Protein AF-A0AAV2YR28-F1 (afdb_monomer)

Secondary structure (DSSP, 8-state):
-EEEES-TTS--S-SEEEHHHHHTSGGGHHHHHHHHHHT-SSS-TTTTTSSPPPS-SEEEHHHHHHHHHHHHHHHHHHS-TT-TT----EEEEEEEE---SHHHHHHTTT---EEEEEEEEEEE-TT-TTGGGTTS-----TT-TT------GGGG--PEE--SS-TT-S-EEHHHHHHHHHHHHHHH-TTSEEEEEEEEEEEEEES--TT-TTT-----EEEEEEEEEEEEEEEEEEE-TT--S-TT---EEEEEEEEEEEEEEEEEEEE-HHHHHHHHHHHHHHHHHHHHHHHHHHHHHHHHHHHTSTTGGG--HHHHHHHHHHHHHHS-HHHHHHS-HHHHHHHHHHHHHHHHHHHHHHHHHS--GGG-----HHHHHHHHHHHGGGHHHHHHHHH-

pLDDT: mean 80.26, std 14.96, range [34.5, 95.81]

Sequence (400 aa):
MFTAVAEDNVSVQLAQAELWAYKYDTLSVPPRALAQALNESAYPPCVLYREACSDQDSLPLRTVFFMLDELIDAIDLQLPGDNPTNVAPLVFSTKSAWIDRIHHVLVSPFSTTLHHGLHHAYHFAAGDDRALRLCAPSEPHPQKHSTRYRRPFFCTLLLPWNCSDNDIGRPLPIWSHIAIRCADLQREHPDLQLDLTVLATQRTSTTRINWDAFVRPEVYLRSTALDITTWIRGRRCARSDNSTSDRTDASEQCETVLVSDYRYELESVDHNATEWRGMTGVLRIFGQVYVWVRLVLLFVAAYKTRIAESGAVNWSFGALLTRTLRTFLLIPAQALVFGSWPPVLAHAIAHAIDGCVIHLSNDNFWATLNGAQQDDVWKHIVAMTIQMRNSWYITLVLQF

Mean predicted aligned error: 11.31 Å

Organism: NCBI:txid4803

Solvent-accessible surface area (backbone atoms only — not comparable to full-atom values): 23455 Å² total; per-residue (Å²): 127,56,74,50,64,70,64,97,79,76,77,94,80,65,78,52,40,60,36,50,63,56,53,71,36,77,78,18,49,63,62,49,51,47,33,62,73,72,64,49,77,60,51,56,53,38,56,69,70,74,43,81,64,68,100,57,72,52,39,53,39,70,54,54,48,50,29,50,52,55,49,50,52,55,52,54,72,72,40,74,78,93,45,102,73,51,68,63,55,54,73,51,72,50,79,43,79,68,79,86,50,72,64,50,64,72,40,40,92,83,49,75,62,67,46,60,39,44,35,38,37,40,76,31,58,56,90,44,70,55,61,71,40,60,64,56,83,77,75,82,67,95,83,62,100,75,70,74,67,66,58,61,74,65,62,77,54,92,59,60,40,74,61,92,84,48,95,74,82,61,61,40,45,60,68,57,53,53,34,49,52,54,53,52,51,43,69,76,39,72,85,42,44,55,28,44,34,40,39,43,35,44,31,76,49,64,72,80,64,98,79,47,88,89,78,57,77,56,51,55,42,38,40,39,39,37,38,36,42,36,39,41,36,26,26,46,69,46,77,56,80,82,64,80,86,67,99,82,74,77,64,65,52,64,46,76,42,33,44,33,48,46,77,46,80,45,79,46,76,50,67,48,55,75,74,50,45,61,61,36,45,51,32,40,50,53,21,50,52,53,45,50,52,51,52,53,51,48,47,52,48,37,41,53,55,53,60,70,39,95,69,36,86,80,51,53,72,67,58,50,51,53,52,24,49,53,54,46,70,69,50,61,64,62,59,66,56,70,66,43,64,69,38,36,52,29,41,32,52,32,40,58,25,46,39,69,59,53,51,51,54,48,52,60,69,70,57,43,77,89,80,52,75,81,90,51,68,66,60,50,53,52,51,53,61,56,56,56,58,59,54,32,48,56,50,54,58,73,74,105

Structure (mmCIF, N/CA/C/O backbone):
data_AF-A0AAV2YR28-F1
#
_entry.id   AF-A0AAV2YR28-F1
#
loop_
_atom_site.group_PDB
_atom_site.id
_atom_site.type_symbol
_atom_site.label_atom_id
_atom_site.label_alt_id
_atom_site.label_comp_id
_atom_site.label_asym_id
_atom_site.label_entity_id
_atom_site.label_seq_id
_atom_site.pdbx_PDB_ins_code
_atom_site.Cartn_x
_atom_site.Cartn_y
_atom_site.Cartn_z
_atom_site.occupancy
_atom_site.B_iso_or_equiv
_atom_site.auth_seq_id
_atom_site.auth_comp_id
_atom_site.auth_asym_id
_atom_site.auth_atom_id
_atom_site.pdbx_PDB_model_num
ATOM 1 N N . MET A 1 1 ? -16.228 6.837 6.559 1.00 49.28 1 MET A N 1
ATOM 2 C CA . MET A 1 1 ? -16.277 7.276 7.971 1.00 49.28 1 MET A CA 1
ATOM 3 C C . MET A 1 1 ? -17.733 7.430 8.357 1.00 49.28 1 MET A C 1
ATOM 5 O O . MET A 1 1 ? -18.477 7.980 7.555 1.00 49.28 1 MET A O 1
ATOM 9 N N . PHE A 1 2 ? -18.149 6.923 9.514 1.00 60.59 2 PHE A N 1
ATOM 10 C CA . PHE A 1 2 ? -19.532 7.074 9.963 1.00 60.59 2 PHE A CA 1
ATOM 11 C C . PHE A 1 2 ? -19.628 6.969 11.488 1.00 60.59 2 PHE A C 1
ATOM 13 O O . PHE A 1 2 ? -18.797 6.332 12.138 1.00 60.59 2 PHE A O 1
ATOM 20 N N . THR A 1 3 ? -20.681 7.574 12.021 1.00 54.62 3 THR A N 1
ATOM 21 C CA . THR A 1 3 ? -21.141 7.405 13.395 1.00 54.62 3 THR A CA 1
ATOM 22 C C . THR A 1 3 ? -22.559 6.861 13.302 1.00 54.62 3 THR A C 1
ATOM 24 O O . THR A 1 3 ? -23.397 7.474 12.642 1.00 54.62 3 THR A O 1
ATOM 27 N N . ALA A 1 4 ? -22.821 5.694 13.887 1.00 55.00 4 ALA A N 1
ATOM 28 C CA . ALA A 1 4 ? -24.159 5.114 13.929 1.00 55.00 4 ALA A CA 1
ATOM 29 C C . ALA A 1 4 ? -24.707 5.172 15.352 1.00 55.00 4 ALA A C 1
ATOM 31 O O . ALA A 1 4 ? -24.050 4.711 16.286 1.00 55.00 4 ALA A O 1
ATOM 32 N N . VAL A 1 5 ? -25.915 5.717 15.482 1.00 59.09 5 VAL A N 1
ATOM 33 C CA . VAL A 1 5 ? -26.698 5.749 16.720 1.00 59.09 5 VAL A CA 1
ATOM 34 C C . VAL A 1 5 ? -27.834 4.736 16.579 1.00 59.09 5 VAL A C 1
ATOM 36 O O . VAL A 1 5 ? -28.458 4.659 15.523 1.00 59.09 5 VAL A O 1
ATOM 39 N N . ALA A 1 6 ? -28.104 3.962 17.626 1.00 47.06 6 ALA A N 1
ATOM 40 C CA . ALA A 1 6 ? -29.163 2.957 17.660 1.00 47.06 6 ALA A CA 1
ATOM 41 C C . ALA A 1 6 ? -30.583 3.555 17.777 1.00 47.06 6 ALA A C 1
ATOM 43 O O . ALA A 1 6 ? -31.559 2.829 17.613 1.00 47.06 6 ALA A O 1
ATOM 44 N N . GLU A 1 7 ? -30.724 4.857 18.056 1.00 47.03 7 GLU A N 1
ATOM 45 C CA . GLU A 1 7 ? -32.027 5.509 18.245 1.00 47.03 7 GLU A CA 1
ATOM 46 C C . GLU A 1 7 ? -32.696 5.896 16.909 1.00 47.03 7 GLU A C 1
ATOM 48 O O . GLU A 1 7 ? -32.130 6.620 16.089 1.00 47.03 7 GLU A O 1
ATOM 53 N N . ASP A 1 8 ? -33.955 5.474 16.737 1.00 43.38 8 ASP A N 1
ATOM 54 C CA . ASP A 1 8 ? -34.805 5.610 15.537 1.00 43.38 8 ASP A CA 1
ATOM 55 C C . ASP A 1 8 ? -35.123 7.059 15.077 1.00 43.38 8 ASP A C 1
ATOM 57 O O . ASP A 1 8 ? -35.923 7.241 14.161 1.00 43.38 8 ASP A O 1
ATOM 61 N N . ASN A 1 9 ? -34.544 8.113 15.672 1.00 37.28 9 ASN A N 1
ATOM 62 C CA . ASN A 1 9 ? -35.043 9.489 15.495 1.00 37.28 9 ASN A CA 1
ATOM 63 C C . ASN A 1 9 ? -34.011 10.603 15.237 1.00 37.28 9 ASN A C 1
ATOM 65 O O . ASN A 1 9 ? -34.388 11.776 15.260 1.00 37.28 9 ASN A O 1
ATOM 69 N N . VAL A 1 10 ? -32.749 10.301 14.910 1.00 40.31 10 VAL A N 1
ATOM 70 C CA . VAL A 1 10 ? -31.767 11.351 14.560 1.00 40.31 10 VAL A CA 1
ATOM 71 C C . VAL A 1 10 ? -31.320 11.242 13.097 1.00 40.31 10 VAL A C 1
ATOM 73 O O . VAL A 1 10 ? -30.498 10.418 12.720 1.00 40.31 10 VAL A O 1
ATOM 76 N N . SER A 1 11 ? -31.934 12.103 12.276 1.00 34.50 11 SER A N 1
ATOM 77 C CA . SER A 1 11 ? -31.550 12.561 10.929 1.00 34.50 11 SER A CA 1
ATOM 78 C C . SER A 1 11 ? -30.883 11.559 9.970 1.00 34.50 11 SER A C 1
ATOM 80 O O . SER A 1 11 ? -29.666 11.420 9.889 1.00 34.50 11 SER A O 1
ATOM 82 N N . VAL A 1 12 ? -31.743 10.997 9.121 1.00 41.69 12 VAL A N 1
ATOM 83 C CA . VAL A 1 12 ? -31.530 10.563 7.732 1.00 41.69 12 VAL A CA 1
ATOM 84 C C . VAL A 1 12 ? -30.397 11.323 7.022 1.00 41.69 12 VAL A C 1
ATOM 86 O O . VAL A 1 12 ? -30.665 12.380 6.464 1.00 41.69 12 VAL A O 1
ATOM 89 N N . GLN A 1 13 ? -29.178 10.773 6.954 1.00 40.97 13 GLN A N 1
ATOM 90 C CA . GLN A 1 13 ? -28.282 11.008 5.801 1.00 40.97 13 GLN A CA 1
ATOM 91 C C . GLN A 1 13 ? -27.411 9.810 5.377 1.00 40.97 13 GLN A C 1
ATOM 93 O O . GLN A 1 13 ? -27.004 9.787 4.222 1.00 40.97 13 GLN A O 1
ATOM 98 N N . LEU A 1 14 ? -27.215 8.759 6.185 1.00 54.41 14 LEU A N 1
ATOM 99 C CA . LEU A 1 14 ? -26.562 7.518 5.722 1.00 54.41 14 LEU A CA 1
ATOM 100 C C . LEU A 1 14 ? -27.256 6.279 6.305 1.00 54.41 14 LEU A C 1
ATOM 102 O O . LEU A 1 14 ? -26.809 5.699 7.285 1.00 54.41 14 LEU A O 1
ATOM 106 N N . ALA A 1 15 ? -28.353 5.835 5.682 1.00 68.75 15 ALA A N 1
ATOM 107 C CA . ALA A 1 15 ? -28.997 4.555 6.025 1.00 68.75 15 ALA A CA 1
ATOM 108 C C . ALA A 1 15 ? -28.140 3.325 5.641 1.00 68.75 15 ALA A C 1
ATOM 110 O O . ALA A 1 15 ? -28.503 2.176 5.912 1.00 68.75 15 ALA A O 1
ATOM 111 N N . GLN A 1 16 ? -27.015 3.565 4.968 1.00 81.69 16 GLN A N 1
ATOM 112 C CA . GLN A 1 16 ? -26.165 2.569 4.345 1.00 81.69 16 GLN A CA 1
ATOM 113 C C . GLN A 1 16 ? -24.697 2.990 4.460 1.00 81.69 16 GLN A C 1
ATOM 115 O O . GLN A 1 16 ? -24.379 4.177 4.399 1.00 81.69 16 GLN A O 1
ATOM 120 N N . ALA A 1 17 ? -23.813 2.011 4.608 1.00 85.94 17 ALA A N 1
ATOM 121 C CA . ALA A 1 17 ? -22.369 2.180 4.568 1.00 85.94 17 ALA A CA 1
ATOM 122 C C . ALA A 1 17 ? -21.802 1.492 3.320 1.00 85.94 17 ALA A C 1
ATOM 124 O O . ALA A 1 17 ? -22.348 0.493 2.862 1.00 85.94 17 ALA A O 1
ATOM 125 N N . GLU A 1 18 ? -20.700 1.991 2.771 1.00 88.75 18 GLU A N 1
ATOM 126 C CA . GLU A 1 18 ? -20.085 1.398 1.579 1.00 88.75 18 GLU A CA 1
ATOM 127 C C . GLU A 1 18 ? -19.521 0.002 1.882 1.00 88.75 18 GLU A C 1
ATOM 129 O O . GLU A 1 18 ? -18.709 -0.170 2.794 1.00 88.75 18 GLU A O 1
ATOM 134 N N . LEU A 1 19 ? -19.912 -1.002 1.089 1.00 89.75 19 LEU A N 1
ATOM 135 C CA . LEU A 1 19 ? -19.413 -2.375 1.221 1.00 89.75 19 LEU A CA 1
ATOM 136 C C . LEU A 1 19 ? -17.889 -2.433 1.039 1.00 89.75 19 LEU A C 1
ATOM 138 O O . LEU A 1 19 ? -17.214 -3.233 1.692 1.00 89.75 19 LEU A O 1
ATOM 142 N N . TRP A 1 20 ? -17.344 -1.561 0.184 1.00 87.19 20 TRP A N 1
ATOM 143 C CA . TRP A 1 20 ? -15.912 -1.465 -0.093 1.00 87.19 20 TRP A CA 1
ATOM 144 C C . TRP A 1 20 ? -15.078 -1.330 1.177 1.00 87.19 20 TRP A C 1
ATOM 146 O O . TRP A 1 20 ? -14.151 -2.120 1.383 1.00 87.19 20 TRP A O 1
ATOM 156 N N . ALA A 1 21 ? -15.477 -0.425 2.074 1.00 87.56 21 ALA A N 1
ATOM 157 C CA . ALA A 1 21 ? -14.786 -0.181 3.332 1.00 87.56 21 ALA A CA 1
ATOM 158 C C . ALA A 1 21 ? -14.727 -1.429 4.231 1.00 87.56 21 ALA A C 1
ATOM 160 O O . ALA A 1 21 ? -13.790 -1.577 5.003 1.00 87.56 21 ALA A O 1
ATOM 161 N N . TYR A 1 22 ? -15.678 -2.361 4.160 1.00 91.25 22 TYR A N 1
ATOM 162 C CA . TYR A 1 22 ? -15.689 -3.535 5.052 1.00 91.25 22 TYR A CA 1
ATOM 163 C C . TYR A 1 22 ? -15.217 -4.823 4.391 1.00 91.25 22 TYR A C 1
ATOM 165 O O . TYR A 1 22 ? -14.959 -5.793 5.099 1.00 91.25 22 TYR A O 1
ATOM 173 N N . LYS A 1 23 ? -15.081 -4.853 3.062 1.00 89.75 23 LYS A N 1
ATOM 174 C CA . LYS A 1 23 ? -14.755 -6.077 2.320 1.00 89.75 23 LYS A CA 1
ATOM 175 C C . LYS A 1 23 ? -13.490 -5.982 1.467 1.00 89.75 23 LYS A C 1
ATOM 177 O O . LYS A 1 23 ? -12.727 -6.951 1.412 1.00 89.75 23 LYS A O 1
ATOM 182 N N . TYR A 1 24 ? -13.271 -4.865 0.785 1.00 86.00 24 TYR A N 1
ATOM 183 C CA . TYR A 1 24 ? -12.228 -4.756 -0.244 1.00 86.00 24 TYR A CA 1
ATOM 184 C C . TYR A 1 24 ? -11.046 -3.894 0.206 1.00 86.00 24 TYR A C 1
ATOM 186 O O . TYR A 1 24 ? -9.909 -4.188 -0.149 1.00 86.00 24 TYR A O 1
ATOM 194 N N . ASP A 1 25 ? -11.304 -2.900 1.052 1.00 86.25 25 ASP A N 1
ATOM 195 C CA . ASP A 1 25 ? -10.300 -2.008 1.629 1.00 86.25 25 ASP A CA 1
ATOM 196 C C . ASP A 1 25 ? -9.224 -2.771 2.437 1.00 86.25 25 ASP A C 1
ATOM 198 O O . ASP A 1 25 ? -9.523 -3.746 3.138 1.00 86.25 25 ASP A O 1
ATOM 202 N N . THR A 1 26 ? -7.969 -2.322 2.386 1.00 83.44 26 THR A N 1
ATOM 203 C CA . THR A 1 26 ? -6.857 -2.863 3.179 1.00 83.44 26 THR A CA 1
ATOM 204 C C . THR A 1 26 ? -7.127 -2.796 4.678 1.00 83.44 26 THR A C 1
ATOM 206 O O . THR A 1 26 ? -6.856 -3.766 5.392 1.00 83.44 26 THR A O 1
ATOM 209 N N . LEU A 1 27 ? -7.764 -1.719 5.145 1.00 88.81 27 LEU A N 1
ATOM 210 C CA . LEU A 1 27 ? -8.176 -1.557 6.543 1.00 88.81 27 LEU A CA 1
ATOM 211 C C . LEU A 1 27 ? -9.265 -2.548 6.982 1.00 88.81 27 LEU A C 1
ATOM 213 O O . LEU A 1 27 ? -9.482 -2.736 8.178 1.00 88.81 27 LEU A O 1
ATOM 217 N N . SER A 1 28 ? -9.946 -3.211 6.043 1.00 91.00 28 SER A N 1
ATOM 218 C CA . SER A 1 28 ? -10.959 -4.227 6.350 1.00 91.00 28 SER A CA 1
ATOM 219 C C . SER A 1 28 ? -10.376 -5.612 6.636 1.00 91.00 28 SER A C 1
ATOM 221 O O . SER A 1 28 ? -11.072 -6.489 7.151 1.00 91.00 28 SER A O 1
ATOM 223 N N . VAL A 1 29 ? -9.113 -5.858 6.275 1.00 91.06 29 VAL A N 1
ATOM 224 C CA . VAL A 1 29 ? -8.472 -7.169 6.461 1.00 91.06 29 VAL A CA 1
ATOM 225 C C . VAL A 1 29 ? -8.334 -7.520 7.949 1.00 91.06 29 VAL A C 1
ATOM 227 O O . VAL A 1 29 ? -8.752 -8.619 8.320 1.00 91.06 29 VAL A O 1
ATOM 230 N N . PRO A 1 30 ? -7.819 -6.630 8.822 1.00 92.25 30 PRO A N 1
ATOM 231 C CA . PRO A 1 30 ? -7.634 -6.958 10.234 1.00 92.25 30 PRO A CA 1
ATOM 232 C C . PRO A 1 30 ? -8.950 -7.242 10.992 1.00 92.25 30 PRO A C 1
ATOM 234 O O . PRO A 1 30 ? -9.010 -8.285 11.647 1.00 92.25 30 PRO A O 1
ATOM 237 N N . PRO A 1 31 ? -10.023 -6.423 10.880 1.00 93.81 31 PRO A N 1
ATOM 238 C CA . PRO A 1 31 ? -11.302 -6.708 11.539 1.00 93.81 31 PRO A CA 1
ATOM 239 C C . PRO A 1 31 ? -11.926 -8.033 11.099 1.00 93.81 31 PRO A C 1
ATOM 241 O O . PRO A 1 31 ? -12.392 -8.804 11.929 1.00 93.81 31 PRO A O 1
ATOM 244 N N . ARG A 1 32 ? -11.875 -8.352 9.800 1.00 93.94 32 ARG A N 1
ATOM 245 C CA . ARG A 1 32 ? -12.418 -9.617 9.284 1.00 93.94 32 ARG A CA 1
ATOM 246 C C . ARG A 1 32 ? -11.615 -10.829 9.712 1.00 93.94 32 ARG A C 1
ATOM 248 O O . ARG A 1 32 ? -12.194 -11.870 9.998 1.00 93.94 32 ARG A O 1
ATOM 255 N N . ALA A 1 33 ? -10.291 -10.703 9.748 1.00 92.69 33 ALA A N 1
ATOM 256 C CA . ALA A 1 33 ? -9.440 -11.770 10.245 1.00 92.69 33 ALA A CA 1
ATOM 257 C C . ALA A 1 33 ? -9.720 -12.058 11.725 1.00 92.69 33 ALA A C 1
ATOM 259 O O . ALA A 1 33 ? -9.789 -13.226 12.101 1.00 92.69 33 ALA A O 1
ATOM 260 N N . LEU A 1 34 ? -9.935 -11.016 12.538 1.00 93.44 34 LEU A N 1
ATOM 261 C CA . LEU A 1 34 ? -10.373 -11.171 13.926 1.00 93.44 34 LEU A CA 1
ATOM 262 C C . LEU A 1 34 ? -11.748 -11.820 14.011 1.00 93.44 34 LEU A C 1
ATOM 264 O O . LEU A 1 34 ? -11.875 -12.837 14.677 1.00 93.44 34 LEU A O 1
ATOM 268 N N . ALA A 1 35 ? -12.740 -11.305 13.287 1.00 94.56 35 ALA A N 1
ATOM 269 C CA . ALA A 1 35 ? -14.083 -11.877 13.267 1.00 94.56 35 ALA A CA 1
ATOM 270 C C . ALA A 1 35 ? -14.070 -13.365 12.881 1.00 94.56 35 ALA A C 1
ATOM 272 O O . ALA A 1 35 ? -14.733 -14.191 13.500 1.00 94.56 35 ALA A O 1
ATOM 273 N N . GLN A 1 36 ? -13.254 -13.740 11.894 1.00 93.19 36 GLN A N 1
ATOM 274 C CA . GLN A 1 36 ? -13.084 -15.134 11.501 1.00 93.19 36 GLN A CA 1
ATOM 275 C C . GLN A 1 36 ? -12.369 -15.971 12.572 1.00 93.19 36 GLN A C 1
ATOM 277 O O . GLN A 1 36 ? -12.733 -17.131 12.759 1.00 93.19 36 GLN A O 1
ATOM 282 N N . ALA A 1 37 ? -11.358 -15.418 13.247 1.00 92.31 37 ALA A N 1
ATOM 283 C CA . ALA A 1 37 ? -10.600 -16.112 14.288 1.00 92.31 37 ALA A CA 1
ATOM 284 C C . ALA A 1 37 ? -11.403 -16.299 15.585 1.00 92.31 37 ALA A C 1
ATOM 286 O O . ALA A 1 37 ? -11.260 -17.329 16.240 1.00 92.31 37 ALA A O 1
ATOM 287 N N . LEU A 1 38 ? -12.249 -15.326 15.928 1.00 93.00 38 LEU A N 1
ATOM 288 C CA . LEU A 1 38 ? -13.132 -15.337 17.098 1.00 93.00 38 LEU A CA 1
ATOM 289 C C . LEU A 1 38 ? -14.479 -16.021 16.816 1.00 93.00 38 LEU A C 1
ATOM 291 O O . LEU A 1 38 ? -15.217 -16.335 17.739 1.00 93.00 38 LEU A O 1
ATOM 295 N N . ASN A 1 39 ? -14.732 -16.371 15.550 1.00 93.06 39 ASN A N 1
ATOM 296 C CA . ASN A 1 39 ? -15.956 -17.016 15.077 1.00 93.06 39 ASN A CA 1
ATOM 297 C C . ASN A 1 39 ? -17.217 -16.162 15.303 1.00 93.06 39 ASN A C 1
ATOM 299 O O . ASN A 1 39 ? -18.273 -16.673 15.677 1.00 93.06 39 ASN A O 1
ATOM 303 N N . GLU A 1 40 ? -17.102 -14.867 15.007 1.00 93.12 40 GLU A N 1
ATOM 304 C CA . GLU A 1 40 ? -18.189 -13.903 15.145 1.00 93.12 40 GLU A CA 1
ATOM 305 C C . GLU A 1 40 ? -19.287 -14.124 14.108 1.00 93.12 40 GLU A C 1
ATOM 307 O O . GLU A 1 40 ? -19.049 -14.104 12.896 1.00 93.12 40 GLU A O 1
ATOM 312 N N . SER A 1 41 ? -20.516 -14.308 14.594 1.00 91.75 41 SER A N 1
ATOM 313 C CA . SER A 1 41 ? -21.689 -14.569 13.750 1.00 91.75 41 SER A CA 1
ATOM 314 C C . SER A 1 41 ? -22.327 -13.299 13.180 1.00 91.75 41 SER A C 1
ATOM 316 O O . SER A 1 41 ? -23.007 -13.361 12.156 1.00 91.75 41 SER A O 1
ATOM 318 N N . ALA A 1 42 ? -22.071 -12.143 13.801 1.00 92.75 42 ALA A N 1
ATOM 319 C CA . ALA A 1 42 ? -22.600 -10.851 13.372 1.00 92.75 42 ALA A CA 1
ATOM 320 C C . ALA A 1 42 ? -21.953 -10.327 12.079 1.00 92.75 42 ALA A C 1
ATOM 322 O O . ALA A 1 42 ? -22.535 -9.489 11.389 1.00 92.75 42 ALA A O 1
ATOM 323 N N . TYR A 1 43 ? -20.770 -10.837 11.715 1.00 92.81 43 TYR A N 1
ATOM 324 C CA . TYR A 1 43 ? -20.143 -10.547 10.428 1.00 92.81 43 TYR A CA 1
ATOM 325 C C . TYR A 1 43 ? -20.881 -11.272 9.295 1.00 92.81 43 TYR A C 1
ATOM 327 O O . TYR A 1 43 ? -20.904 -12.507 9.276 1.00 92.81 43 TYR A O 1
ATOM 335 N N . PRO A 1 44 ? -21.423 -10.548 8.294 1.00 93.25 44 PRO A N 1
ATOM 336 C CA . PRO A 1 44 ? -22.081 -11.189 7.165 1.00 93.25 44 PRO A CA 1
ATOM 337 C C . PRO A 1 44 ? -21.118 -12.151 6.445 1.00 93.25 44 PRO A C 1
ATOM 339 O O . PRO A 1 44 ? -19.979 -11.760 6.151 1.00 93.25 44 PRO A O 1
ATOM 342 N N . PRO A 1 45 ? -21.539 -13.379 6.085 1.00 92.75 45 PRO A N 1
ATOM 343 C CA . PRO A 1 45 ? -20.644 -14.342 5.438 1.00 92.75 45 PRO A CA 1
ATOM 344 C C . PRO A 1 45 ? -20.073 -13.806 4.117 1.00 92.75 45 PRO A C 1
ATOM 346 O O . PRO A 1 45 ? -18.931 -14.104 3.754 1.00 92.75 45 PRO A O 1
ATOM 349 N N . CYS A 1 46 ? -20.828 -12.941 3.436 1.00 92.00 46 CYS A N 1
ATOM 350 C CA . CYS A 1 46 ? -20.406 -12.289 2.206 1.00 92.00 46 CYS A CA 1
ATOM 351 C C . CYS A 1 46 ? -19.227 -11.308 2.399 1.00 92.00 46 CYS A C 1
ATOM 353 O O . CYS A 1 46 ? -18.384 -11.171 1.505 1.00 92.00 46 CYS A O 1
ATOM 355 N N . VAL A 1 47 ? -19.123 -10.659 3.568 1.00 92.25 47 VAL A N 1
ATOM 356 C CA . VAL A 1 47 ? -18.004 -9.773 3.951 1.00 92.25 47 VAL A CA 1
ATOM 357 C C . VAL A 1 47 ? -16.743 -10.594 4.247 1.00 92.25 47 VAL A C 1
ATOM 359 O O . VAL A 1 47 ? -15.629 -10.181 3.913 1.00 92.25 47 VAL A O 1
ATOM 362 N N . LEU A 1 48 ? -16.922 -11.804 4.786 1.00 92.44 48 LEU A N 1
ATOM 363 C CA . LEU A 1 48 ? -15.864 -12.780 5.072 1.00 92.44 48 LEU A CA 1
ATOM 364 C C . LEU A 1 48 ? -15.442 -13.628 3.855 1.00 92.44 48 LEU A C 1
ATOM 366 O O . LEU A 1 48 ? -14.722 -14.609 4.024 1.00 92.44 48 LEU A O 1
ATOM 370 N N . TYR A 1 49 ? -15.893 -13.291 2.641 1.00 89.94 49 TYR A N 1
ATOM 371 C CA . TYR A 1 49 ? -15.640 -14.062 1.412 1.00 89.94 49 TYR A CA 1
ATOM 372 C C . TYR A 1 49 ? -16.103 -15.533 1.460 1.00 89.94 49 TYR A C 1
ATOM 374 O O . TYR A 1 49 ? -15.603 -16.363 0.702 1.00 89.94 49 TYR A O 1
ATOM 382 N N . ARG A 1 50 ? -17.069 -15.876 2.323 1.00 90.94 50 ARG A N 1
ATOM 383 C CA . ARG A 1 50 ? -17.662 -17.227 2.372 1.00 90.94 50 ARG A CA 1
ATOM 384 C C . ARG A 1 50 ? -18.755 -17.421 1.319 1.00 90.94 50 ARG A C 1
ATOM 386 O O . ARG A 1 50 ? -19.012 -18.545 0.904 1.00 90.94 50 ARG A O 1
ATOM 393 N N . GLU A 1 51 ? -19.362 -16.325 0.877 1.00 92.69 51 GLU A N 1
ATOM 394 C CA . GLU A 1 51 ? -20.381 -16.278 -0.172 1.00 92.69 51 GLU A CA 1
ATOM 395 C C . GLU A 1 51 ? -20.263 -14.977 -0.989 1.00 92.69 51 GLU A C 1
ATOM 397 O O . GLU A 1 51 ? -19.550 -14.039 -0.612 1.00 92.69 51 GLU A O 1
ATOM 402 N N . ALA A 1 52 ? -20.959 -14.911 -2.125 1.00 88.94 52 ALA A N 1
ATOM 403 C CA . ALA A 1 52 ? -21.094 -13.672 -2.882 1.00 88.94 52 ALA A CA 1
ATOM 404 C C . ALA A 1 52 ? -22.006 -12.697 -2.121 1.00 88.94 52 ALA A C 1
ATOM 406 O O . ALA A 1 52 ? -23.027 -13.106 -1.572 1.00 88.94 52 ALA A O 1
ATOM 407 N N . CYS A 1 53 ? -21.652 -11.409 -2.086 1.00 86.88 53 CYS A N 1
ATOM 408 C CA . CYS A 1 53 ? -22.622 -10.408 -1.639 1.00 86.88 53 CYS A CA 1
ATOM 409 C C . CYS A 1 53 ? -23.651 -10.222 -2.759 1.00 86.88 53 CYS A C 1
ATOM 411 O O . CYS A 1 53 ? -23.296 -10.353 -3.931 1.00 86.88 53 CYS A O 1
ATOM 413 N N . SER A 1 54 ? -24.902 -9.913 -2.409 1.00 81.25 54 SER A N 1
ATOM 414 C CA . SER A 1 54 ? -25.870 -9.381 -3.376 1.00 81.25 54 SER A CA 1
ATOM 415 C C . SER A 1 54 ? -25.261 -8.191 -4.126 1.00 81.25 54 SER A C 1
ATOM 417 O O . SER A 1 54 ? -24.393 -7.532 -3.556 1.00 81.25 54 SER A O 1
ATOM 419 N N . ASP A 1 55 ? -25.735 -7.884 -5.340 1.00 67.88 55 ASP A N 1
ATOM 420 C CA . ASP A 1 55 ? -25.251 -6.792 -6.221 1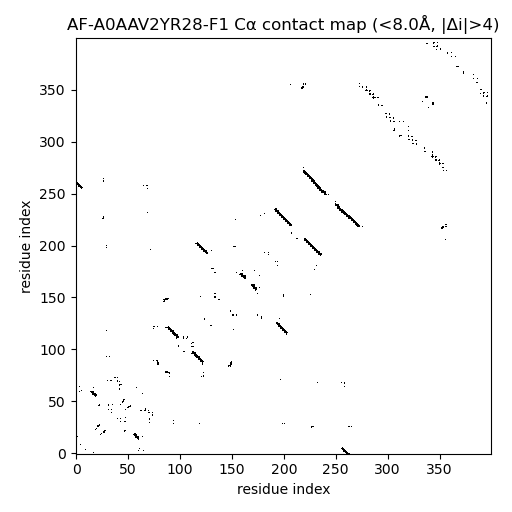.00 67.88 55 ASP A CA 1
ATOM 421 C C . ASP A 1 55 ? -25.446 -5.361 -5.649 1.00 67.88 55 ASP A C 1
ATOM 423 O O . ASP A 1 55 ? -25.623 -4.389 -6.378 1.00 67.88 55 ASP A O 1
ATOM 427 N N . GLN A 1 56 ? -25.481 -5.216 -4.326 1.00 75.44 56 GLN A N 1
ATOM 428 C CA . GLN A 1 56 ? -25.526 -3.961 -3.601 1.00 75.44 56 GLN A CA 1
ATOM 429 C C . GLN A 1 56 ? -24.105 -3.591 -3.168 1.00 75.44 56 GLN A C 1
ATOM 431 O O . GLN A 1 56 ? -23.479 -4.300 -2.380 1.00 75.44 56 GLN A O 1
ATOM 436 N N . ASP A 1 57 ? -23.635 -2.425 -3.607 1.00 83.88 57 ASP A N 1
ATOM 437 C CA . ASP A 1 57 ? -22.349 -1.835 -3.198 1.00 83.88 57 ASP A CA 1
ATOM 438 C C . ASP A 1 57 ? -22.368 -1.274 -1.760 1.00 83.88 57 ASP A C 1
ATOM 440 O O . ASP A 1 57 ? -21.450 -0.579 -1.318 1.00 83.88 57 ASP A O 1
ATOM 444 N N . SER A 1 58 ? -23.417 -1.581 -0.996 1.00 88.25 58 SER A N 1
ATOM 445 C CA . SER A 1 58 ? -23.709 -0.987 0.301 1.00 88.25 58 SER A CA 1
ATOM 446 C C . SER A 1 58 ? -24.189 -2.018 1.322 1.00 88.25 58 SER A C 1
ATOM 448 O O . SER A 1 58 ? -24.953 -2.921 0.987 1.00 88.25 58 SER A O 1
ATOM 450 N N . LEU A 1 59 ? -23.812 -1.829 2.584 1.00 88.62 59 LEU A N 1
ATOM 451 C CA . LEU A 1 59 ? -24.302 -2.571 3.742 1.00 88.62 59 LEU A CA 1
ATOM 452 C C . LEU A 1 59 ? -25.295 -1.716 4.546 1.00 88.62 59 LEU A C 1
ATOM 454 O O . LEU A 1 59 ? -25.038 -0.527 4.748 1.00 88.62 59 LEU A O 1
ATOM 458 N N . PRO A 1 60 ? -26.398 -2.287 5.063 1.00 89.69 60 PRO A N 1
ATOM 459 C CA . PRO A 1 60 ? -27.277 -1.576 5.986 1.00 89.69 60 PRO A CA 1
ATOM 460 C C . PRO A 1 60 ? -26.513 -1.115 7.230 1.00 89.69 60 PRO A C 1
ATOM 462 O O . PRO A 1 60 ? -25.763 -1.896 7.822 1.00 89.69 60 PRO A O 1
ATOM 465 N N . LEU A 1 61 ? -26.743 0.124 7.674 1.00 88.38 61 LEU A N 1
ATOM 466 C CA . LEU A 1 61 ? -26.038 0.686 8.833 1.00 88.38 61 LEU A CA 1
ATOM 467 C C . LEU A 1 61 ? -26.224 -0.167 10.095 1.00 88.38 61 LEU A C 1
ATOM 469 O O . LEU A 1 61 ? -25.276 -0.401 10.836 1.00 88.38 61 LEU A O 1
ATOM 473 N N . ARG A 1 62 ? -27.436 -0.703 10.283 1.00 89.44 62 ARG A N 1
ATOM 474 C CA . ARG A 1 62 ? -27.773 -1.624 11.374 1.00 89.44 62 ARG A CA 1
ATOM 475 C C . ARG A 1 62 ? -26.877 -2.863 11.383 1.00 89.44 62 ARG A C 1
ATOM 477 O O . ARG A 1 62 ? -26.421 -3.280 12.439 1.00 89.44 62 ARG A O 1
ATOM 484 N N . THR A 1 63 ? -26.605 -3.440 10.213 1.00 91.12 63 THR A N 1
ATOM 485 C CA . THR A 1 63 ? -25.710 -4.595 10.087 1.00 91.12 63 THR A CA 1
ATOM 486 C C . THR A 1 63 ? -24.290 -4.221 10.485 1.00 91.12 63 THR A C 1
ATOM 488 O O . THR A 1 63 ? -23.667 -4.957 11.237 1.00 91.12 63 THR A O 1
ATOM 491 N N . VAL A 1 64 ? -23.793 -3.066 10.032 1.00 92.25 64 VAL A N 1
ATOM 492 C CA . VAL A 1 64 ? -22.448 -2.594 10.390 1.00 92.25 64 VAL A CA 1
ATOM 493 C C . VAL A 1 64 ? -22.335 -2.308 11.888 1.00 92.25 64 VAL A C 1
ATOM 495 O O . VAL A 1 64 ? -21.334 -2.673 12.493 1.00 92.25 64 VAL A O 1
ATOM 498 N N . PHE A 1 65 ? -23.363 -1.708 12.491 1.00 93.00 65 PHE A N 1
ATOM 499 C CA . PHE A 1 65 ? -23.417 -1.435 13.925 1.00 93.00 65 PHE A CA 1
ATOM 500 C C . PHE A 1 65 ? -23.240 -2.717 14.749 1.00 93.00 65 PHE A C 1
ATOM 502 O O . PHE A 1 65 ? -22.274 -2.817 15.499 1.00 93.00 65 PHE A O 1
ATOM 509 N N . PHE A 1 66 ? -24.101 -3.723 14.545 1.00 93.12 66 PHE A N 1
ATOM 510 C CA . PHE A 1 66 ? -24.008 -4.994 15.279 1.00 93.12 66 PHE A CA 1
ATOM 511 C C . PHE A 1 66 ? -22.717 -5.752 14.972 1.00 93.12 66 PHE A C 1
ATOM 513 O O . PHE A 1 66 ? -22.110 -6.331 15.862 1.00 93.12 66 PHE A O 1
ATOM 520 N N . MET A 1 67 ? -22.267 -5.716 13.716 1.00 94.44 67 MET A N 1
ATOM 521 C CA . MET A 1 67 ? -21.013 -6.337 13.299 1.00 94.44 67 MET A CA 1
ATOM 522 C C . MET A 1 67 ? -19.808 -5.779 14.071 1.00 94.44 67 MET A C 1
ATOM 524 O O . MET A 1 67 ? -18.919 -6.540 14.445 1.00 94.44 67 MET A O 1
ATOM 528 N N . LEU A 1 68 ? -19.750 -4.461 14.282 1.00 94.88 68 LEU A N 1
ATOM 529 C CA . LEU A 1 68 ? -18.662 -3.832 15.029 1.00 94.88 68 LEU A CA 1
ATOM 530 C C . LEU A 1 68 ? -18.820 -4.008 16.541 1.00 94.88 68 LEU A C 1
ATOM 532 O O . LEU A 1 68 ? -17.822 -4.267 17.203 1.00 94.88 68 LEU A O 1
ATOM 536 N N . ASP A 1 69 ? -20.035 -3.885 17.073 1.00 94.50 69 ASP A N 1
ATOM 537 C CA . ASP A 1 69 ? -20.299 -4.013 18.511 1.00 94.50 69 ASP A CA 1
ATOM 538 C C . ASP A 1 69 ? -19.927 -5.403 19.046 1.00 94.50 69 ASP A C 1
ATOM 540 O O . ASP A 1 69 ? -19.113 -5.516 19.961 1.00 94.50 69 ASP A O 1
ATOM 544 N N . GLU A 1 70 ? -20.404 -6.461 18.385 1.00 94.25 70 GLU A N 1
ATOM 545 C CA . GLU A 1 70 ? -20.110 -7.853 18.761 1.00 94.25 70 GLU A CA 1
ATOM 546 C C . GLU A 1 70 ? -18.612 -8.165 18.642 1.00 94.25 70 GLU A C 1
ATOM 548 O O . GLU A 1 70 ? -18.032 -8.844 19.486 1.00 94.25 70 GLU A O 1
ATOM 553 N N . LEU A 1 71 ? -17.932 -7.601 17.637 1.00 95.00 71 LEU A N 1
ATOM 554 C CA . LEU A 1 71 ? -16.484 -7.760 17.515 1.00 95.00 71 LEU A CA 1
ATOM 555 C C . LEU A 1 71 ? -15.721 -7.053 18.641 1.00 95.00 71 LEU A C 1
ATOM 557 O O . LEU A 1 71 ? -14.685 -7.557 19.075 1.00 95.00 71 LEU A O 1
ATOM 561 N N . ILE A 1 72 ? -16.193 -5.892 19.104 1.00 93.56 72 ILE A N 1
ATOM 562 C CA . ILE A 1 72 ? -15.594 -5.199 20.251 1.00 93.56 72 ILE A CA 1
ATOM 563 C C . ILE A 1 72 ? -15.754 -6.052 21.511 1.00 93.56 72 ILE A C 1
ATOM 565 O O . ILE A 1 72 ? -14.764 -6.246 22.216 1.00 93.56 72 ILE A O 1
ATOM 569 N N . ASP A 1 73 ? -16.944 -6.609 21.754 1.00 92.19 73 ASP A N 1
ATOM 570 C CA . ASP A 1 73 ? -17.186 -7.517 22.883 1.00 92.19 73 ASP A CA 1
ATOM 571 C C . ASP A 1 73 ? -16.291 -8.759 22.815 1.00 92.19 73 ASP A C 1
ATOM 573 O O . ASP A 1 73 ? -15.652 -9.134 23.799 1.00 92.19 73 ASP A O 1
ATOM 577 N N . ALA A 1 74 ? -16.155 -9.358 21.635 1.00 92.62 74 ALA A N 1
ATOM 578 C CA . ALA A 1 74 ? -15.288 -10.510 21.435 1.00 92.62 74 ALA A CA 1
ATOM 579 C C . ALA A 1 74 ? -13.806 -10.200 21.687 1.00 92.62 74 ALA A C 1
ATOM 581 O O . ALA A 1 74 ? -13.081 -11.038 22.226 1.00 92.62 74 ALA A O 1
ATOM 582 N N . ILE A 1 75 ? -13.333 -9.007 21.309 1.00 91.38 75 ILE A N 1
ATOM 583 C CA . ILE A 1 75 ? -11.960 -8.568 21.592 1.00 91.38 75 ILE A CA 1
ATOM 584 C C . ILE A 1 75 ? -11.763 -8.368 23.094 1.00 91.38 75 ILE A C 1
ATOM 586 O O . ILE A 1 75 ? -10.750 -8.827 23.623 1.00 91.38 75 ILE A O 1
ATOM 590 N N . ASP A 1 76 ? -12.706 -7.709 23.768 1.00 88.44 76 ASP A N 1
ATOM 591 C CA . ASP A 1 76 ? -12.639 -7.460 25.210 1.00 88.44 76 ASP A CA 1
ATOM 592 C C . ASP A 1 76 ? -12.566 -8.777 26.001 1.00 88.44 76 ASP A C 1
ATOM 594 O O . ASP A 1 76 ? -11.672 -8.962 26.826 1.00 88.44 76 ASP A O 1
ATOM 598 N N . LEU A 1 77 ? -13.387 -9.767 25.630 1.00 88.25 77 LEU A N 1
ATOM 599 C CA . LEU A 1 77 ? -13.381 -11.109 26.230 1.00 88.25 77 LEU A CA 1
ATOM 600 C C . LEU A 1 77 ? -12.042 -11.857 26.103 1.00 88.25 77 LEU A C 1
ATOM 602 O O . LEU A 1 77 ? -11.752 -12.742 26.911 1.00 88.25 77 LEU A O 1
ATOM 606 N N . GLN A 1 78 ? -11.232 -11.552 25.086 1.00 86.56 78 GLN A N 1
ATOM 607 C CA . GLN A 1 78 ? -9.927 -12.193 24.871 1.00 86.56 78 GLN A CA 1
ATOM 608 C C . GLN A 1 78 ? -8.783 -11.486 25.598 1.00 86.56 78 GLN A C 1
ATOM 610 O O . GLN A 1 78 ? -7.678 -12.033 25.700 1.00 86.56 78 GLN A O 1
ATOM 615 N N . LEU A 1 79 ? -9.006 -10.263 26.075 1.00 81.19 79 LEU A N 1
ATOM 616 C CA . LEU A 1 79 ? -7.993 -9.512 26.791 1.00 81.19 79 LEU A CA 1
ATOM 617 C C . LEU A 1 79 ? -7.956 -9.964 28.258 1.00 81.19 79 LEU A C 1
ATOM 619 O O . LEU A 1 79 ? -8.988 -10.253 28.860 1.00 81.19 79 LEU A O 1
ATOM 623 N N . PRO A 1 80 ? -6.761 -10.075 28.864 1.00 66.75 80 PRO A N 1
ATOM 624 C CA . PRO A 1 80 ? -6.642 -10.526 30.242 1.00 66.75 80 PRO A CA 1
ATOM 625 C C . PRO A 1 80 ? -7.286 -9.508 31.194 1.00 66.75 80 PRO A C 1
ATOM 627 O O . PRO A 1 80 ? -6.716 -8.449 31.462 1.00 66.75 80 PRO A O 1
ATOM 630 N N . GLY A 1 81 ? -8.466 -9.854 31.711 1.00 57.31 81 GLY A N 1
ATOM 631 C CA . GLY A 1 81 ? -9.158 -9.109 32.759 1.00 57.31 81 GLY A CA 1
ATOM 632 C C . GLY A 1 81 ? -8.378 -9.084 34.081 1.00 57.31 81 GLY A C 1
ATOM 633 O O . GLY A 1 81 ? -7.580 -9.975 34.375 1.00 57.31 81 GLY A O 1
ATOM 634 N N . ASP A 1 82 ? -8.632 -8.047 34.879 1.00 48.69 82 ASP A N 1
ATOM 635 C CA . ASP A 1 82 ? -8.255 -7.881 36.295 1.00 48.69 82 ASP A CA 1
ATOM 636 C C . ASP A 1 82 ? -6.850 -7.407 36.686 1.00 48.69 82 ASP A C 1
ATOM 638 O O . ASP A 1 82 ? -6.562 -7.295 37.880 1.00 48.69 82 ASP A O 1
ATOM 642 N N . ASN A 1 83 ? -5.978 -6.999 35.758 1.00 50.66 83 ASN A N 1
ATOM 643 C CA . ASN A 1 83 ? -4.800 -6.220 36.164 1.00 50.66 83 ASN A CA 1
ATOM 644 C C . ASN A 1 83 ? -4.712 -4.861 35.455 1.00 50.66 83 ASN A C 1
ATOM 646 O O . ASN A 1 83 ? -4.197 -4.790 34.335 1.00 50.66 83 ASN A O 1
ATOM 650 N N . PRO A 1 84 ? -5.078 -3.743 36.124 1.00 51.19 84 PRO A N 1
ATOM 651 C CA . PRO A 1 84 ? -4.968 -2.391 35.560 1.00 51.19 84 PRO A CA 1
ATOM 652 C C . PRO A 1 84 ? -3.515 -1.980 35.256 1.00 51.19 84 PRO A C 1
ATOM 654 O O . PRO A 1 84 ? -3.258 -0.919 34.696 1.00 51.19 84 PRO A O 1
ATOM 657 N N . THR A 1 85 ? -2.541 -2.827 35.586 1.00 50.44 85 THR A N 1
ATOM 658 C CA . THR A 1 85 ? -1.117 -2.622 35.309 1.00 50.44 85 THR A CA 1
ATOM 659 C C . THR A 1 85 ? -0.617 -3.330 34.041 1.00 50.44 85 THR A C 1
ATOM 661 O O . THR A 1 85 ? 0.465 -2.990 33.566 1.00 50.44 85 THR A O 1
ATOM 664 N N . ASN A 1 86 ? -1.384 -4.262 33.453 1.00 53.66 86 ASN A N 1
ATOM 665 C CA . ASN A 1 86 ? -0.963 -5.087 32.312 1.00 53.66 86 ASN A CA 1
ATOM 666 C C . ASN A 1 86 ? -2.035 -5.155 31.211 1.00 53.66 86 ASN A C 1
ATOM 668 O O . ASN A 1 86 ? -2.640 -6.199 30.993 1.00 53.66 86 ASN A O 1
ATOM 672 N N . VAL A 1 87 ? -2.225 -4.071 30.454 1.00 62.00 87 VAL A N 1
ATOM 673 C CA . VAL A 1 87 ? -2.957 -4.150 29.174 1.00 62.00 87 VAL A CA 1
ATOM 674 C C . VAL A 1 87 ? -2.003 -4.734 28.139 1.00 62.00 87 VAL A C 1
ATOM 676 O O . VAL A 1 87 ? -1.212 -4.025 27.510 1.00 62.00 87 VAL A O 1
ATOM 679 N N . ALA A 1 88 ? -1.995 -6.059 28.039 1.00 74.12 88 ALA A N 1
ATOM 680 C CA . ALA A 1 88 ? -1.343 -6.747 26.939 1.00 74.12 88 ALA A CA 1
ATOM 681 C C . ALA A 1 88 ? -2.280 -6.684 25.723 1.00 74.12 88 ALA A C 1
ATOM 683 O O . ALA A 1 88 ? -3.432 -7.085 25.858 1.00 74.12 88 ALA A O 1
ATOM 684 N N . PRO A 1 89 ? -1.829 -6.189 24.557 1.00 84.56 89 PRO A N 1
ATOM 685 C CA . PRO A 1 89 ? -2.661 -6.222 23.363 1.00 84.56 89 PRO A CA 1
ATOM 686 C C . PRO A 1 89 ? -2.892 -7.658 22.906 1.00 84.56 89 PRO A C 1
ATOM 688 O O . PRO A 1 89 ? -2.009 -8.512 23.047 1.00 84.56 89 PRO A O 1
ATOM 691 N N . LEU A 1 90 ? -4.025 -7.888 22.249 1.00 88.31 90 LEU A N 1
ATOM 692 C CA . LEU A 1 90 ? -4.219 -9.082 21.441 1.00 88.31 90 LEU A CA 1
ATOM 693 C C . LEU A 1 90 ? -3.331 -8.954 20.198 1.00 88.31 90 LEU A C 1
ATOM 695 O O . LEU A 1 90 ? -3.513 -8.050 19.381 1.00 88.31 90 LEU A O 1
ATOM 699 N N . VAL A 1 91 ? -2.338 -9.834 20.076 1.00 89.56 91 VAL A N 1
ATOM 700 C CA . VAL A 1 91 ? -1.385 -9.831 18.960 1.00 89.56 91 VAL A CA 1
ATOM 701 C C . VAL A 1 91 ? -1.677 -11.006 18.046 1.00 89.56 91 VAL A C 1
ATOM 703 O O . VAL A 1 91 ? -1.663 -12.156 18.480 1.00 89.56 91 VAL A O 1
ATOM 706 N N . PHE A 1 92 ? -1.878 -10.722 16.766 1.00 91.31 92 PHE A N 1
ATOM 707 C CA . PHE A 1 92 ? -2.107 -11.741 15.750 1.00 91.31 92 PHE A CA 1
ATOM 708 C C . PHE A 1 92 ? -1.434 -11.352 14.436 1.00 91.31 92 PHE A C 1
ATOM 710 O O . PHE A 1 92 ? -1.038 -10.205 14.223 1.00 91.31 92 PHE A O 1
ATOM 717 N N . SER A 1 93 ? -1.269 -12.325 13.545 1.00 91.81 93 SER A N 1
ATOM 718 C CA . SER A 1 93 ? -0.717 -12.097 12.214 1.00 91.81 93 SER A CA 1
ATOM 719 C C . SER A 1 93 ? -1.652 -12.663 11.163 1.00 91.81 93 SER A C 1
ATOM 721 O O . SER A 1 93 ? -2.191 -13.756 11.332 1.00 91.81 93 SER A O 1
ATOM 723 N N . THR A 1 94 ? -1.828 -11.921 10.077 1.00 90.56 94 THR A N 1
ATOM 724 C CA . THR A 1 94 ? -2.596 -12.377 8.922 1.00 90.56 94 THR A CA 1
ATOM 725 C C . THR A 1 94 ? -1.678 -12.682 7.752 1.00 90.56 94 THR A C 1
ATOM 727 O O . THR A 1 94 ? -0.600 -12.099 7.597 1.00 90.56 94 THR A O 1
ATOM 730 N N . LYS A 1 95 ? -2.130 -13.627 6.928 1.00 88.38 95 LYS A N 1
ATOM 731 C CA . LYS A 1 95 ? -1.587 -13.891 5.600 1.00 88.38 95 LYS A CA 1
ATOM 732 C C . LYS A 1 95 ? -2.731 -13.730 4.615 1.00 88.38 95 LYS A C 1
ATOM 734 O O . LYS A 1 95 ? -3.681 -14.508 4.670 1.00 88.38 95 LYS A O 1
ATOM 739 N N . SER A 1 96 ? -2.657 -12.731 3.748 1.00 81.81 96 SER A N 1
ATOM 740 C CA . SER A 1 96 ? -3.671 -12.484 2.726 1.00 81.81 96 SER A CA 1
ATOM 741 C C . SER A 1 96 ? -3.062 -12.609 1.334 1.00 81.81 96 SER A C 1
ATOM 743 O O . SER A 1 96 ? -1.966 -12.116 1.067 1.00 81.81 96 SER A O 1
ATOM 745 N N . ALA A 1 97 ? -3.768 -13.297 0.440 1.00 80.44 97 ALA A N 1
ATOM 746 C CA . ALA A 1 97 ? -3.463 -13.253 -0.983 1.00 80.44 97 ALA A CA 1
ATOM 747 C C . ALA A 1 97 ? -4.075 -11.968 -1.549 1.00 80.44 97 ALA A C 1
ATOM 749 O O . ALA A 1 97 ? -5.286 -11.772 -1.448 1.00 80.44 97 ALA A O 1
ATOM 750 N N . TRP A 1 98 ? -3.245 -11.086 -2.105 1.00 72.38 98 TRP A N 1
ATOM 751 C CA . TRP A 1 98 ? -3.708 -9.821 -2.675 1.00 72.38 98 TRP A CA 1
ATOM 752 C C . TRP A 1 98 ? -3.685 -9.889 -4.199 1.00 72.38 98 TRP A C 1
ATOM 754 O O . TRP A 1 98 ? -2.627 -9.980 -4.829 1.00 72.38 98 TRP A O 1
ATOM 764 N N . ILE A 1 99 ? -4.869 -9.843 -4.803 1.00 73.62 99 ILE A N 1
ATOM 765 C CA . ILE A 1 99 ? -5.042 -9.826 -6.254 1.00 73.62 99 ILE A CA 1
ATOM 766 C C . ILE A 1 99 ? -5.673 -8.488 -6.610 1.00 73.62 99 ILE A C 1
ATOM 768 O O . ILE A 1 99 ? -6.847 -8.268 -6.346 1.00 73.62 99 ILE A O 1
ATOM 772 N N . ASP A 1 100 ? -4.871 -7.613 -7.202 1.00 69.12 100 ASP A N 1
ATOM 773 C CA . ASP A 1 100 ? -5.298 -6.277 -7.629 1.00 69.12 100 ASP A CA 1
ATOM 774 C C . ASP A 1 100 ? -5.186 -6.135 -9.149 1.00 69.12 100 ASP A C 1
ATOM 776 O O . ASP A 1 100 ? -6.077 -5.636 -9.827 1.00 69.12 100 ASP A O 1
ATOM 780 N N . ARG A 1 101 ? -4.105 -6.668 -9.729 1.00 74.19 101 ARG A N 1
ATOM 781 C CA . ARG A 1 101 ? -3.775 -6.460 -11.141 1.00 74.19 101 ARG A CA 1
ATOM 782 C C . ARG A 1 101 ? -3.832 -7.752 -11.934 1.00 74.19 101 ARG A C 1
ATOM 784 O O . ARG A 1 101 ? -3.529 -8.828 -11.423 1.00 74.19 101 ARG A O 1
ATOM 791 N N . ILE A 1 102 ? -4.106 -7.627 -13.235 1.00 78.06 102 ILE A N 1
ATOM 792 C CA . ILE A 1 102 ? -4.144 -8.755 -14.185 1.00 78.06 102 ILE A CA 1
ATOM 793 C C . ILE A 1 102 ? -2.871 -9.603 -14.092 1.00 78.06 102 ILE A C 1
ATOM 795 O O . ILE A 1 102 ? -2.935 -10.828 -14.128 1.00 78.06 102 ILE A O 1
ATOM 799 N N . HIS A 1 103 ? -1.705 -8.978 -13.916 1.00 74.56 103 HIS A N 1
ATOM 800 C CA . HIS A 1 103 ? -0.462 -9.731 -13.820 1.00 74.56 103 HIS A CA 1
ATOM 801 C C . HIS A 1 103 ? -0.360 -10.582 -12.543 1.00 74.56 103 HIS A C 1
ATOM 803 O O . HIS A 1 103 ? 0.276 -11.625 -12.608 1.00 74.56 103 HIS A O 1
ATOM 809 N N . HIS A 1 104 ? -1.028 -10.230 -11.432 1.00 75.50 104 HIS A N 1
ATOM 810 C CA . HIS A 1 104 ? -1.120 -11.113 -10.256 1.00 75.50 104 HIS A CA 1
ATOM 811 C C . HIS A 1 104 ? -1.863 -12.407 -10.611 1.00 75.50 104 HIS A C 1
ATOM 813 O O . HIS A 1 104 ? -1.473 -13.485 -10.171 1.00 75.50 104 HIS A O 1
ATOM 819 N N . VAL A 1 105 ? -2.893 -12.320 -11.459 1.00 81.06 105 VAL A N 1
ATOM 820 C CA . VAL A 1 105 ? -3.623 -13.493 -11.960 1.00 81.06 105 VAL A CA 1
ATOM 821 C C . VAL A 1 105 ? -2.745 -14.305 -12.911 1.00 81.06 105 VAL A C 1
ATOM 823 O O . VAL A 1 105 ? -2.635 -15.519 -12.753 1.00 81.06 105 VAL A O 1
ATOM 826 N N . LEU A 1 106 ? -2.076 -13.645 -13.861 1.00 83.44 106 LEU A N 1
ATOM 827 C CA . LEU A 1 106 ? -1.224 -14.308 -14.855 1.00 83.44 106 LEU A CA 1
ATOM 828 C C . LEU A 1 106 ? -0.032 -15.040 -14.224 1.00 83.44 106 LEU A C 1
ATOM 830 O O . LEU A 1 106 ? 0.340 -16.111 -14.699 1.00 83.44 106 LEU A O 1
ATOM 834 N N . VAL A 1 107 ? 0.562 -14.484 -13.164 1.00 80.12 107 VAL A N 1
ATOM 835 C CA . VAL A 1 107 ? 1.701 -15.108 -12.471 1.00 80.12 107 VAL A CA 1
ATOM 836 C C . VAL A 1 107 ? 1.287 -16.061 -11.351 1.00 80.12 107 VAL A C 1
ATOM 838 O O . VAL A 1 107 ? 2.138 -16.806 -10.871 1.00 80.12 107 VAL A O 1
ATOM 841 N N . SER A 1 108 ? 0.002 -16.106 -10.981 1.00 78.38 108 SER A N 1
ATOM 842 C CA . SER A 1 108 ? -0.501 -16.967 -9.898 1.00 78.38 108 SER A CA 1
ATOM 843 C C . SER A 1 108 ? -0.114 -18.455 -9.992 1.00 78.38 108 SER A C 1
ATOM 845 O O . SER A 1 108 ? 0.138 -19.035 -8.935 1.00 78.38 108 SER A O 1
ATOM 847 N N . PRO A 1 109 ? 0.029 -19.093 -11.181 1.00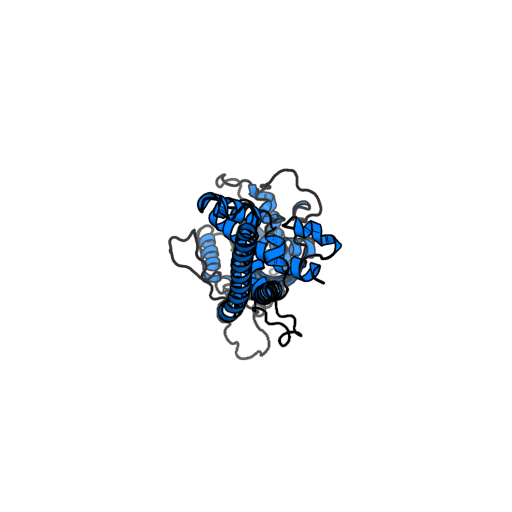 81.56 109 PRO A N 1
ATOM 848 C CA . PRO A 1 109 ? 0.482 -20.487 -11.259 1.00 81.56 109 PRO A CA 1
ATOM 849 C C . PRO A 1 109 ? 1.945 -20.678 -10.835 1.00 81.56 109 PRO A C 1
ATOM 851 O O . PRO A 1 109 ? 2.344 -21.785 -10.483 1.00 81.56 109 PRO A O 1
ATOM 854 N N . PHE A 1 110 ? 2.750 -19.614 -10.893 1.00 77.06 110 PHE A N 1
ATOM 855 C CA . PHE A 1 110 ? 4.194 -19.639 -10.648 1.00 77.06 110 PHE A CA 1
ATOM 856 C C . PHE A 1 110 ? 4.584 -18.987 -9.318 1.00 77.06 110 PHE A C 1
ATOM 858 O O . PHE A 1 110 ? 5.616 -19.334 -8.749 1.00 77.06 110 PHE A O 1
ATOM 865 N N . SER A 1 111 ? 3.790 -18.034 -8.826 1.00 73.69 111 SER A N 1
ATOM 866 C CA . SER A 1 111 ? 4.034 -17.341 -7.563 1.00 73.69 111 SER A CA 1
ATOM 867 C C . SER A 1 111 ? 2.749 -16.727 -7.014 1.00 73.69 111 SER A C 1
ATOM 869 O O . SER A 1 111 ? 2.026 -16.031 -7.726 1.00 73.69 111 SER A O 1
ATOM 871 N N . THR A 1 112 ? 2.486 -16.941 -5.727 1.00 69.75 112 THR A N 1
ATOM 872 C CA . THR A 1 112 ? 1.409 -16.264 -4.999 1.00 69.75 112 THR A CA 1
ATOM 873 C C . THR A 1 112 ? 1.981 -15.106 -4.194 1.00 69.75 112 THR A C 1
ATOM 875 O O . THR A 1 112 ? 2.753 -15.326 -3.257 1.00 69.75 112 THR A O 1
ATOM 878 N N . THR A 1 113 ? 1.570 -13.880 -4.513 1.00 69.31 113 THR A N 1
ATOM 879 C CA . THR A 1 113 ? 1.900 -12.703 -3.703 1.00 69.31 113 THR A CA 1
ATOM 880 C C . THR A 1 113 ? 1.116 -12.762 -2.392 1.00 69.31 113 THR A C 1
ATOM 882 O O . THR A 1 113 ? -0.086 -12.488 -2.351 1.00 69.31 113 THR A O 1
ATOM 885 N N . LEU A 1 114 ? 1.792 -13.173 -1.319 1.00 77.56 114 LEU A N 1
ATOM 886 C CA . LEU A 1 114 ? 1.236 -13.203 0.030 1.00 77.56 114 LEU A CA 1
ATOM 887 C C . LEU A 1 114 ? 1.677 -11.956 0.791 1.00 77.56 114 LEU A C 1
ATOM 889 O O . LEU A 1 114 ? 2.871 -11.702 0.953 1.00 77.56 114 LEU A O 1
ATOM 893 N N . HIS A 1 115 ? 0.709 -11.204 1.298 1.00 79.38 115 HIS A N 1
ATOM 894 C CA . HIS A 1 115 ? 0.958 -10.105 2.214 1.00 79.38 115 HIS A CA 1
ATOM 895 C C . HIS A 1 115 ? 0.874 -10.606 3.647 1.00 79.38 115 HIS A C 1
ATOM 897 O O . HIS A 1 115 ? -0.045 -11.334 4.026 1.00 79.38 115 HIS A O 1
ATOM 903 N N . HIS A 1 116 ? 1.852 -10.193 4.444 1.00 85.75 116 HIS A N 1
ATOM 904 C CA . HIS A 1 116 ? 1.905 -10.468 5.869 1.00 85.75 116 HIS A CA 1
ATOM 905 C C . HIS A 1 116 ? 1.592 -9.188 6.635 1.00 85.75 116 HIS A C 1
ATOM 907 O O . HIS A 1 116 ? 2.241 -8.163 6.424 1.00 85.75 116 HIS A O 1
ATOM 913 N N . GLY A 1 117 ? 0.611 -9.261 7.529 1.00 88.31 117 GLY A N 1
ATOM 914 C CA . GLY A 1 117 ? 0.305 -8.204 8.486 1.00 88.31 117 GLY A CA 1
ATOM 915 C C . GLY A 1 117 ? 0.600 -8.671 9.904 1.00 88.31 117 GLY A C 1
ATOM 916 O O . GLY A 1 117 ? 0.298 -9.814 10.257 1.00 88.31 117 GLY A O 1
ATOM 917 N N . LEU A 1 118 ? 1.202 -7.800 10.712 1.00 91.25 118 LEU A N 1
ATOM 918 C CA . LEU A 1 118 ? 1.227 -7.940 12.166 1.00 91.25 118 LEU A CA 1
ATOM 919 C C . LEU A 1 118 ? 0.212 -6.963 12.753 1.00 91.25 118 LEU A C 1
ATOM 921 O O . LEU A 1 118 ? 0.226 -5.782 12.411 1.00 91.25 118 LEU A O 1
ATOM 925 N N . HIS A 1 119 ? -0.646 -7.447 13.642 1.00 91.69 119 HIS A N 1
ATOM 926 C CA . HIS A 1 119 ? -1.774 -6.688 14.164 1.00 91.69 119 HIS A CA 1
ATOM 927 C C . HIS A 1 119 ? -1.778 -6.711 15.681 1.00 91.69 119 HIS A C 1
ATOM 929 O O . HIS A 1 119 ? -1.540 -7.751 16.298 1.00 91.69 119 HIS A O 1
ATOM 935 N N . HIS A 1 120 ? -2.050 -5.555 16.272 1.00 90.94 120 HIS A N 1
ATOM 936 C CA . HIS A 1 120 ? -2.223 -5.377 17.702 1.00 90.94 120 HIS A CA 1
ATOM 937 C C . HIS A 1 120 ? -3.601 -4.756 17.942 1.00 90.94 120 HIS A C 1
ATOM 939 O O . HIS A 1 120 ? -3.851 -3.643 17.475 1.00 90.94 120 HIS A O 1
ATOM 945 N N . ALA A 1 121 ? -4.472 -5.448 18.673 1.00 91.44 121 ALA A N 1
ATOM 946 C CA . ALA A 1 121 ? -5.736 -4.893 19.140 1.00 91.44 121 ALA A CA 1
ATOM 947 C C . ALA A 1 121 ? -5.611 -4.473 20.609 1.00 91.44 121 ALA A C 1
ATOM 949 O O . ALA A 1 121 ? -5.121 -5.231 21.450 1.00 91.44 121 ALA A O 1
ATOM 950 N N . TYR A 1 122 ? -6.044 -3.252 20.893 1.00 89.44 122 TYR A N 1
ATOM 951 C CA . TYR A 1 122 ? -6.106 -2.651 22.216 1.00 89.44 122 TYR A CA 1
ATOM 952 C C . TYR A 1 122 ? -7.559 -2.313 22.523 1.00 89.44 122 TYR A C 1
ATOM 954 O O . TYR A 1 122 ? -8.231 -1.751 21.662 1.00 89.44 122 TYR A O 1
ATOM 962 N N . HIS A 1 123 ? -8.010 -2.596 23.738 1.00 89.88 123 HIS A N 1
ATOM 963 C CA . HIS A 1 123 ? -9.311 -2.167 24.237 1.00 89.88 123 HIS A CA 1
ATOM 964 C C . HIS A 1 123 ? -9.118 -1.389 25.537 1.00 89.88 123 HIS A C 1
ATOM 966 O O . HIS A 1 123 ? -8.294 -1.763 26.376 1.00 89.88 123 HIS A O 1
ATOM 972 N N . PHE A 1 124 ? -9.859 -0.296 25.673 1.00 87.56 124 PHE A N 1
ATOM 973 C CA . PHE A 1 124 ? -9.906 0.549 26.855 1.00 87.56 124 PHE A CA 1
ATOM 974 C C . PHE A 1 124 ? -11.375 0.737 27.221 1.00 87.56 124 PHE A C 1
ATOM 976 O O . PHE A 1 124 ? -12.116 1.375 26.471 1.00 87.56 124 PHE A O 1
ATOM 983 N N . ALA A 1 125 ? -11.774 0.167 28.354 1.00 85.56 125 ALA A N 1
ATOM 984 C CA . ALA A 1 125 ? -13.126 0.294 28.877 1.00 85.56 125 ALA A CA 1
ATOM 985 C C . ALA A 1 125 ? -13.419 1.731 29.340 1.00 85.56 125 ALA A C 1
ATOM 987 O O . ALA A 1 125 ? -12.506 2.519 29.618 1.00 85.56 125 ALA A O 1
ATOM 988 N N . ALA A 1 126 ? -14.700 2.060 29.461 1.00 82.94 126 ALA A N 1
ATOM 989 C CA . ALA A 1 126 ? -15.153 3.348 29.950 1.00 82.94 126 ALA A CA 1
ATOM 990 C C . ALA A 1 126 ? -14.546 3.724 31.311 1.00 82.94 126 ALA A C 1
ATOM 992 O O . ALA A 1 126 ? -14.418 2.910 32.226 1.00 82.94 126 ALA A O 1
ATOM 993 N N . GLY A 1 127 ? -14.166 4.997 31.442 1.00 73.94 127 GLY A N 1
ATOM 994 C CA . GLY A 1 127 ? -13.498 5.521 32.638 1.00 73.94 127 GLY A CA 1
ATOM 995 C C . GLY A 1 127 ? -12.000 5.205 32.722 1.00 73.94 127 GLY A C 1
ATOM 996 O O . GLY A 1 127 ? -11.344 5.630 33.672 1.00 73.94 127 GLY A O 1
ATOM 997 N N . ASP A 1 128 ? -11.428 4.505 31.738 1.00 75.69 128 ASP A N 1
ATOM 998 C CA . ASP A 1 128 ? -9.987 4.303 31.657 1.00 75.69 128 ASP A CA 1
ATOM 999 C C . ASP A 1 128 ? -9.273 5.550 31.106 1.00 75.69 128 ASP A C 1
ATOM 1001 O O . ASP A 1 128 ? -9.162 5.759 29.894 1.00 75.69 128 ASP A O 1
ATOM 1005 N N . ASP A 1 129 ? -8.698 6.356 32.004 1.00 71.12 129 ASP A N 1
ATOM 1006 C CA . ASP A 1 129 ? -7.881 7.533 31.667 1.00 71.12 129 ASP A CA 1
ATOM 1007 C C . ASP A 1 129 ? -6.721 7.223 30.695 1.00 71.12 129 ASP A C 1
ATOM 1009 O O . ASP A 1 129 ? -6.172 8.127 30.049 1.00 71.12 129 ASP A O 1
ATOM 1013 N N . ARG A 1 130 ? -6.319 5.948 30.558 1.00 71.00 130 ARG A N 1
ATOM 1014 C CA . ARG A 1 130 ? -5.282 5.520 29.607 1.00 71.00 130 ARG A CA 1
ATOM 1015 C C . ARG A 1 130 ? -5.729 5.657 28.156 1.00 71.00 130 ARG A C 1
ATOM 1017 O O . ARG A 1 130 ? -4.864 5.897 27.312 1.00 71.00 130 ARG A O 1
ATOM 1024 N N . ALA A 1 131 ? -7.030 5.600 27.865 1.00 71.12 131 ALA A N 1
ATOM 1025 C CA . ALA A 1 131 ? -7.565 5.851 26.525 1.00 71.12 131 ALA A CA 1
ATOM 1026 C C . ALA A 1 131 ? -7.157 7.246 26.013 1.00 71.12 131 ALA A C 1
ATOM 1028 O O . ALA A 1 131 ? -6.738 7.409 24.866 1.00 71.12 131 ALA A O 1
ATOM 1029 N N . LEU A 1 132 ? -7.163 8.245 26.903 1.00 70.75 132 LEU A N 1
ATOM 1030 C CA . LEU A 1 132 ? -6.741 9.624 26.620 1.00 70.75 132 LEU A CA 1
ATOM 1031 C C . LEU A 1 132 ? -5.211 9.795 26.601 1.00 70.75 132 LEU A C 1
ATOM 1033 O O . LEU A 1 132 ? -4.691 10.817 26.150 1.00 70.75 132 LEU A O 1
ATOM 1037 N N . ARG A 1 133 ? -4.469 8.792 27.084 1.00 74.88 133 ARG A N 1
ATOM 1038 C CA . ARG A 1 133 ? -3.004 8.783 27.234 1.00 74.88 133 ARG A CA 1
ATOM 1039 C C . ARG A 1 133 ? -2.344 7.642 26.458 1.00 74.88 133 ARG A C 1
ATOM 1041 O O . ARG A 1 133 ? -1.295 7.139 26.856 1.00 74.88 133 ARG A O 1
ATOM 1048 N N . LEU A 1 134 ? -2.914 7.293 25.308 1.00 78.12 134 LEU A N 1
ATOM 1049 C CA . LEU A 1 134 ? -2.541 6.142 24.482 1.00 78.12 134 LEU A CA 1
ATOM 1050 C C . LEU A 1 134 ? -1.024 6.002 24.230 1.00 78.12 134 LEU A C 1
ATOM 1052 O O . LEU A 1 134 ? -0.459 4.910 24.327 1.00 78.12 134 LEU A O 1
ATOM 1056 N N . CYS A 1 135 ? -0.361 7.132 23.962 1.00 79.88 135 CYS A N 1
ATOM 1057 C CA . CYS A 1 135 ? 1.075 7.216 23.684 1.00 79.88 135 CYS A CA 1
ATOM 1058 C C . CYS A 1 135 ? 1.902 7.887 24.793 1.00 79.88 135 CYS A C 1
ATOM 1060 O O . CYS A 1 135 ? 3.102 8.113 24.605 1.00 79.88 135 CYS A O 1
ATOM 1062 N N . ALA A 1 136 ? 1.299 8.201 25.944 1.00 72.44 136 ALA A N 1
ATOM 1063 C CA . ALA A 1 136 ? 1.995 8.879 27.030 1.00 72.44 136 ALA A CA 1
ATOM 1064 C C . ALA A 1 136 ? 3.192 8.053 27.537 1.00 72.44 136 ALA A C 1
ATOM 1066 O O . ALA A 1 136 ? 3.176 6.816 27.479 1.00 72.44 136 ALA A O 1
ATOM 1067 N N . PRO A 1 137 ? 4.258 8.709 28.032 1.00 64.12 137 PRO A N 1
ATOM 1068 C CA . PRO A 1 137 ? 5.330 8.016 28.714 1.00 64.12 137 PRO A CA 1
ATOM 1069 C C . PRO A 1 137 ? 4.767 7.211 29.891 1.00 64.12 137 PRO A C 1
ATOM 1071 O O . PRO A 1 137 ? 4.278 7.777 30.856 1.00 64.12 137 PRO A O 1
ATOM 1074 N N . SER A 1 138 ? 4.829 5.883 29.793 1.00 56.62 138 SER A N 1
ATOM 1075 C CA . SER A 1 138 ? 4.627 4.965 30.911 1.00 56.62 138 SER A CA 1
ATOM 1076 C C . SER A 1 138 ? 5.556 5.394 32.040 1.00 56.62 138 SER A C 1
ATOM 1078 O O . SER A 1 138 ? 6.779 5.358 31.856 1.00 56.62 138 SER A O 1
ATOM 1080 N N . GLU A 1 139 ? 4.987 5.829 33.163 1.00 51.81 139 GLU A N 1
ATOM 1081 C CA . GLU A 1 139 ? 5.767 6.186 34.341 1.00 51.81 139 GLU A CA 1
ATOM 1082 C C . GLU A 1 139 ? 6.668 5.002 34.725 1.00 51.81 139 GLU A C 1
ATOM 1084 O O . GLU A 1 139 ? 6.213 3.851 34.723 1.00 51.81 139 GLU A O 1
ATOM 1089 N N . PRO A 1 140 ? 7.962 5.235 34.999 1.00 46.69 140 PRO A N 1
ATOM 1090 C CA . PRO A 1 140 ? 8.852 4.179 35.448 1.00 46.69 140 PRO A CA 1
ATOM 1091 C C . PRO A 1 140 ? 8.378 3.701 36.822 1.00 46.69 140 PRO A C 1
ATOM 1093 O O . PRO A 1 140 ? 8.617 4.346 37.840 1.00 46.69 140 PRO A O 1
ATOM 1096 N N . HIS A 1 141 ? 7.678 2.568 36.858 1.00 46.34 141 HIS A N 1
ATOM 1097 C CA . HIS A 1 141 ? 7.231 1.997 38.119 1.00 46.34 141 HIS A CA 1
ATOM 1098 C C . HIS A 1 141 ? 8.467 1.494 38.899 1.00 46.34 141 HIS A C 1
ATOM 1100 O O . HIS A 1 141 ? 9.207 0.664 38.360 1.00 46.34 141 HIS A O 1
ATOM 1106 N N . PRO A 1 142 ? 8.731 1.951 40.142 1.00 45.84 142 PRO A N 1
ATOM 1107 C CA . PRO A 1 142 ? 10.044 1.771 40.777 1.00 45.84 142 PRO A CA 1
ATOM 1108 C C . PRO A 1 142 ? 10.443 0.336 41.157 1.00 45.84 142 PRO A C 1
ATOM 1110 O O . PRO A 1 142 ? 11.538 0.157 41.682 1.00 45.84 142 PRO A O 1
ATOM 1113 N N . GLN A 1 143 ? 9.597 -0.689 40.978 1.00 46.28 143 GLN A N 1
ATOM 1114 C CA . GLN A 1 143 ? 9.827 -1.988 41.640 1.00 46.28 143 GLN A CA 1
ATOM 1115 C C . GLN A 1 143 ? 9.491 -3.271 40.857 1.00 46.28 143 GLN A C 1
ATOM 1117 O O . GLN A 1 143 ? 9.592 -4.352 41.433 1.00 46.28 143 GLN A O 1
ATOM 1122 N N . LYS A 1 144 ? 9.171 -3.241 39.555 1.00 42.75 144 LYS A N 1
ATOM 1123 C CA . LYS A 1 144 ? 9.004 -4.492 38.781 1.00 42.75 144 LYS A CA 1
ATOM 1124 C C . LYS A 1 144 ? 9.660 -4.423 37.407 1.00 42.75 144 LYS A C 1
ATOM 1126 O O . LYS A 1 144 ? 9.184 -3.761 36.494 1.00 42.75 144 LYS A O 1
ATOM 1131 N N . HIS A 1 145 ? 10.731 -5.194 37.250 1.00 44.34 145 HIS A N 1
ATOM 1132 C CA . HIS A 1 145 ? 11.538 -5.313 36.035 1.00 44.34 145 HIS A CA 1
ATOM 1133 C C . HIS A 1 145 ? 10.839 -5.985 34.826 1.00 44.34 145 HIS A C 1
ATOM 1135 O O . HIS A 1 145 ? 11.527 -6.314 33.860 1.00 44.34 145 HIS A O 1
ATOM 1141 N 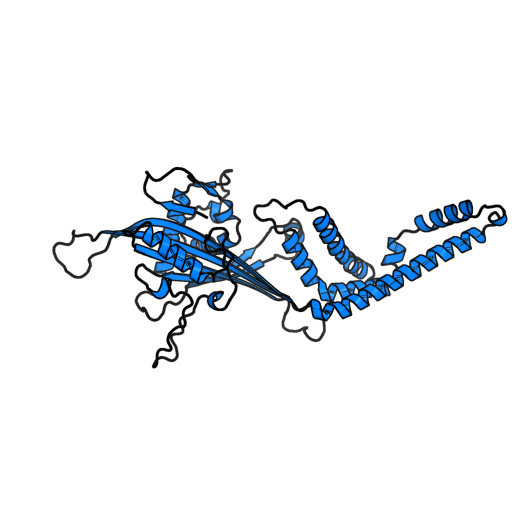N . SER A 1 146 ? 9.514 -6.208 34.811 1.00 43.06 146 SER A N 1
ATOM 1142 C CA . SER A 1 146 ? 8.900 -7.002 33.726 1.00 43.06 146 SER A CA 1
ATOM 1143 C C . SER A 1 146 ? 7.473 -6.681 33.269 1.00 43.06 146 SER A C 1
ATOM 1145 O O . SER A 1 146 ? 6.988 -7.379 32.384 1.00 43.06 146 SER A O 1
ATOM 1147 N N . THR A 1 147 ? 6.799 -5.630 33.736 1.00 44.12 147 THR A N 1
ATOM 1148 C CA . THR A 1 147 ? 5.474 -5.264 33.190 1.00 44.12 147 THR A CA 1
ATOM 1149 C C . THR A 1 147 ? 5.614 -4.130 32.177 1.00 44.12 147 THR A C 1
ATOM 1151 O O . THR A 1 147 ? 5.294 -2.974 32.444 1.00 44.12 147 THR A O 1
ATOM 1154 N N . ARG A 1 148 ? 6.184 -4.443 31.002 1.00 48.69 148 ARG A N 1
ATOM 1155 C CA . ARG A 1 148 ? 6.223 -3.495 29.876 1.00 48.69 148 ARG A CA 1
ATOM 1156 C C . ARG A 1 148 ? 4.814 -3.350 29.312 1.00 48.69 148 ARG A C 1
ATOM 1158 O O . ARG A 1 148 ? 4.379 -4.201 28.541 1.00 48.69 148 ARG A O 1
ATOM 1165 N N . TYR A 1 149 ? 4.156 -2.240 29.627 1.00 53.00 149 TYR A N 1
ATOM 1166 C CA . TYR A 1 149 ? 3.062 -1.717 28.814 1.00 53.00 149 TYR A CA 1
ATOM 1167 C C . TYR A 1 149 ? 3.533 -1.652 27.351 1.00 53.00 149 TYR A C 1
ATOM 1169 O O . TYR A 1 149 ? 4.437 -0.877 27.014 1.00 53.00 149 TYR A O 1
ATOM 1177 N N . ARG A 1 150 ? 2.994 -2.513 26.478 1.00 63.62 150 ARG A N 1
ATOM 1178 C CA . ARG A 1 150 ? 3.326 -2.481 25.047 1.00 63.62 150 ARG A CA 1
ATOM 1179 C C . ARG A 1 150 ? 2.501 -1.386 24.397 1.00 63.62 150 ARG A C 1
ATOM 1181 O O . ARG A 1 150 ? 1.423 -1.658 23.880 1.00 63.62 150 ARG A O 1
ATOM 1188 N N . ARG A 1 151 ? 3.026 -0.159 24.416 1.00 75.31 151 ARG A N 1
ATOM 1189 C CA . ARG A 1 151 ? 2.438 0.966 23.678 1.00 75.31 151 ARG A CA 1
ATOM 1190 C C . ARG A 1 151 ? 2.146 0.563 22.233 1.00 75.31 151 ARG A C 1
ATOM 1192 O O . ARG A 1 151 ? 2.943 -0.196 21.665 1.00 75.31 151 ARG A O 1
ATOM 1199 N N . PRO A 1 152 ? 1.069 1.089 21.631 1.00 80.50 152 PRO A N 1
ATOM 1200 C CA . PRO A 1 152 ? 0.869 0.952 20.201 1.00 80.50 152 PRO A CA 1
ATOM 1201 C C . PRO A 1 152 ? 2.126 1.386 19.453 1.00 80.50 152 PRO A C 1
ATOM 1203 O O . PRO A 1 152 ? 2.746 2.401 19.779 1.00 80.50 152 PRO A O 1
ATOM 1206 N N . PHE A 1 153 ? 2.542 0.602 18.463 1.00 79.50 153 PHE A N 1
ATOM 1207 C CA . PHE A 1 153 ? 3.815 0.839 17.778 1.00 79.50 153 PHE A CA 1
ATOM 1208 C C . PHE A 1 153 ? 3.829 2.204 17.063 1.00 79.50 153 PHE A C 1
ATOM 1210 O O . PHE A 1 153 ? 4.877 2.846 16.965 1.00 79.50 153 PHE A O 1
ATOM 1217 N N . PHE A 1 154 ? 2.657 2.706 16.660 1.00 82.62 154 PHE A N 1
ATOM 1218 C CA . PHE A 1 154 ? 2.505 4.020 16.041 1.00 82.62 154 PHE A CA 1
ATOM 1219 C C . PHE A 1 154 ? 2.829 5.184 16.982 1.00 82.62 154 PHE A C 1
ATOM 1221 O O . PHE A 1 154 ? 3.115 6.277 16.514 1.00 82.62 154 PHE A O 1
ATOM 1228 N N . CYS A 1 155 ? 2.884 4.958 18.296 1.00 80.44 155 CYS A N 1
ATOM 1229 C CA . CYS A 1 155 ? 3.338 5.966 19.253 1.00 80.44 155 CYS A CA 1
ATOM 1230 C C . CYS A 1 155 ? 4.816 6.338 19.087 1.00 80.44 155 CYS A C 1
ATOM 1232 O O . CYS A 1 155 ? 5.256 7.356 19.612 1.00 80.44 155 CYS A O 1
ATOM 1234 N N . THR A 1 156 ? 5.600 5.508 18.394 1.00 76.31 156 THR A N 1
ATOM 1235 C CA . THR A 1 156 ? 6.993 5.833 18.055 1.00 76.31 156 THR A CA 1
ATOM 1236 C C . THR A 1 156 ? 7.108 6.676 16.784 1.00 76.31 156 THR A C 1
ATOM 1238 O O . THR A 1 156 ? 8.169 7.234 16.513 1.00 76.31 156 THR A O 1
ATOM 1241 N N . LEU A 1 157 ? 6.019 6.805 16.019 1.00 72.38 157 LEU A N 1
ATOM 1242 C CA . LEU A 1 157 ? 5.975 7.554 14.771 1.00 72.38 157 LEU A CA 1
ATOM 1243 C C . LEU A 1 157 ? 5.518 8.988 15.062 1.00 72.38 157 LEU A C 1
ATOM 1245 O O . LEU A 1 157 ? 4.360 9.238 15.383 1.00 72.38 157 LEU A O 1
ATOM 1249 N N . LEU A 1 158 ? 6.433 9.949 14.929 1.00 65.44 158 LEU A N 1
ATOM 1250 C CA . LEU A 1 158 ? 6.159 11.386 15.080 1.00 65.44 158 LEU A CA 1
ATOM 1251 C C . LEU A 1 158 ? 5.596 12.004 13.790 1.00 65.44 158 LEU A C 1
ATOM 1253 O O . LEU A 1 158 ? 5.966 13.116 13.416 1.00 65.44 158 LEU A O 1
ATOM 1257 N N . LEU A 1 159 ? 4.748 11.270 13.069 1.00 67.75 159 LEU A N 1
ATOM 1258 C CA . LEU A 1 159 ? 4.201 11.743 11.802 1.00 67.75 159 LEU A CA 1
ATOM 1259 C C . LEU A 1 159 ? 2.905 12.515 12.064 1.00 67.75 159 LEU A C 1
ATOM 1261 O O . LEU A 1 159 ? 1.986 11.975 12.687 1.00 67.75 159 LEU A O 1
ATOM 1265 N N . PRO A 1 160 ? 2.839 13.793 11.658 1.00 72.38 160 PRO A N 1
ATOM 1266 C CA . PRO A 1 160 ? 1.704 14.627 11.987 1.00 72.38 160 PRO A CA 1
ATOM 1267 C C . PRO A 1 160 ? 0.571 14.336 10.987 1.00 72.38 160 PRO A C 1
ATOM 1269 O O . PRO A 1 160 ? 0.765 14.352 9.773 1.00 72.38 160 PRO A O 1
ATOM 1272 N N . TRP A 1 161 ? -0.614 14.031 11.506 1.00 72.62 161 TRP A N 1
ATOM 1273 C CA . TRP A 1 161 ? -1.831 13.793 10.739 1.00 72.62 161 TRP A CA 1
ATOM 1274 C C . TRP A 1 161 ? -2.426 15.132 10.308 1.00 72.62 161 TRP A C 1
ATOM 1276 O O . TRP A 1 161 ? -2.783 15.969 11.145 1.00 72.62 161 TRP A O 1
ATOM 1286 N N . ASN A 1 162 ? -2.508 15.351 8.997 1.00 69.88 162 ASN A N 1
ATOM 1287 C CA . ASN A 1 162 ? -3.119 16.550 8.445 1.00 69.88 162 ASN A CA 1
ATOM 1288 C C . ASN A 1 162 ? -4.624 16.304 8.302 1.00 69.88 162 ASN A C 1
ATOM 1290 O O . ASN A 1 162 ? -5.056 15.568 7.419 1.00 69.88 162 ASN A O 1
ATOM 1294 N N . CYS A 1 163 ? -5.413 16.860 9.216 1.00 63.53 163 CYS A N 1
ATOM 1295 C CA . CYS A 1 163 ? -6.860 16.669 9.224 1.00 63.53 163 CYS A CA 1
ATOM 1296 C C . CYS A 1 163 ? -7.494 17.561 8.149 1.00 63.53 163 CYS A C 1
ATOM 1298 O O . CYS A 1 163 ? -7.239 18.765 8.151 1.00 63.53 163 CYS A O 1
ATOM 1300 N N . SER A 1 164 ? -8.342 17.009 7.277 1.00 57.22 164 SER A N 1
ATOM 1301 C CA . SER A 1 164 ? -9.230 17.820 6.426 1.00 57.22 164 SER A CA 1
ATOM 1302 C C . SER A 1 164 ? -10.311 18.535 7.243 1.00 57.22 164 SER A C 1
ATOM 1304 O O . SER A 1 164 ? -10.732 19.623 6.868 1.00 57.22 164 SER A O 1
ATOM 1306 N N . ASP A 1 165 ? -10.707 17.936 8.373 1.00 54.06 165 ASP A N 1
ATOM 1307 C CA . ASP A 1 165 ? -11.925 18.291 9.119 1.00 54.06 165 ASP A CA 1
ATOM 1308 C C . ASP A 1 165 ? -11.669 19.134 10.378 1.00 54.06 165 ASP A C 1
ATOM 1310 O O . ASP A 1 165 ? -12.597 19.414 11.130 1.00 54.06 165 ASP A O 1
ATOM 1314 N N . ASN A 1 166 ? -10.425 19.553 10.636 1.00 53.41 166 ASN A N 1
ATOM 1315 C CA . ASN A 1 166 ? -10.135 20.400 11.793 1.00 53.41 166 ASN A CA 1
ATOM 1316 C C . ASN A 1 166 ? -10.045 21.876 11.400 1.00 53.41 166 ASN A C 1
ATOM 1318 O O . ASN A 1 166 ? -9.114 22.279 10.701 1.00 53.41 166 ASN A O 1
ATOM 1322 N N . ASP A 1 167 ? -10.878 22.703 12.037 1.00 51.88 167 ASP A N 1
ATOM 1323 C CA . ASP A 1 167 ? -10.761 24.174 12.090 1.00 51.88 167 ASP A CA 1
ATOM 1324 C C . ASP A 1 167 ? -9.389 24.667 12.607 1.00 51.88 167 ASP A C 1
ATOM 1326 O O . ASP A 1 167 ? -9.041 25.843 12.510 1.00 51.88 167 ASP A O 1
ATOM 1330 N N . ILE A 1 168 ? -8.581 23.764 13.173 1.00 58.19 168 ILE A N 1
ATOM 1331 C CA . ILE A 1 168 ? -7.292 24.050 13.813 1.00 58.19 168 ILE A CA 1
ATOM 1332 C C . ILE A 1 168 ? -6.176 24.292 12.775 1.00 58.19 168 ILE A C 1
ATOM 1334 O O . ILE A 1 168 ? -5.162 24.909 13.105 1.00 58.19 168 ILE A O 1
ATOM 1338 N N . GLY A 1 169 ? -6.330 23.827 11.526 1.00 63.06 169 GLY A N 1
ATOM 1339 C CA . GLY A 1 169 ? -5.392 24.097 10.421 1.00 63.06 169 GLY A CA 1
ATOM 1340 C C . GLY A 1 169 ? -3.934 23.674 10.668 1.00 63.06 169 GLY A C 1
ATOM 1341 O O . GLY A 1 169 ? -3.030 24.119 9.958 1.00 63.06 169 GLY A O 1
ATOM 1342 N N . ARG A 1 170 ? -3.672 22.855 11.696 1.00 70.69 170 ARG A N 1
ATOM 1343 C CA . ARG A 1 170 ? -2.336 22.382 12.076 1.00 70.69 170 ARG A CA 1
ATOM 1344 C C . ARG A 1 170 ? -2.310 20.862 12.120 1.00 70.69 170 ARG A C 1
ATOM 1346 O O . ARG A 1 170 ? -3.255 20.259 12.631 1.00 70.69 170 ARG A O 1
ATOM 1353 N N . PRO A 1 171 ? -1.225 20.242 11.638 1.00 77.12 171 PRO A N 1
ATOM 1354 C CA . PRO A 1 171 ? -1.130 18.800 11.617 1.00 77.12 171 PRO A CA 1
ATOM 1355 C C . PRO A 1 171 ? -0.846 18.308 13.049 1.00 77.12 171 PRO A C 1
ATOM 1357 O O . PRO A 1 171 ? 0.005 18.850 13.760 1.00 77.12 171 PRO A O 1
ATOM 1360 N N . LEU A 1 172 ? -1.622 17.325 13.498 1.00 82.12 172 LEU A N 1
ATOM 1361 C CA . LEU A 1 172 ? -1.665 16.843 14.883 1.00 82.12 172 LEU A CA 1
ATOM 1362 C C . LEU A 1 172 ? -1.257 15.371 14.921 1.00 82.12 172 LEU A C 1
ATOM 1364 O O . LEU A 1 172 ? -1.559 14.642 13.986 1.00 82.12 172 LEU A O 1
ATOM 1368 N N . PRO A 1 173 ? -0.602 14.873 15.976 1.00 83.50 173 PRO A N 1
ATOM 1369 C CA . PRO A 1 173 ? -0.325 13.446 16.064 1.00 83.50 173 PRO A CA 1
ATOM 1370 C C . PRO A 1 173 ? -1.605 12.597 16.101 1.00 83.50 173 PRO A C 1
ATOM 1372 O O . PRO A 1 173 ? -2.606 13.010 16.690 1.00 83.50 173 PRO A O 1
ATOM 1375 N N . ILE A 1 174 ? -1.556 11.383 15.540 1.00 86.00 174 ILE A N 1
ATOM 1376 C CA . ILE A 1 174 ? -2.726 10.488 15.429 1.00 86.00 174 ILE A CA 1
ATOM 1377 C C . ILE A 1 174 ? -3.386 10.246 16.794 1.00 86.00 174 ILE A C 1
ATOM 1379 O O . ILE A 1 174 ? -4.601 10.356 16.922 1.00 86.00 174 ILE A O 1
ATOM 1383 N N . TRP A 1 175 ? -2.604 9.987 17.846 1.00 85.12 175 TRP A N 1
ATOM 1384 C CA . TRP A 1 175 ? -3.156 9.757 19.188 1.00 85.12 175 TRP A CA 1
ATOM 1385 C C . TRP A 1 175 ? -3.866 10.987 19.765 1.00 85.12 175 TRP A C 1
ATOM 1387 O O . TRP A 1 175 ? -4.844 10.841 20.493 1.00 85.12 175 TRP A O 1
ATOM 1397 N N . SER A 1 176 ? -3.402 12.196 19.436 1.00 85.50 176 SER A N 1
ATOM 1398 C CA . SER A 1 176 ? -4.067 13.435 19.839 1.00 85.50 176 SER A CA 1
ATOM 1399 C C . SER A 1 176 ? -5.395 13.593 19.112 1.00 85.50 176 SER A C 1
ATOM 1401 O O . SER A 1 176 ? -6.374 13.990 19.731 1.00 85.50 176 SER A O 1
ATOM 1403 N N . HIS A 1 177 ? -5.449 13.232 17.829 1.00 86.81 177 HIS A N 1
ATOM 1404 C CA . HIS A 1 177 ? -6.693 13.241 17.067 1.00 86.81 177 HIS A CA 1
ATOM 1405 C C . HIS A 1 177 ? -7.712 12.231 17.620 1.00 86.81 177 HIS A C 1
ATOM 1407 O O . HIS A 1 177 ? -8.869 12.586 17.815 1.00 86.81 177 HIS A O 1
ATOM 1413 N N . ILE A 1 178 ? -7.281 11.011 17.967 1.00 88.62 178 ILE A N 1
ATOM 1414 C CA . ILE A 1 178 ? -8.142 10.012 18.626 1.00 88.62 178 ILE A CA 1
ATOM 1415 C C . ILE A 1 178 ? -8.707 10.571 19.940 1.00 88.62 178 ILE A C 1
ATOM 1417 O O . ILE A 1 178 ? -9.912 10.509 20.161 1.00 88.62 178 ILE A O 1
ATOM 1421 N N . ALA A 1 179 ? -7.860 11.170 20.784 1.00 87.94 179 ALA A N 1
ATOM 1422 C CA . ALA A 1 179 ? -8.292 11.740 22.059 1.00 87.94 179 ALA A CA 1
ATOM 1423 C C . ALA A 1 179 ? -9.288 12.902 21.888 1.00 87.94 179 ALA A C 1
ATOM 1425 O O . ALA A 1 179 ? -10.262 12.978 22.635 1.00 87.94 179 ALA A O 1
ATOM 1426 N N . ILE A 1 180 ? -9.071 13.782 20.900 1.00 87.62 180 ILE A N 1
ATOM 1427 C CA . ILE A 1 180 ? -10.007 14.867 20.564 1.00 87.62 180 ILE A CA 1
ATOM 1428 C C . ILE A 1 180 ? -11.362 14.283 20.159 1.00 87.62 180 ILE A C 1
ATOM 1430 O O . ILE A 1 180 ? -12.371 14.687 20.724 1.00 87.62 180 ILE A O 1
ATOM 1434 N N . ARG A 1 181 ? -11.384 13.269 19.283 1.00 88.38 181 ARG A N 1
ATOM 1435 C CA . ARG A 1 181 ? -12.627 12.603 18.860 1.00 88.38 181 ARG A CA 1
ATOM 1436 C C . ARG A 1 181 ? -13.377 11.954 20.020 1.00 88.38 181 ARG A C 1
ATOM 1438 O O . ARG A 1 181 ? -14.590 12.109 20.108 1.00 88.38 181 ARG A O 1
ATOM 1445 N N . CYS A 1 182 ? -12.676 11.260 20.919 1.00 89.19 182 CYS A N 1
ATOM 1446 C CA . CYS A 1 182 ? -13.301 10.717 22.128 1.00 89.19 182 CYS A CA 1
ATOM 1447 C C . CYS A 1 182 ? -13.907 11.837 22.986 1.00 89.19 182 CYS A C 1
ATOM 1449 O O . CYS A 1 182 ? -15.033 11.711 23.454 1.00 89.19 182 CYS A O 1
ATOM 1451 N N . ALA A 1 183 ? -13.187 12.949 23.165 1.00 89.12 183 ALA A N 1
ATOM 1452 C CA . ALA A 1 183 ? -13.664 14.085 23.948 1.00 89.12 183 ALA A CA 1
ATOM 1453 C C . ALA A 1 183 ? -14.835 14.833 23.285 1.00 89.12 183 ALA A C 1
ATOM 1455 O O . ALA A 1 183 ? -15.691 15.355 23.995 1.00 89.12 183 ALA A O 1
ATOM 1456 N N . ASP A 1 184 ? -14.868 14.913 21.954 1.00 89.44 184 ASP A N 1
ATOM 1457 C CA . ASP A 1 184 ? -15.974 15.501 21.195 1.00 89.44 184 ASP A CA 1
ATOM 1458 C C . ASP A 1 184 ? -17.237 14.643 21.333 1.00 89.44 184 ASP A C 1
ATOM 1460 O O . ASP A 1 184 ? -18.280 15.169 21.716 1.00 89.44 184 ASP A O 1
ATOM 1464 N N . LEU A 1 185 ? -17.126 13.321 21.153 1.00 90.56 185 LEU A N 1
ATOM 1465 C CA . LEU A 1 185 ? -18.249 12.396 21.353 1.00 90.56 185 LEU A CA 1
ATOM 1466 C C . LEU A 1 185 ? -18.741 12.383 22.805 1.00 90.56 185 LEU A C 1
ATOM 1468 O O . LEU A 1 185 ? -19.945 12.339 23.040 1.00 90.56 185 LEU A O 1
ATOM 1472 N N . GLN A 1 186 ? -17.838 12.489 23.786 1.00 91.25 186 GLN A N 1
ATOM 1473 C CA . GLN A 1 186 ? -18.225 12.589 25.198 1.00 91.25 186 GLN A CA 1
ATOM 1474 C C . GLN A 1 186 ? -18.981 13.891 25.495 1.00 91.25 186 GLN A C 1
ATOM 1476 O O . GLN A 1 186 ? -19.841 13.918 26.374 1.00 91.25 186 GLN A O 1
ATOM 1481 N N . ARG A 1 187 ? -18.649 14.982 24.789 1.00 91.50 187 ARG A N 1
ATOM 1482 C CA . ARG A 1 187 ? -19.355 16.266 24.902 1.00 91.50 187 ARG A CA 1
ATOM 1483 C C . ARG A 1 187 ? -20.729 16.225 24.240 1.00 91.50 187 ARG A C 1
ATOM 1485 O O . ARG A 1 187 ? -21.647 16.851 24.761 1.00 91.50 187 ARG A O 1
ATOM 1492 N N . GLU A 1 188 ? -20.860 15.516 23.123 1.00 92.69 188 GLU A N 1
ATOM 1493 C CA . GLU A 1 188 ? -22.129 15.335 22.412 1.00 92.69 188 GLU A CA 1
ATOM 1494 C C . GLU A 1 188 ? -23.092 14.410 23.175 1.00 92.69 188 GLU A C 1
ATOM 1496 O O . GLU A 1 188 ? -24.284 14.700 23.262 1.00 92.69 188 GLU A O 1
ATOM 1501 N N . HIS A 1 189 ? -22.563 13.356 23.802 1.00 92.00 189 HIS A N 1
ATOM 1502 C CA . HIS A 1 189 ? -23.330 12.355 24.547 1.00 92.00 189 HIS A CA 1
ATOM 1503 C C . HIS A 1 189 ? -22.795 12.172 25.981 1.00 92.00 189 HIS A C 1
ATOM 1505 O O . HIS A 1 189 ? -22.111 11.187 26.277 1.00 92.00 189 HIS A O 1
ATOM 1511 N N . PRO A 1 190 ? -23.079 13.112 26.904 1.00 90.19 190 PRO A N 1
ATOM 1512 C CA . PRO A 1 190 ? -22.550 13.076 28.269 1.00 90.19 190 PRO A CA 1
ATOM 1513 C C . PRO A 1 190 ? -23.141 11.956 29.139 1.00 90.19 190 PRO A C 1
ATOM 1515 O O . PRO A 1 190 ? -22.569 11.629 30.175 1.00 90.19 190 PRO A O 1
ATOM 1518 N N . ASP A 1 191 ? -24.283 11.388 28.749 1.00 90.12 191 ASP A N 1
ATOM 1519 C CA . ASP A 1 191 ? -24.955 10.280 29.432 1.00 90.12 191 ASP A CA 1
ATOM 1520 C C . ASP A 1 191 ? -24.361 8.904 29.094 1.00 90.12 191 ASP A C 1
ATOM 1522 O O . ASP A 1 191 ? -24.650 7.929 29.790 1.00 90.12 191 ASP A O 1
ATOM 1526 N N . LEU A 1 192 ? -23.538 8.814 28.044 1.00 90.00 192 LEU A N 1
ATOM 1527 C CA . LEU A 1 192 ? -22.952 7.560 27.581 1.00 90.00 192 LEU A CA 1
ATOM 1528 C C . LEU A 1 192 ? -21.564 7.320 28.182 1.00 90.00 192 LEU A C 1
ATOM 1530 O O . LEU A 1 192 ? -20.736 8.226 28.312 1.00 90.00 192 LEU A O 1
ATOM 1534 N N . GLN A 1 193 ? -21.300 6.055 28.495 1.00 91.06 193 GLN A N 1
ATOM 1535 C CA . GLN A 1 193 ? -19.979 5.538 28.828 1.00 91.06 193 GLN A CA 1
ATOM 1536 C C . GLN A 1 193 ? -19.242 5.170 27.537 1.00 91.06 193 GLN A C 1
ATOM 1538 O O . GLN A 1 193 ? -19.753 4.372 26.753 1.00 91.06 193 GLN A O 1
ATOM 1543 N N . LEU A 1 194 ? -18.071 5.768 27.293 1.00 91.56 194 LEU A N 1
ATOM 1544 C CA . LEU A 1 194 ? -17.317 5.566 26.054 1.00 91.56 194 LEU A CA 1
ATOM 1545 C C . LEU A 1 194 ? -16.154 4.583 26.226 1.00 91.56 194 LEU A C 1
ATOM 1547 O O . LEU A 1 194 ? -15.206 4.871 26.957 1.00 91.56 194 LEU A O 1
ATOM 1551 N N . ASP A 1 195 ? -16.185 3.491 25.466 1.00 91.38 195 ASP A N 1
ATOM 1552 C CA . ASP A 1 195 ? -15.066 2.566 25.291 1.00 91.38 195 ASP A CA 1
ATOM 1553 C C . ASP A 1 195 ? -14.276 2.925 24.023 1.00 91.38 195 ASP A C 1
ATOM 1555 O O . ASP A 1 195 ? -14.839 3.375 23.018 1.00 91.38 195 ASP A O 1
ATOM 1559 N N . LEU A 1 196 ? -12.967 2.665 24.031 1.00 92.38 196 LEU A N 1
ATOM 1560 C CA . LEU A 1 196 ? -12.092 2.841 22.874 1.00 92.38 196 LEU A CA 1
ATOM 1561 C C . LEU A 1 196 ? -11.418 1.519 22.511 1.00 92.38 196 LEU A C 1
ATOM 1563 O O . LEU A 1 196 ? -10.641 0.968 23.285 1.00 92.38 196 LEU A O 1
ATOM 1567 N N . THR A 1 197 ? -11.622 1.070 21.276 1.00 93.00 197 THR A N 1
ATOM 1568 C CA . THR A 1 197 ? -10.863 -0.035 20.684 1.00 93.00 197 THR A CA 1
ATOM 1569 C C . THR A 1 197 ? -9.956 0.496 19.584 1.00 93.00 197 THR A C 1
ATOM 1571 O O . THR A 1 197 ? -10.396 1.233 18.702 1.00 93.00 197 THR A O 1
ATOM 1574 N N . VAL A 1 198 ? -8.676 0.130 19.624 1.00 92.56 198 VAL A N 1
ATOM 1575 C CA . VAL A 1 198 ? -7.670 0.523 18.631 1.00 92.56 198 VAL A CA 1
ATOM 1576 C C . VAL A 1 198 ? -7.044 -0.722 18.033 1.00 92.56 198 VAL A C 1
ATOM 1578 O O . VAL A 1 198 ? -6.372 -1.487 18.722 1.00 92.56 198 VAL A O 1
ATOM 1581 N N . LEU A 1 199 ? -7.211 -0.890 16.729 1.00 93.19 199 LEU A N 1
ATOM 1582 C CA . LEU A 1 199 ? -6.587 -1.943 15.952 1.00 93.19 199 LEU A CA 1
ATOM 1583 C C . LEU A 1 199 ? -5.475 -1.338 15.105 1.00 93.19 199 LEU A C 1
ATOM 1585 O O . LEU A 1 199 ? -5.726 -0.578 14.176 1.00 93.19 199 LEU A O 1
ATOM 1589 N N . ALA A 1 200 ? -4.235 -1.664 15.443 1.00 91.75 200 ALA A N 1
ATOM 1590 C CA . ALA A 1 200 ? -3.058 -1.154 14.760 1.00 91.75 200 ALA A CA 1
ATOM 1591 C C . ALA A 1 200 ? -2.401 -2.275 13.952 1.00 91.75 200 ALA A C 1
ATOM 1593 O O . ALA A 1 200 ? -2.047 -3.321 14.497 1.00 91.75 200 ALA A O 1
ATOM 1594 N N . THR A 1 201 ? -2.207 -2.040 12.659 1.00 91.06 201 THR A N 1
ATOM 1595 C CA . THR A 1 201 ? -1.622 -2.992 11.714 1.00 91.06 201 THR A CA 1
ATOM 1596 C C . THR A 1 201 ? -0.323 -2.456 11.160 1.00 91.06 201 THR A C 1
ATOM 1598 O O . THR A 1 201 ? -0.274 -1.335 10.666 1.00 91.06 201 THR A O 1
ATOM 1601 N N . GLN A 1 202 ? 0.720 -3.276 11.196 1.00 89.06 202 GLN A N 1
ATOM 1602 C CA . GLN A 1 202 ? 2.005 -2.967 10.600 1.00 89.06 202 GLN A CA 1
ATOM 1603 C C . GLN A 1 202 ? 2.325 -3.973 9.493 1.00 89.06 202 GLN A C 1
ATOM 1605 O O . GLN A 1 202 ? 2.355 -5.187 9.716 1.00 89.06 202 GLN A O 1
ATOM 1610 N N . ARG A 1 203 ? 2.614 -3.449 8.302 1.00 86.31 203 ARG A N 1
ATOM 1611 C CA . ARG A 1 203 ? 3.097 -4.204 7.145 1.00 86.31 203 ARG A CA 1
ATOM 1612 C C . ARG A 1 203 ? 4.462 -3.652 6.760 1.00 86.31 203 ARG A C 1
ATOM 1614 O O . ARG A 1 203 ? 4.583 -2.511 6.327 1.00 86.31 203 ARG A O 1
ATOM 1621 N N . THR A 1 204 ? 5.508 -4.447 6.954 1.00 78.25 204 THR A N 1
ATOM 1622 C CA . THR A 1 204 ? 6.874 -4.063 6.578 1.00 78.25 204 THR A CA 1
ATOM 1623 C C . THR A 1 204 ? 7.339 -4.889 5.397 1.00 78.25 204 THR A C 1
ATOM 1625 O O . THR A 1 204 ? 7.356 -6.116 5.475 1.00 78.25 204 THR A O 1
ATOM 1628 N N . SER A 1 205 ? 7.779 -4.212 4.344 1.00 74.81 205 SER A N 1
ATOM 1629 C CA . SER A 1 205 ? 8.483 -4.813 3.220 1.00 74.81 205 SER A CA 1
ATOM 1630 C C . SER A 1 205 ? 9.904 -4.265 3.178 1.00 74.81 205 SER A C 1
ATOM 1632 O O . SER A 1 205 ? 10.116 -3.053 3.270 1.00 74.81 205 SER A O 1
ATOM 1634 N N . THR A 1 206 ? 10.893 -5.148 3.076 1.00 72.25 206 THR A N 1
ATOM 1635 C CA . THR A 1 206 ? 12.296 -4.762 2.920 1.00 72.25 206 THR A CA 1
ATOM 1636 C C . THR A 1 206 ? 12.923 -5.573 1.799 1.00 72.25 206 THR A C 1
ATOM 1638 O O . THR A 1 206 ? 12.670 -6.767 1.663 1.00 72.25 206 THR A O 1
ATOM 1641 N N . THR A 1 207 ? 13.784 -4.939 1.007 1.00 65.81 207 THR A N 1
ATOM 1642 C CA . THR A 1 207 ? 14.568 -5.642 -0.023 1.00 65.81 207 THR A CA 1
ATOM 1643 C C . THR A 1 207 ? 15.781 -6.381 0.561 1.00 65.81 207 THR A C 1
ATOM 1645 O O . THR A 1 207 ? 16.454 -7.134 -0.137 1.00 65.81 207 THR A O 1
ATOM 1648 N N . ARG A 1 208 ? 16.066 -6.232 1.866 1.00 53.97 208 ARG A N 1
ATOM 1649 C CA . ARG A 1 208 ? 17.185 -6.917 2.534 1.00 53.97 208 ARG A CA 1
ATOM 1650 C C . ARG A 1 208 ? 16.826 -8.354 2.916 1.00 53.97 208 ARG A C 1
ATOM 1652 O O . ARG A 1 208 ? 16.439 -8.623 4.051 1.00 53.97 208 ARG A O 1
ATOM 1659 N N . ILE A 1 209 ? 17.057 -9.289 1.997 1.00 50.28 209 ILE A N 1
ATOM 1660 C CA . ILE A 1 209 ? 17.238 -10.704 2.343 1.00 50.28 209 ILE A CA 1
ATOM 1661 C C . ILE A 1 209 ? 18.719 -10.929 2.704 1.00 50.28 209 ILE A C 1
ATOM 1663 O O . ILE A 1 209 ? 19.637 -10.579 1.965 1.00 50.28 209 ILE A O 1
ATOM 1667 N N . ASN A 1 210 ? 18.926 -11.473 3.902 1.00 45.59 210 ASN A N 1
ATOM 1668 C CA . ASN A 1 210 ? 20.137 -11.480 4.736 1.00 45.59 210 ASN A CA 1
ATOM 1669 C C . ASN A 1 210 ? 21.374 -12.275 4.228 1.00 45.59 210 ASN A C 1
ATOM 1671 O O . ASN A 1 210 ? 22.145 -12.751 5.055 1.00 45.59 210 ASN A O 1
ATOM 1675 N N . TRP A 1 211 ? 21.633 -12.403 2.919 1.00 45.66 211 TRP A N 1
ATOM 1676 C CA . TRP A 1 211 ? 22.864 -13.076 2.438 1.00 45.66 211 TRP A CA 1
ATOM 1677 C C . TRP A 1 211 ? 23.624 -12.413 1.271 1.00 45.66 211 TRP A C 1
ATOM 1679 O O . TRP A 1 211 ? 24.799 -12.716 1.089 1.00 45.66 211 TRP A O 1
ATOM 1689 N N . ASP A 1 212 ? 23.053 -11.437 0.553 1.00 47.28 212 ASP A N 1
ATOM 1690 C CA . ASP A 1 212 ? 23.662 -10.917 -0.694 1.00 47.28 212 ASP A CA 1
ATOM 1691 C C . ASP A 1 212 ? 24.224 -9.489 -0.618 1.00 47.28 212 ASP A C 1
ATOM 1693 O O . ASP A 1 212 ? 24.616 -8.922 -1.641 1.00 47.28 212 ASP A O 1
ATOM 1697 N N . ALA A 1 213 ? 24.311 -8.894 0.576 1.00 47.75 213 ALA A N 1
ATOM 1698 C CA . ALA A 1 213 ? 24.697 -7.485 0.752 1.00 47.75 213 ALA A CA 1
ATOM 1699 C C . ALA A 1 213 ? 26.100 -7.124 0.210 1.00 47.75 213 ALA A C 1
ATOM 1701 O O . ALA A 1 213 ? 26.415 -5.945 0.080 1.00 47.75 213 ALA A O 1
ATOM 1702 N N . PHE A 1 214 ? 26.930 -8.118 -0.123 1.00 47.50 214 PHE A N 1
ATOM 1703 C CA . PHE A 1 214 ? 28.233 -7.918 -0.761 1.00 47.50 214 PHE A CA 1
ATOM 1704 C C . PHE A 1 214 ? 28.256 -8.181 -2.276 1.00 47.50 214 PHE A C 1
ATOM 1706 O O . PHE A 1 214 ? 29.236 -7.824 -2.924 1.00 47.50 214 PHE A O 1
ATOM 1713 N N . VAL A 1 215 ? 27.216 -8.790 -2.857 1.00 55.00 215 VAL A N 1
ATOM 1714 C CA . VAL A 1 215 ? 27.256 -9.303 -4.242 1.00 55.00 215 VAL A CA 1
ATOM 1715 C C . VAL A 1 215 ? 26.368 -8.504 -5.198 1.00 55.00 215 VAL A C 1
ATOM 1717 O O . VAL A 1 215 ? 26.654 -8.465 -6.395 1.00 55.00 215 VAL A O 1
ATOM 1720 N N . ARG A 1 216 ? 25.327 -7.814 -4.710 1.00 62.59 216 ARG A N 1
ATOM 1721 C CA . ARG A 1 216 ? 24.423 -7.033 -5.570 1.00 62.59 216 ARG A CA 1
ATOM 1722 C C . ARG A 1 216 ? 24.350 -5.559 -5.160 1.00 62.59 216 ARG A C 1
ATOM 1724 O O . ARG A 1 216 ? 23.872 -5.269 -4.066 1.00 62.59 216 ARG A O 1
ATOM 1731 N N . PRO A 1 217 ? 24.796 -4.618 -6.017 1.00 66.12 217 PRO A N 1
ATOM 1732 C CA . PRO A 1 217 ? 24.506 -3.208 -5.813 1.00 66.12 217 PRO A CA 1
ATOM 1733 C C . PRO A 1 217 ? 23.008 -2.998 -6.061 1.00 66.12 217 PRO A C 1
ATOM 1735 O O . PRO A 1 217 ? 22.547 -3.070 -7.195 1.00 66.12 217 PRO A O 1
ATOM 1738 N N . GLU A 1 218 ? 22.248 -2.785 -4.994 1.00 76.19 218 GLU A N 1
ATOM 1739 C CA . GLU A 1 218 ? 20.810 -2.526 -5.045 1.00 76.19 218 GLU A CA 1
ATOM 1740 C C . GLU A 1 218 ? 20.473 -1.364 -4.108 1.00 76.19 218 GLU A C 1
ATOM 1742 O O . GLU A 1 218 ? 21.070 -1.208 -3.036 1.00 76.19 218 GLU A O 1
ATOM 1747 N N . VAL A 1 219 ? 19.524 -0.524 -4.520 1.00 79.94 219 VAL A N 1
ATOM 1748 C CA . VAL A 1 219 ? 18.961 0.513 -3.661 1.00 79.94 219 VAL A CA 1
ATOM 1749 C C . VAL A 1 219 ? 18.280 -0.155 -2.471 1.00 79.94 219 VAL A C 1
ATOM 1751 O O . VAL A 1 219 ? 17.420 -1.026 -2.605 1.00 79.94 219 VAL A O 1
ATOM 1754 N N . TYR A 1 220 ? 18.659 0.290 -1.278 1.00 81.38 220 TYR A N 1
ATOM 1755 C CA . TYR A 1 220 ? 17.958 -0.075 -0.064 1.00 81.38 220 TYR A CA 1
ATOM 1756 C C . TYR A 1 220 ? 16.551 0.505 -0.122 1.00 81.38 220 TYR A C 1
ATOM 1758 O O . TYR A 1 220 ? 16.389 1.712 -0.318 1.00 81.38 220 TYR A O 1
ATOM 1766 N N . LEU A 1 221 ? 15.559 -0.359 0.080 1.00 82.81 221 LEU A N 1
ATOM 1767 C CA . LEU A 1 221 ? 14.162 0.019 0.170 1.00 82.81 221 LEU A CA 1
ATOM 1768 C C . LEU A 1 221 ? 13.537 -0.649 1.393 1.00 82.81 221 LEU A C 1
ATOM 1770 O O . LEU A 1 221 ? 13.564 -1.875 1.542 1.00 82.81 221 LEU A O 1
ATOM 1774 N N . ARG A 1 222 ? 12.953 0.175 2.257 1.00 83.25 222 ARG A N 1
ATOM 1775 C CA . ARG A 1 222 ? 12.086 -0.247 3.350 1.00 83.25 222 ARG A CA 1
ATOM 1776 C C . ARG A 1 222 ? 10.769 0.500 3.218 1.00 83.25 222 ARG A C 1
ATOM 1778 O O . ARG A 1 222 ? 10.720 1.700 3.459 1.00 83.25 222 ARG A O 1
ATOM 1785 N N . SER A 1 223 ? 9.714 -0.221 2.857 1.00 83.88 223 SER A N 1
ATOM 1786 C CA . SER A 1 223 ? 8.346 0.286 2.948 1.00 83.88 223 SER A CA 1
ATOM 1787 C C . SER A 1 223 ? 7.729 -0.190 4.262 1.00 83.88 223 SER A C 1
ATOM 1789 O O . SER A 1 223 ? 7.831 -1.364 4.631 1.00 83.88 223 SER A O 1
ATOM 1791 N N . THR A 1 224 ? 7.135 0.740 5.000 1.00 83.50 224 THR A N 1
ATOM 1792 C CA . THR A 1 224 ? 6.322 0.463 6.180 1.00 83.50 224 THR A CA 1
ATOM 1793 C C . THR A 1 224 ? 4.947 1.068 5.948 1.00 83.50 224 THR A C 1
ATOM 1795 O O . THR A 1 224 ? 4.800 2.288 5.968 1.00 83.50 224 THR A O 1
ATOM 1798 N N . ALA A 1 225 ? 3.952 0.209 5.753 1.00 86.50 225 ALA A N 1
ATOM 1799 C CA . ALA A 1 225 ? 2.551 0.589 5.741 1.00 86.50 225 ALA A CA 1
ATOM 1800 C C . ALA A 1 225 ? 1.946 0.361 7.131 1.00 86.50 225 ALA A C 1
ATOM 1802 O O . ALA A 1 225 ? 2.203 -0.653 7.796 1.00 86.50 225 ALA A O 1
ATOM 1803 N N 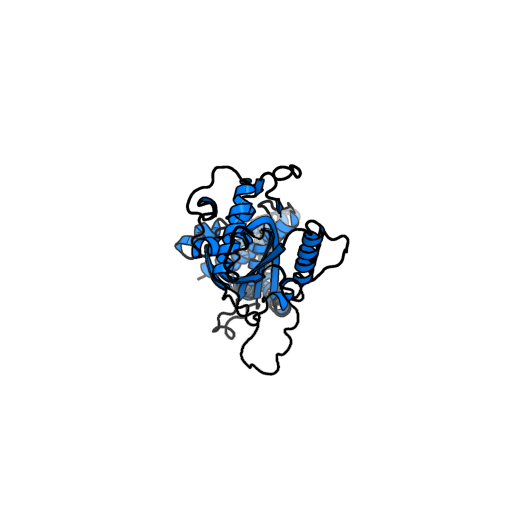. LEU A 1 226 ? 1.183 1.348 7.574 1.00 88.00 226 LEU A N 1
ATOM 1804 C CA . LEU A 1 226 ? 0.514 1.414 8.853 1.00 88.00 226 LEU A CA 1
ATOM 1805 C C . LEU A 1 226 ? -0.961 1.713 8.633 1.00 88.00 226 LEU A C 1
ATOM 1807 O O . LEU A 1 226 ? -1.323 2.796 8.180 1.00 88.00 226 LEU A O 1
ATOM 1811 N N . ASP A 1 227 ? -1.785 0.770 9.066 1.00 89.88 227 ASP A N 1
ATOM 1812 C CA . ASP A 1 227 ? -3.233 0.875 8.991 1.00 89.88 227 ASP A CA 1
ATOM 1813 C C . ASP A 1 227 ? -3.770 0.867 10.431 1.00 89.88 227 ASP A C 1
ATOM 1815 O O . ASP A 1 227 ? -3.494 -0.063 11.197 1.00 89.88 227 ASP A O 1
ATOM 1819 N N . ILE A 1 228 ? -4.476 1.921 10.842 1.00 91.44 228 ILE A N 1
ATOM 1820 C CA . ILE A 1 228 ? -5.047 2.047 12.190 1.00 91.44 228 ILE A CA 1
ATOM 1821 C C . ILE A 1 228 ? -6.555 2.203 12.070 1.00 91.44 228 ILE A C 1
ATOM 1823 O O . ILE A 1 228 ? -7.042 3.147 11.457 1.00 91.44 228 ILE A O 1
ATOM 1827 N N . THR A 1 229 ? -7.293 1.327 12.733 1.00 93.50 229 THR A N 1
ATOM 1828 C CA . THR A 1 229 ? -8.746 1.416 12.865 1.00 93.50 229 THR A CA 1
ATOM 1829 C C . THR A 1 229 ? -9.086 1.706 14.317 1.00 93.50 229 THR A C 1
ATOM 1831 O O . THR A 1 229 ? -8.554 1.069 15.226 1.00 93.50 229 THR A O 1
ATOM 1834 N N . THR A 1 230 ? -9.952 2.685 14.547 1.00 93.12 230 THR A N 1
ATOM 1835 C CA . THR A 1 230 ? -10.418 3.060 15.881 1.00 93.12 230 THR A CA 1
ATOM 1836 C C . THR A 1 230 ? -11.928 2.980 15.946 1.00 93.12 230 THR A C 1
ATOM 1838 O O . THR A 1 230 ? -12.608 3.617 15.139 1.00 93.12 230 THR A O 1
ATOM 1841 N N . TRP A 1 231 ? -12.427 2.255 16.941 1.00 95.12 231 TRP A N 1
ATOM 1842 C CA . TRP A 1 231 ? -13.844 2.177 17.262 1.00 95.12 231 TRP A CA 1
ATOM 1843 C C . TRP A 1 231 ? -14.090 2.825 18.614 1.00 95.12 231 TRP A C 1
ATOM 1845 O O . TRP A 1 231 ? -13.483 2.429 19.609 1.00 95.12 231 TRP A O 1
ATOM 1855 N N . ILE A 1 232 ? -14.963 3.827 18.634 1.00 93.69 232 ILE A N 1
ATOM 1856 C CA . ILE A 1 232 ? -15.449 4.444 19.868 1.00 93.69 232 ILE A CA 1
ATOM 1857 C C . ILE A 1 232 ? -16.871 3.947 20.071 1.00 93.69 232 ILE A C 1
ATOM 1859 O O . ILE A 1 232 ? -17.730 4.185 19.218 1.00 93.69 232 ILE A O 1
ATOM 1863 N N . ARG A 1 233 ? -17.101 3.238 21.172 1.00 93.56 233 ARG A N 1
ATOM 1864 C CA . ARG A 1 233 ? -18.392 2.643 21.505 1.00 93.56 233 ARG A CA 1
ATOM 1865 C C . ARG A 1 233 ? -19.009 3.385 22.679 1.00 93.56 233 ARG A C 1
ATOM 1867 O O . ARG A 1 233 ? -18.379 3.476 23.721 1.00 93.56 233 ARG A O 1
ATOM 1874 N N . GLY A 1 234 ? -20.226 3.894 22.522 1.00 93.06 234 GLY A N 1
ATOM 1875 C CA . GLY A 1 234 ? -20.993 4.518 23.596 1.00 93.06 234 GLY A CA 1
ATOM 1876 C C . GLY A 1 234 ? -22.057 3.575 24.140 1.00 93.06 234 GLY A C 1
ATOM 1877 O O . GLY A 1 234 ? -22.930 3.129 23.392 1.00 93.06 234 GLY A O 1
ATOM 1878 N N . ARG A 1 235 ? -21.992 3.288 25.440 1.00 91.44 235 ARG A N 1
ATOM 1879 C CA . ARG A 1 235 ? -22.915 2.399 26.148 1.00 91.44 235 ARG A CA 1
ATOM 1880 C C . ARG A 1 235 ? -23.736 3.160 27.177 1.00 91.44 235 ARG A C 1
ATOM 1882 O O . ARG A 1 235 ? -23.239 4.060 27.853 1.00 91.44 235 ARG A O 1
ATOM 1889 N N . ARG A 1 236 ? -24.992 2.757 27.325 1.00 91.31 236 ARG A N 1
ATOM 1890 C CA . ARG A 1 236 ? -25.889 3.205 28.385 1.00 91.31 236 ARG A CA 1
ATOM 1891 C C . ARG A 1 236 ? -26.037 2.063 29.382 1.00 91.31 236 ARG A C 1
ATOM 1893 O O . ARG A 1 236 ? -26.641 1.039 29.076 1.00 91.31 236 ARG A O 1
ATOM 1900 N N . CYS A 1 237 ? -25.450 2.233 30.560 1.00 87.38 237 CYS A N 1
ATOM 1901 C CA . CYS A 1 237 ? -25.497 1.242 31.629 1.00 87.38 237 CYS A CA 1
ATOM 1902 C C . CYS A 1 237 ? -26.608 1.591 32.615 1.00 87.38 237 CYS A C 1
ATOM 1904 O O . CYS A 1 237 ? -26.576 2.643 33.255 1.00 87.38 237 CYS A O 1
ATOM 1906 N N . ALA A 1 238 ? -27.597 0.708 32.734 1.00 82.94 238 ALA A N 1
ATOM 1907 C CA . ALA A 1 238 ? -28.624 0.795 33.759 1.00 82.94 238 ALA A CA 1
ATOM 1908 C C . ALA A 1 238 ? -28.280 -0.160 34.905 1.00 82.94 238 ALA A C 1
ATOM 1910 O O . ALA A 1 238 ? -27.973 -1.340 34.703 1.00 82.94 238 ALA A O 1
ATOM 1911 N N . ARG A 1 239 ? -28.358 0.346 36.137 1.00 72.00 239 ARG A N 1
ATOM 1912 C CA . ARG A 1 239 ? -28.238 -0.495 37.324 1.00 72.00 239 ARG A CA 1
ATOM 1913 C C . ARG A 1 239 ? -29.537 -1.281 37.487 1.00 72.00 239 ARG A C 1
ATOM 1915 O O . ARG A 1 239 ? -30.600 -0.693 37.662 1.00 72.00 239 ARG A O 1
ATOM 1922 N N . SER A 1 240 ? -29.458 -2.605 37.394 1.00 62.22 240 SER A N 1
ATOM 1923 C CA . SER A 1 240 ? -30.613 -3.469 37.638 1.00 62.22 240 SER A CA 1
ATOM 1924 C C . SER A 1 240 ? -30.881 -3.540 39.143 1.00 62.22 240 SER A C 1
ATOM 1926 O O . SER A 1 240 ? -30.167 -4.221 39.874 1.00 62.22 240 SER A O 1
ATOM 1928 N N . ASP A 1 241 ? -31.913 -2.840 39.614 1.00 58.00 241 ASP A N 1
ATOM 1929 C CA . ASP A 1 241 ? -32.343 -2.850 41.024 1.00 58.00 241 ASP A CA 1
ATOM 1930 C C . ASP A 1 241 ? -33.141 -4.117 41.411 1.00 58.00 241 ASP A C 1
ATOM 1932 O O . ASP A 1 241 ? -33.674 -4.220 42.516 1.00 58.00 241 ASP A O 1
ATOM 1936 N N . ASN A 1 242 ? -33.215 -5.122 40.531 1.00 54.62 242 ASN A N 1
ATOM 1937 C CA . ASN A 1 242 ? -34.044 -6.315 40.738 1.00 54.62 242 ASN A CA 1
ATOM 1938 C C . ASN A 1 242 ? -33.449 -7.369 41.693 1.00 54.62 242 ASN A C 1
ATOM 1940 O O . ASN A 1 242 ? -34.071 -8.409 41.906 1.00 54.62 242 ASN A O 1
ATOM 1944 N N . SER A 1 243 ? -32.295 -7.123 42.317 1.00 49.31 243 SER A N 1
ATOM 1945 C CA . SER A 1 243 ? -31.762 -7.987 43.376 1.00 49.31 243 SER A CA 1
ATOM 1946 C C . SER A 1 243 ? -32.132 -7.447 44.762 1.00 49.31 243 SER A C 1
ATOM 1948 O O . SER A 1 243 ? -31.301 -6.896 45.490 1.00 49.31 243 SER A O 1
ATOM 1950 N N . THR A 1 244 ? -33.389 -7.630 45.173 1.00 57.38 244 THR A N 1
ATOM 1951 C CA . THR A 1 244 ? -33.687 -7.697 46.608 1.00 57.38 244 THR A CA 1
ATOM 1952 C C . THR A 1 244 ? -32.914 -8.886 47.180 1.00 57.38 244 THR A C 1
ATOM 1954 O O . THR A 1 244 ? -33.184 -10.019 46.799 1.00 57.38 244 THR A O 1
ATOM 1957 N N . SER A 1 245 ? -31.954 -8.590 48.062 1.00 53.69 245 SER A N 1
ATOM 1958 C CA . SER A 1 245 ? -31.110 -9.514 48.839 1.00 53.69 245 SER A CA 1
ATOM 1959 C C . SER A 1 245 ? -30.103 -10.372 48.057 1.00 53.69 245 SER A C 1
ATOM 1961 O O . SER A 1 245 ? -30.329 -11.557 47.864 1.00 53.69 245 SER A O 1
ATOM 1963 N N . ASP A 1 246 ? -28.970 -9.801 47.651 1.00 47.03 246 ASP A N 1
ATOM 1964 C CA . ASP A 1 246 ? -27.659 -10.033 48.290 1.00 47.03 246 ASP A CA 1
ATOM 1965 C C . ASP A 1 246 ? -26.622 -9.099 47.637 1.00 47.03 246 ASP A C 1
ATOM 1967 O O . ASP A 1 246 ? -26.689 -8.801 46.448 1.00 47.03 246 ASP A O 1
ATOM 1971 N N . ARG A 1 247 ? -25.718 -8.518 48.422 1.00 50.59 247 ARG A N 1
ATOM 1972 C CA . ARG A 1 247 ? -25.066 -7.231 48.098 1.00 50.59 247 ARG A CA 1
ATOM 1973 C C . ARG A 1 247 ? -23.768 -7.343 47.281 1.00 50.59 247 ARG A C 1
ATOM 1975 O O . ARG A 1 247 ? -22.933 -6.447 47.392 1.00 50.59 247 ARG A O 1
ATOM 1982 N N . THR A 1 248 ? -23.580 -8.400 46.488 1.00 49.94 248 THR A N 1
ATOM 1983 C CA . THR A 1 248 ? -22.289 -8.660 45.813 1.00 49.94 248 THR A CA 1
ATOM 1984 C C . THR A 1 248 ? -22.311 -8.789 44.292 1.00 49.94 248 THR A C 1
ATOM 1986 O O . THR A 1 248 ? -21.252 -8.590 43.718 1.00 49.94 248 THR A O 1
ATOM 1989 N N . ASP A 1 249 ? -23.454 -8.980 43.624 1.00 47.03 249 ASP A N 1
ATOM 1990 C CA . ASP A 1 249 ? -23.486 -9.169 42.159 1.00 47.03 249 ASP A CA 1
ATOM 1991 C C . ASP A 1 249 ? -24.588 -8.331 41.489 1.00 47.03 249 ASP A C 1
ATOM 1993 O O . ASP A 1 249 ? -25.556 -8.846 40.930 1.00 47.03 249 ASP A O 1
ATOM 1997 N N . ALA A 1 250 ? -24.467 -7.003 41.552 1.00 51.19 250 ALA A N 1
ATOM 1998 C CA . ALA A 1 250 ? -25.278 -6.139 40.698 1.00 51.19 250 ALA A CA 1
ATOM 1999 C C . ALA A 1 250 ? -24.711 -6.203 39.271 1.00 51.19 250 ALA A C 1
ATOM 2001 O O . ALA A 1 250 ? -23.748 -5.505 38.962 1.00 51.19 250 ALA A O 1
ATOM 2002 N N . SER A 1 251 ? -25.284 -7.046 38.408 1.00 55.66 251 SER A N 1
ATOM 2003 C CA . SER A 1 251 ? -24.959 -7.030 36.980 1.00 55.66 251 SER A CA 1
ATOM 2004 C C . SER A 1 251 ? -25.468 -5.716 36.375 1.00 55.66 251 SER A C 1
ATOM 2006 O O . SER A 1 251 ? -26.681 -5.536 36.213 1.00 55.66 251 SER A O 1
ATOM 2008 N N . GLU A 1 252 ? -24.570 -4.780 36.072 1.00 68.31 252 GLU A N 1
ATOM 2009 C CA . GLU A 1 252 ? -24.911 -3.614 35.254 1.00 68.31 252 GLU A CA 1
ATOM 2010 C C . GLU A 1 252 ? -25.249 -4.098 33.841 1.00 68.31 252 GLU A C 1
ATOM 2012 O O . GLU A 1 252 ? -24.439 -4.738 33.174 1.00 68.31 252 GLU A O 1
ATOM 2017 N N . GLN A 1 253 ? -26.484 -3.845 33.404 1.00 79.75 253 GLN A N 1
ATOM 2018 C CA . GLN A 1 253 ? -26.892 -4.127 32.033 1.00 79.75 253 GLN A CA 1
ATOM 2019 C C . GLN A 1 253 ? -26.531 -2.906 31.192 1.00 79.75 253 GLN A C 1
ATOM 2021 O O . GLN A 1 253 ? -27.125 -1.838 31.350 1.00 79.75 253 GLN A O 1
ATOM 2026 N N . CYS A 1 254 ? -25.522 -3.063 30.336 1.00 86.50 254 CYS A N 1
ATOM 2027 C CA . CYS A 1 254 ? -25.028 -2.016 29.450 1.00 86.50 254 CYS A CA 1
ATOM 2028 C C . CYS A 1 254 ? -25.437 -2.299 28.006 1.00 86.50 254 CYS A C 1
ATOM 2030 O O . CYS A 1 254 ? -24.953 -3.256 27.398 1.00 86.50 254 CYS A O 1
ATOM 2032 N N . GLU A 1 255 ? -26.284 -1.440 27.446 1.00 90.31 255 GLU A N 1
ATOM 2033 C CA . GLU A 1 255 ? -26.676 -1.487 26.037 1.00 90.31 255 GLU A CA 1
ATOM 2034 C C . GLU A 1 255 ? -25.797 -0.542 25.216 1.00 90.31 255 GLU A C 1
ATOM 2036 O O . GLU A 1 255 ? -25.559 0.602 25.614 1.00 90.31 255 GLU A O 1
ATOM 2041 N N . THR A 1 256 ? -25.301 -1.006 24.072 1.00 91.00 256 THR A N 1
ATOM 2042 C CA . THR A 1 256 ? -24.569 -0.158 23.132 1.00 91.00 256 THR A CA 1
ATOM 2043 C C . THR A 1 256 ? -25.551 0.697 22.341 1.00 91.00 256 THR A C 1
ATOM 2045 O O . THR A 1 256 ? -26.430 0.182 21.657 1.00 91.00 256 THR A O 1
ATOM 2048 N N . VAL A 1 257 ? -25.386 2.018 22.407 1.00 91.25 257 VAL A N 1
ATOM 2049 C CA . VAL A 1 257 ? -26.246 2.992 21.713 1.00 91.25 257 VAL A CA 1
ATOM 2050 C C . VAL A 1 257 ? -25.515 3.631 20.536 1.00 91.25 257 VAL A C 1
ATOM 2052 O O . VAL A 1 257 ? -26.143 4.088 19.587 1.00 91.25 257 VAL A O 1
ATOM 2055 N N . LEU A 1 258 ? -24.184 3.665 20.575 1.00 91.75 258 LEU A N 1
ATOM 2056 C CA . LEU A 1 258 ? -23.365 4.410 19.627 1.00 91.75 258 LEU A CA 1
ATOM 2057 C C . LEU A 1 258 ? -22.129 3.604 19.236 1.00 91.75 258 LEU A C 1
ATOM 2059 O O . LEU A 1 258 ? -21.411 3.121 20.108 1.00 91.75 258 LEU A O 1
ATOM 2063 N N . VAL A 1 259 ? -21.824 3.544 17.941 1.00 92.75 259 VAL A N 1
ATOM 2064 C CA . VAL A 1 259 ? -20.522 3.074 17.447 1.00 92.75 259 VAL A CA 1
ATOM 2065 C C . VAL A 1 259 ? -20.005 4.048 16.389 1.00 92.75 259 VAL A C 1
ATOM 2067 O O . VAL A 1 259 ? -20.670 4.318 15.388 1.00 92.75 259 VAL A O 1
ATOM 2070 N N . SER A 1 260 ? -18.805 4.583 16.611 1.00 92.19 260 SER A N 1
ATOM 2071 C CA . SER A 1 260 ? -18.085 5.454 15.674 1.00 92.19 260 SER A CA 1
ATOM 2072 C C . SER A 1 260 ? -16.853 4.732 15.128 1.00 92.19 260 SER A C 1
ATOM 2074 O O . SER A 1 260 ? -15.931 4.446 15.893 1.00 92.19 260 SER A O 1
ATOM 2076 N N . ASP A 1 261 ? -16.792 4.529 13.808 1.00 92.19 261 ASP A N 1
ATOM 2077 C CA . ASP A 1 261 ? -15.628 3.973 13.095 1.00 92.19 261 ASP A CA 1
ATOM 2078 C C . ASP A 1 261 ? -14.819 5.084 12.416 1.00 92.19 261 ASP A C 1
ATOM 2080 O O . ASP A 1 261 ? -15.324 5.842 11.577 1.00 92.19 261 ASP A O 1
ATOM 2084 N N . TYR A 1 262 ? -13.533 5.155 12.755 1.00 91.19 262 TYR A N 1
ATOM 2085 C CA . TYR A 1 262 ? -12.575 6.043 12.106 1.00 91.19 262 TYR A CA 1
ATOM 2086 C C . TYR A 1 262 ? -11.284 5.298 11.787 1.00 91.19 262 TYR A C 1
ATOM 2088 O O . TYR A 1 262 ? -10.824 4.459 12.561 1.00 91.19 262 TYR A O 1
ATOM 2096 N N . ARG A 1 263 ? -10.681 5.618 10.641 1.00 89.94 263 ARG A N 1
ATOM 2097 C CA . ARG A 1 263 ? -9.535 4.885 10.110 1.00 89.94 263 ARG A CA 1
ATOM 2098 C C . ARG A 1 263 ? -8.444 5.825 9.630 1.00 89.94 263 ARG A C 1
ATOM 2100 O O . ARG A 1 263 ? -8.734 6.866 9.049 1.00 89.94 263 ARG A O 1
ATOM 2107 N N . TYR A 1 264 ? -7.205 5.430 9.879 1.00 87.38 264 TYR A N 1
ATOM 2108 C CA . TYR A 1 264 ? -5.998 6.135 9.482 1.00 87.38 264 TYR A CA 1
ATOM 2109 C C . TYR A 1 264 ? -5.157 5.206 8.618 1.00 87.38 264 TYR A C 1
ATOM 2111 O O . TYR A 1 264 ? -4.894 4.066 9.008 1.00 87.38 264 TYR A O 1
ATOM 2119 N N . GLU A 1 265 ? -4.687 5.721 7.491 1.00 86.06 265 GLU A N 1
ATOM 2120 C CA . GLU A 1 265 ? -3.714 5.045 6.644 1.00 86.06 265 GLU A CA 1
ATOM 2121 C C . GLU A 1 265 ? -2.458 5.889 6.559 1.00 86.06 265 GLU A C 1
ATOM 2123 O O . GLU A 1 265 ? -2.503 7.113 6.408 1.00 86.06 265 GLU A O 1
ATOM 2128 N N . LEU A 1 266 ? -1.321 5.225 6.671 1.00 82.94 266 LEU A N 1
ATOM 2129 C CA . LEU A 1 266 ? -0.028 5.851 6.539 1.00 82.94 266 LEU A CA 1
ATOM 2130 C C . LEU A 1 266 ? 0.915 4.888 5.838 1.00 82.94 266 LEU A C 1
ATOM 2132 O O . LEU A 1 266 ? 1.162 3.785 6.313 1.00 82.94 266 LEU A O 1
ATOM 2136 N N . GLU A 1 267 ? 1.540 5.355 4.769 1.00 81.88 267 GLU A N 1
ATOM 2137 C CA . GLU A 1 267 ? 2.647 4.653 4.144 1.00 81.88 267 GLU A CA 1
ATOM 2138 C C . GLU A 1 267 ? 3.916 5.497 4.249 1.00 81.88 267 GLU A C 1
ATOM 2140 O O . GLU A 1 267 ? 3.925 6.696 3.964 1.00 81.88 267 GLU A O 1
ATOM 2145 N N . SER A 1 268 ? 4.998 4.870 4.702 1.00 80.75 268 SER A N 1
ATOM 2146 C CA . SER A 1 268 ? 6.313 5.487 4.808 1.00 80.75 268 SER A CA 1
ATOM 2147 C C . SER A 1 268 ? 7.332 4.644 4.061 1.00 80.75 268 SER A C 1
ATOM 2149 O O . SER A 1 268 ? 7.399 3.424 4.222 1.00 80.75 268 SER A O 1
ATOM 2151 N N . VAL A 1 269 ? 8.132 5.312 3.235 1.00 84.88 269 VAL A N 1
ATOM 2152 C CA . VAL A 1 269 ? 9.132 4.678 2.384 1.00 84.88 269 VAL A CA 1
ATOM 2153 C C . VAL A 1 269 ? 10.489 5.290 2.692 1.00 84.88 269 VAL A C 1
ATOM 2155 O O . VAL A 1 269 ? 10.729 6.463 2.412 1.00 84.88 269 VAL A O 1
ATOM 2158 N N . ASP A 1 270 ? 11.388 4.463 3.214 1.00 83.88 270 ASP A N 1
ATOM 2159 C CA . ASP A 1 270 ? 12.789 4.804 3.419 1.00 83.88 270 ASP A CA 1
ATOM 2160 C C . ASP A 1 270 ? 13.628 4.186 2.297 1.00 83.88 270 ASP A C 1
ATOM 2162 O O . ASP A 1 270 ? 13.637 2.965 2.106 1.00 83.88 270 ASP A O 1
ATOM 2166 N N . HIS A 1 271 ? 14.372 5.020 1.568 1.00 85.69 271 HIS A N 1
ATOM 2167 C CA . HIS A 1 271 ? 15.256 4.562 0.496 1.00 85.69 271 HIS A CA 1
ATOM 2168 C C . HIS A 1 271 ? 16.548 5.379 0.387 1.00 85.69 271 HIS A C 1
ATOM 2170 O O . HIS A 1 271 ? 16.569 6.563 0.729 1.00 85.69 271 HIS A O 1
ATOM 2176 N N . ASN A 1 272 ? 17.610 4.788 -0.170 1.00 87.00 272 ASN A N 1
ATOM 2177 C CA . ASN A 1 272 ? 18.873 5.488 -0.459 1.00 87.00 272 ASN A CA 1
ATOM 2178 C C . ASN A 1 272 ? 19.123 5.721 -1.962 1.00 87.00 272 ASN A C 1
ATOM 2180 O O . ASN A 1 272 ? 20.261 5.822 -2.422 1.00 87.00 272 ASN A O 1
ATOM 2184 N N . ALA A 1 273 ? 18.050 5.835 -2.748 1.00 85.44 273 ALA A N 1
ATOM 2185 C CA . ALA A 1 273 ? 18.112 6.028 -4.200 1.00 85.44 273 ALA A CA 1
ATOM 2186 C C . ALA A 1 273 ? 18.960 7.241 -4.630 1.00 85.44 273 ALA A C 1
ATOM 2188 O O . ALA A 1 273 ? 19.580 7.240 -5.694 1.00 85.44 273 ALA A O 1
ATOM 2189 N N . THR A 1 274 ? 19.001 8.284 -3.798 1.00 87.00 274 THR A N 1
ATOM 2190 C CA . THR A 1 274 ? 19.766 9.513 -4.039 1.00 87.00 274 THR A CA 1
ATOM 2191 C C . THR A 1 274 ? 21.273 9.273 -4.078 1.00 87.00 274 THR A C 1
ATOM 2193 O O . THR A 1 274 ? 21.949 9.872 -4.913 1.00 87.00 274 THR A O 1
ATOM 2196 N N . GLU A 1 275 ? 21.793 8.365 -3.252 1.00 88.25 275 GLU A N 1
ATOM 2197 C CA . GLU A 1 275 ? 23.216 7.999 -3.215 1.00 88.25 275 GLU A CA 1
ATOM 2198 C C . GLU A 1 275 ? 23.622 7.248 -4.491 1.00 88.25 275 GLU A C 1
ATOM 2200 O O . GLU A 1 275 ? 24.658 7.518 -5.099 1.00 88.25 275 GLU A O 1
ATOM 2205 N N . TRP A 1 276 ? 22.746 6.362 -4.968 1.00 88.25 276 TRP A N 1
ATOM 2206 C CA . TRP A 1 276 ? 22.954 5.569 -6.182 1.00 88.25 276 TRP A CA 1
ATOM 2207 C C . TRP A 1 276 ? 22.708 6.341 -7.484 1.00 88.25 276 TRP A C 1
ATOM 2209 O O . TRP A 1 276 ? 23.038 5.854 -8.57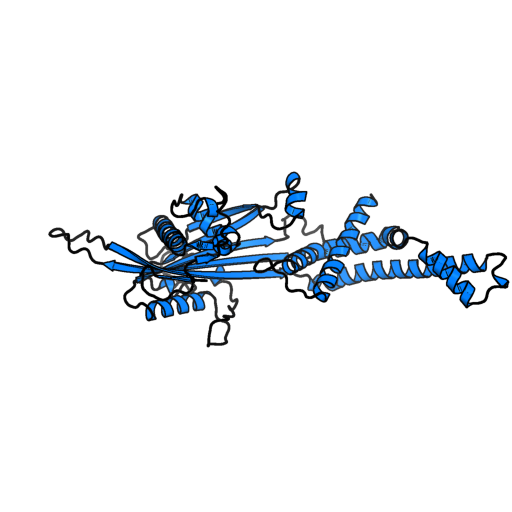3 1.00 88.25 276 TRP A O 1
ATOM 2219 N N . ARG A 1 277 ? 22.160 7.560 -7.408 1.00 90.06 277 ARG A N 1
ATOM 22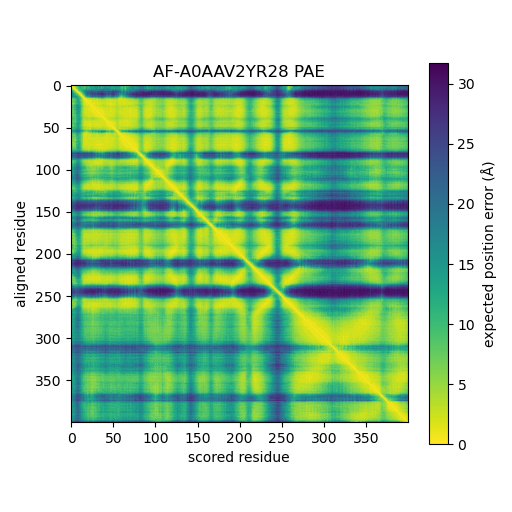20 C CA . ARG A 1 277 ? 21.816 8.377 -8.581 1.00 90.06 277 ARG A CA 1
ATOM 2221 C C . ARG A 1 277 ? 23.028 8.686 -9.459 1.00 90.06 277 ARG A C 1
ATOM 2223 O O . ARG A 1 277 ? 22.907 8.674 -10.682 1.00 90.06 277 ARG A O 1
ATOM 2230 N N . GLY A 1 278 ? 24.188 8.947 -8.856 1.00 91.00 278 GLY A N 1
ATOM 2231 C CA . GLY A 1 278 ? 25.422 9.214 -9.600 1.00 91.00 278 GLY A CA 1
ATOM 2232 C C . GLY A 1 278 ? 25.864 8.000 -10.418 1.00 91.00 278 GLY A C 1
ATOM 2233 O O . GLY A 1 278 ? 26.032 8.094 -11.632 1.00 91.00 278 GLY A O 1
ATOM 2234 N N . MET A 1 279 ? 25.970 6.841 -9.764 1.00 91.12 279 MET A N 1
ATOM 2235 C CA . MET A 1 279 ? 26.392 5.584 -10.391 1.00 91.12 279 MET A CA 1
ATOM 2236 C C . MET A 1 279 ? 25.438 5.152 -11.513 1.00 91.12 279 MET A C 1
ATOM 2238 O O . MET A 1 279 ? 25.857 4.922 -12.648 1.00 91.12 279 MET A O 1
ATOM 2242 N N . THR A 1 280 ? 24.137 5.090 -11.219 1.00 91.56 280 THR A N 1
ATOM 2243 C CA . THR A 1 280 ? 23.119 4.713 -12.213 1.00 91.56 280 THR A CA 1
ATOM 2244 C C . THR A 1 280 ? 23.040 5.723 -13.358 1.00 91.56 280 THR A C 1
ATOM 2246 O O . THR A 1 280 ? 22.826 5.339 -14.508 1.00 91.56 280 THR A O 1
ATOM 2249 N N . GLY A 1 281 ? 23.266 7.009 -13.072 1.00 93.25 281 GLY A N 1
ATOM 2250 C CA . GLY A 1 281 ? 23.391 8.063 -14.073 1.00 93.25 281 GLY A CA 1
ATOM 2251 C C . GLY A 1 281 ? 24.555 7.819 -15.033 1.00 93.25 281 GLY A C 1
ATOM 2252 O O . GLY A 1 281 ? 24.347 7.842 -16.243 1.00 93.25 281 GLY A O 1
ATOM 2253 N N . VAL A 1 282 ? 25.752 7.519 -14.519 1.00 95.44 282 VAL A N 1
ATOM 2254 C CA . VAL A 1 282 ? 26.940 7.228 -15.344 1.00 95.44 282 VAL A CA 1
ATOM 2255 C C . VAL A 1 282 ? 26.720 6.003 -16.229 1.00 95.44 282 VAL A C 1
ATOM 2257 O O . VAL A 1 282 ? 26.990 6.071 -17.426 1.00 95.44 282 VAL A O 1
ATOM 2260 N N . LEU A 1 283 ? 26.178 4.911 -15.679 1.00 94.00 283 LEU A N 1
ATOM 2261 C CA . LEU A 1 283 ? 25.866 3.700 -16.447 1.00 94.00 283 LEU A CA 1
ATOM 2262 C C . LEU A 1 283 ? 24.908 3.992 -17.611 1.00 94.00 283 LEU A C 1
ATOM 2264 O O . LEU A 1 283 ? 25.137 3.559 -18.743 1.00 94.00 283 LEU A O 1
ATOM 2268 N N . ARG A 1 284 ? 23.862 4.785 -17.356 1.00 93.50 284 ARG A N 1
ATOM 2269 C CA . ARG A 1 284 ? 22.910 5.208 -18.390 1.00 93.50 284 ARG A CA 1
ATOM 2270 C C . ARG A 1 284 ? 23.569 6.103 -19.426 1.00 93.50 284 ARG A C 1
ATOM 2272 O O . ARG A 1 284 ? 23.416 5.844 -20.613 1.00 93.50 284 ARG A O 1
ATOM 2279 N N . ILE A 1 285 ? 24.328 7.113 -19.007 1.00 95.69 285 ILE A N 1
ATOM 2280 C CA . ILE A 1 285 ? 25.040 8.014 -19.924 1.00 95.69 285 ILE A CA 1
ATOM 2281 C C . ILE A 1 285 ? 25.986 7.213 -20.819 1.00 95.69 285 ILE A C 1
ATOM 2283 O O . ILE A 1 285 ? 25.973 7.409 -22.029 1.00 95.69 285 ILE A O 1
ATOM 2287 N N . PHE A 1 286 ? 26.742 6.267 -20.261 1.00 95.44 286 PHE A N 1
ATOM 2288 C CA . PHE A 1 286 ? 27.625 5.394 -21.029 1.00 95.44 286 PHE A CA 1
ATOM 2289 C C . PHE A 1 286 ? 26.861 4.605 -22.101 1.00 95.44 286 PHE A C 1
ATOM 2291 O O . PHE A 1 286 ? 27.220 4.649 -23.280 1.00 95.44 286 PHE A O 1
ATOM 2298 N N . GLY A 1 287 ? 25.766 3.938 -21.718 1.00 92.88 287 GLY A N 1
ATOM 2299 C CA . GLY A 1 287 ? 24.928 3.201 -22.663 1.00 92.88 287 GLY A CA 1
ATOM 2300 C C . GLY A 1 287 ? 24.309 4.102 -23.739 1.00 92.88 287 GLY A C 1
ATOM 2301 O O . GLY A 1 287 ? 24.295 3.736 -24.912 1.00 92.88 287 GLY A O 1
ATOM 2302 N N . GLN A 1 288 ? 23.841 5.297 -23.367 1.00 93.69 288 GLN A N 1
ATOM 2303 C CA . GLN A 1 288 ? 23.254 6.266 -24.296 1.00 93.69 288 GLN A CA 1
ATOM 2304 C C . GLN A 1 288 ? 24.291 6.805 -25.284 1.00 93.69 288 GLN A C 1
ATOM 2306 O O . GLN A 1 288 ? 24.047 6.799 -26.489 1.00 93.69 288 GLN A O 1
ATOM 2311 N N . VAL A 1 289 ? 25.467 7.220 -24.806 1.00 95.81 289 VAL A N 1
ATOM 2312 C CA . VAL A 1 289 ? 26.562 7.707 -25.658 1.00 95.81 289 VAL A CA 1
ATOM 2313 C C . VAL A 1 289 ? 26.971 6.634 -26.664 1.00 95.81 289 VAL A C 1
ATOM 2315 O O . VAL A 1 289 ? 27.120 6.940 -27.845 1.00 95.81 289 VAL A O 1
ATOM 2318 N N . TYR A 1 290 ? 27.077 5.373 -26.236 1.00 94.88 290 TYR A N 1
ATOM 2319 C CA . TYR A 1 290 ? 27.371 4.261 -27.139 1.00 94.88 290 TYR A CA 1
ATOM 2320 C C . TYR A 1 290 ? 26.332 4.142 -28.268 1.00 94.88 290 TYR A C 1
ATOM 2322 O O . TYR A 1 290 ? 26.696 4.054 -29.443 1.00 94.88 290 TYR A O 1
ATOM 2330 N N . VAL A 1 291 ? 25.038 4.179 -27.928 1.00 92.38 291 VAL A N 1
ATOM 2331 C CA . VAL A 1 291 ? 23.943 4.105 -28.910 1.00 92.38 291 VAL A CA 1
ATOM 2332 C C . VAL A 1 291 ? 23.979 5.297 -29.870 1.00 92.38 291 VAL A C 1
ATOM 2334 O O . VAL A 1 291 ? 23.862 5.100 -31.079 1.00 92.38 291 VAL A O 1
ATOM 2337 N N . TRP A 1 292 ? 24.208 6.515 -29.371 1.00 94.44 292 TRP A N 1
ATOM 2338 C CA . TRP A 1 292 ? 24.312 7.718 -30.203 1.00 94.44 292 TRP A CA 1
ATOM 2339 C C . TRP A 1 292 ? 25.493 7.667 -31.168 1.00 94.44 292 TRP A C 1
ATOM 2341 O O . TRP A 1 292 ? 25.328 7.968 -32.350 1.00 94.44 292 TRP A O 1
ATOM 2351 N N . VAL A 1 293 ? 26.666 7.230 -30.705 1.00 95.12 293 VAL A N 1
ATOM 2352 C CA . VAL A 1 293 ? 27.835 7.036 -31.575 1.00 95.12 293 VAL A CA 1
ATOM 2353 C C . VAL A 1 293 ? 27.512 6.023 -32.670 1.00 95.12 293 VAL A C 1
ATOM 2355 O O . VAL A 1 293 ? 27.769 6.283 -33.844 1.00 95.12 293 VAL A O 1
ATOM 2358 N N . ARG A 1 294 ? 26.882 4.896 -32.321 1.00 93.00 294 ARG A N 1
ATOM 2359 C CA . ARG A 1 294 ? 26.484 3.874 -33.297 1.00 93.00 294 ARG A CA 1
ATOM 2360 C C . ARG A 1 294 ? 25.468 4.408 -34.308 1.00 93.00 294 ARG A C 1
ATOM 2362 O O . ARG A 1 294 ? 25.577 4.098 -35.491 1.00 93.00 294 ARG A O 1
ATOM 2369 N N . LEU A 1 295 ? 24.519 5.231 -33.866 1.00 93.38 295 LEU A N 1
ATOM 2370 C CA . LEU A 1 295 ? 23.520 5.874 -34.719 1.00 93.38 295 LEU A CA 1
ATOM 2371 C C . LEU A 1 295 ? 24.168 6.835 -35.723 1.00 93.38 295 LEU A C 1
ATOM 2373 O O . LEU A 1 295 ? 23.861 6.779 -36.914 1.00 93.38 295 LEU A O 1
ATOM 2377 N N . VAL A 1 296 ? 25.113 7.661 -35.269 1.00 94.88 296 VAL A N 1
ATOM 2378 C CA . VAL A 1 296 ? 25.881 8.565 -36.139 1.00 94.88 296 VAL A CA 1
ATOM 2379 C C . VAL A 1 296 ? 26.718 7.771 -37.140 1.00 94.88 296 VAL A C 1
ATOM 2381 O O . VAL A 1 296 ? 26.689 8.067 -38.334 1.00 94.88 296 VAL A O 1
ATOM 2384 N N . LEU A 1 297 ? 27.424 6.729 -36.691 1.00 94.75 297 LEU A N 1
ATOM 2385 C CA . LEU A 1 297 ? 28.215 5.871 -37.575 1.00 94.75 297 LEU A CA 1
ATOM 2386 C C . LEU A 1 297 ? 27.344 5.157 -38.613 1.00 94.75 297 LEU A C 1
ATOM 2388 O O . LEU A 1 297 ? 27.744 5.067 -39.771 1.00 94.75 297 LEU A O 1
ATOM 2392 N N . LEU A 1 298 ? 26.147 4.703 -38.232 1.00 94.00 298 LEU A N 1
ATOM 2393 C CA . LEU A 1 298 ? 25.188 4.098 -39.154 1.00 94.00 298 LEU A CA 1
ATOM 2394 C C . LEU A 1 298 ? 24.735 5.095 -40.224 1.00 94.00 298 LEU A C 1
ATOM 2396 O O . LEU A 1 298 ? 24.699 4.760 -41.407 1.00 94.00 298 LEU A O 1
ATOM 2400 N N . PHE A 1 299 ? 24.420 6.327 -39.822 1.00 94.75 299 PHE A N 1
ATOM 2401 C CA . PHE A 1 299 ? 24.039 7.382 -40.754 1.00 94.75 299 PHE A CA 1
ATOM 2402 C C . PHE A 1 299 ? 25.184 7.721 -41.722 1.00 94.75 299 PHE A C 1
ATOM 2404 O O . PHE A 1 299 ? 24.971 7.799 -42.932 1.00 94.75 299 PHE A O 1
ATOM 2411 N N . VAL A 1 300 ? 26.416 7.843 -41.213 1.00 95.56 300 VAL A N 1
ATOM 2412 C CA . VAL A 1 300 ? 27.620 8.067 -42.033 1.00 95.56 300 VAL A CA 1
ATOM 2413 C C . VAL A 1 300 ? 27.867 6.898 -42.988 1.00 95.56 300 VAL A C 1
ATOM 2415 O O . VAL A 1 300 ? 28.210 7.126 -44.148 1.00 95.56 300 VAL A O 1
ATOM 2418 N N . ALA A 1 301 ? 27.680 5.656 -42.539 1.00 94.00 301 ALA A N 1
ATOM 2419 C CA . ALA A 1 301 ? 27.809 4.475 -43.384 1.00 94.00 301 ALA A CA 1
ATOM 2420 C C . ALA A 1 301 ? 26.771 4.492 -44.513 1.00 94.00 301 ALA A C 1
ATOM 2422 O O . ALA A 1 301 ? 27.150 4.386 -45.676 1.00 94.00 301 ALA A O 1
ATOM 2423 N N . ALA A 1 302 ? 25.494 4.734 -44.197 1.00 93.94 302 ALA A N 1
ATOM 2424 C CA . ALA A 1 302 ? 24.431 4.857 -45.193 1.00 93.94 302 ALA A CA 1
ATOM 2425 C C . ALA A 1 302 ? 24.730 5.967 -46.215 1.00 93.94 302 ALA A C 1
ATOM 2427 O O . ALA A 1 302 ? 24.559 5.764 -47.416 1.00 93.94 302 ALA A O 1
ATOM 2428 N N . TYR A 1 303 ? 25.232 7.114 -45.753 1.00 94.06 303 TYR A N 1
ATOM 2429 C CA . TYR A 1 303 ? 25.631 8.223 -46.618 1.00 94.06 303 TYR A CA 1
ATOM 2430 C C . TYR A 1 303 ? 26.770 7.828 -47.568 1.00 94.06 303 TYR A C 1
ATOM 2432 O O . TYR A 1 303 ? 26.667 8.022 -48.780 1.00 94.06 303 TYR A O 1
ATOM 2440 N N . LYS A 1 304 ? 27.837 7.212 -47.039 1.00 94.12 304 LYS A N 1
ATOM 2441 C CA . LYS A 1 304 ? 28.978 6.740 -47.840 1.00 94.12 304 LYS A CA 1
ATOM 2442 C C . LYS A 1 304 ? 28.568 5.676 -48.858 1.00 94.12 304 LYS A C 1
ATOM 2444 O O . LYS A 1 304 ? 29.025 5.736 -49.996 1.00 94.12 304 LYS A O 1
ATOM 2449 N N . THR A 1 305 ? 27.680 4.751 -48.488 1.00 93.31 305 THR A N 1
ATOM 2450 C CA . THR A 1 305 ? 27.135 3.749 -49.415 1.00 93.31 305 THR A CA 1
ATOM 2451 C C . THR A 1 305 ? 26.381 4.410 -50.566 1.00 93.31 305 THR A C 1
ATOM 2453 O O . THR A 1 305 ? 26.582 4.026 -51.712 1.00 93.31 305 THR A O 1
ATOM 2456 N N . ARG A 1 306 ? 25.566 5.440 -50.295 1.00 92.00 306 ARG A N 1
ATOM 2457 C CA . ARG A 1 306 ? 24.820 6.150 -51.346 1.00 92.00 306 ARG A CA 1
ATOM 2458 C C . ARG A 1 306 ? 25.703 6.995 -52.256 1.00 92.00 306 ARG A C 1
ATOM 2460 O O . ARG A 1 306 ? 25.384 7.102 -53.432 1.00 92.00 306 ARG A O 1
ATOM 2467 N N . ILE A 1 307 ? 26.806 7.550 -51.756 1.00 91.69 307 ILE A N 1
ATOM 2468 C CA . ILE A 1 307 ? 27.793 8.252 -52.596 1.00 91.69 307 ILE A CA 1
ATOM 2469 C C . ILE A 1 307 ? 28.543 7.292 -53.523 1.00 91.69 307 ILE A C 1
ATOM 2471 O O . ILE A 1 307 ? 28.902 7.676 -54.631 1.00 91.69 307 ILE A O 1
ATOM 2475 N N . ALA A 1 308 ? 28.788 6.056 -53.087 1.00 90.19 308 ALA A N 1
ATOM 2476 C CA . ALA A 1 308 ? 29.529 5.070 -53.870 1.00 90.19 308 ALA A CA 1
ATOM 2477 C C . ALA A 1 308 ? 28.720 4.460 -55.036 1.00 90.19 308 ALA A C 1
ATOM 2479 O O . ALA A 1 308 ? 29.281 3.724 -55.846 1.00 90.19 308 ALA A O 1
ATOM 2480 N N . GLU A 1 309 ? 27.417 4.739 -55.140 1.00 91.19 309 GLU A N 1
ATOM 2481 C CA . GLU A 1 309 ? 26.594 4.266 -56.255 1.00 91.19 309 GLU A CA 1
ATOM 2482 C C . GLU A 1 309 ? 26.969 4.979 -57.563 1.00 91.19 309 GLU A C 1
ATOM 2484 O O . GLU A 1 309 ? 27.137 6.196 -57.606 1.00 91.19 309 GLU A O 1
ATOM 2489 N N . SER A 1 310 ? 27.035 4.231 -58.667 1.00 81.06 310 SER A N 1
ATOM 2490 C CA . SER A 1 310 ? 27.466 4.734 -59.983 1.00 81.06 310 SER A CA 1
ATOM 2491 C C . SER A 1 310 ? 26.636 5.913 -60.517 1.00 81.06 310 SER A C 1
ATOM 2493 O O . SER A 1 310 ? 27.121 6.681 -61.343 1.00 81.06 310 SER A O 1
ATOM 2495 N N . GLY A 1 311 ? 25.403 6.094 -60.031 1.00 79.75 311 GLY A N 1
ATOM 2496 C CA . GLY A 1 311 ? 24.525 7.216 -60.378 1.00 79.75 311 GLY A CA 1
ATOM 2497 C C . GLY A 1 311 ? 24.606 8.432 -59.446 1.00 79.75 311 GLY A C 1
ATOM 2498 O O . GLY A 1 311 ? 23.932 9.426 -59.717 1.00 79.75 311 GLY A O 1
ATOM 2499 N N . ALA A 1 312 ? 25.388 8.374 -58.364 1.00 78.81 312 ALA A N 1
ATOM 2500 C CA . ALA A 1 312 ? 25.375 9.377 -57.298 1.00 78.81 312 ALA A CA 1
ATOM 2501 C C . ALA A 1 312 ? 25.924 10.747 -57.720 1.00 78.81 312 ALA A C 1
ATOM 2503 O O . ALA A 1 312 ? 25.483 11.771 -57.200 1.00 78.81 312 ALA A O 1
ATOM 2504 N N . VAL A 1 313 ? 26.832 10.776 -58.702 1.00 81.00 313 VAL A N 1
ATOM 2505 C CA . VAL A 1 313 ? 27.464 12.002 -59.231 1.00 81.00 313 VAL A CA 1
ATOM 2506 C C . VAL A 1 313 ? 26.434 12.987 -59.804 1.00 81.00 313 VAL A C 1
ATOM 2508 O O . VAL A 1 313 ? 26.648 14.195 -59.760 1.00 81.00 313 VAL A O 1
ATOM 2511 N N . ASN A 1 314 ? 25.290 12.489 -60.284 1.00 86.62 314 ASN A N 1
ATOM 2512 C CA . ASN A 1 314 ? 24.243 13.305 -60.906 1.00 86.62 314 ASN A CA 1
ATOM 2513 C C . ASN A 1 314 ? 23.139 13.738 -59.927 1.00 86.62 314 ASN A C 1
ATOM 2515 O O . ASN A 1 314 ? 22.150 14.343 -60.344 1.00 86.62 314 ASN A O 1
ATOM 2519 N N . TRP A 1 315 ? 23.235 13.391 -58.640 1.00 88.06 315 TRP A N 1
ATOM 2520 C CA . TRP A 1 315 ? 22.190 13.719 -57.670 1.00 88.06 315 TRP A CA 1
ATOM 2521 C C . TRP A 1 315 ? 22.426 15.077 -57.019 1.00 88.06 315 TRP A C 1
ATOM 2523 O O . TRP A 1 315 ? 23.540 15.427 -56.638 1.00 88.06 315 TRP A O 1
ATOM 2533 N N . SER A 1 316 ? 21.341 15.825 -56.809 1.00 90.31 316 SER A N 1
ATOM 2534 C CA . SER A 1 316 ? 21.379 17.003 -55.945 1.00 90.31 316 SER A CA 1
ATOM 2535 C C . SER A 1 316 ? 21.596 16.592 -54.484 1.00 90.31 316 SER A C 1
ATOM 2537 O O . SER A 1 316 ? 21.205 15.499 -54.061 1.00 90.31 316 SER A O 1
ATOM 2539 N N . PHE A 1 317 ? 22.167 17.493 -53.680 1.00 89.69 317 PHE A N 1
ATOM 2540 C CA . PHE A 1 317 ? 22.401 17.255 -52.251 1.00 89.69 317 PHE A CA 1
ATOM 2541 C C . PHE A 1 317 ? 21.122 16.833 -51.504 1.00 89.69 317 PHE A C 1
ATOM 2543 O O . PHE A 1 317 ? 21.143 15.891 -50.712 1.00 89.69 317 PHE A O 1
ATOM 2550 N N . GLY A 1 318 ? 19.984 17.465 -51.815 1.00 90.12 318 GLY A N 1
ATOM 2551 C CA . GLY A 1 318 ? 18.686 17.101 -51.239 1.00 90.12 318 GLY A CA 1
ATOM 2552 C C . GLY A 1 318 ? 18.257 15.674 -51.593 1.00 90.12 318 GLY A C 1
ATOM 2553 O O . GLY A 1 318 ? 17.842 14.921 -50.712 1.00 90.12 318 GLY A O 1
ATOM 2554 N N . ALA A 1 319 ? 18.427 15.260 -52.854 1.00 88.62 319 ALA A N 1
ATOM 2555 C CA . ALA A 1 319 ? 18.108 13.901 -53.291 1.00 88.62 319 ALA A CA 1
ATOM 2556 C C . ALA A 1 319 ? 19.016 12.851 -52.626 1.00 88.62 319 ALA A C 1
ATOM 2558 O O . ALA A 1 319 ? 18.534 11.788 -52.223 1.00 88.62 319 ALA A O 1
ATOM 2559 N N . LEU A 1 320 ? 20.306 13.160 -52.454 1.00 91.06 320 LEU A N 1
ATOM 2560 C CA . LEU A 1 320 ? 21.258 12.306 -51.741 1.00 91.06 320 LEU A CA 1
ATOM 2561 C C . LEU A 1 320 ? 20.880 12.155 -50.258 1.00 91.06 320 LEU A C 1
ATOM 2563 O O . LEU A 1 320 ? 20.863 11.036 -49.737 1.00 91.06 320 LEU A O 1
ATOM 2567 N N . LEU A 1 321 ? 20.509 13.252 -49.590 1.00 92.88 321 LEU A N 1
ATOM 2568 C CA . LEU A 1 321 ? 20.086 13.233 -48.191 1.00 92.88 321 LEU A CA 1
ATOM 2569 C C . LEU A 1 321 ? 18.777 12.453 -48.004 1.00 92.88 321 LEU A C 1
ATOM 2571 O O . LEU A 1 321 ? 18.689 11.626 -47.101 1.00 92.88 321 LEU A O 1
ATOM 2575 N N . THR A 1 322 ? 17.785 12.632 -48.886 1.00 93.62 322 THR A N 1
ATOM 2576 C CA . THR A 1 322 ? 16.526 11.866 -48.830 1.00 93.62 322 THR A CA 1
ATOM 2577 C C . THR A 1 322 ? 16.763 10.367 -49.024 1.00 93.62 322 THR A C 1
ATOM 2579 O O . THR A 1 322 ? 16.191 9.553 -48.299 1.00 93.62 322 THR A O 1
ATOM 2582 N N . ARG A 1 323 ? 17.624 9.969 -49.971 1.00 92.44 323 ARG A N 1
ATOM 2583 C CA . ARG A 1 323 ? 17.971 8.552 -50.194 1.00 92.44 323 ARG A CA 1
ATOM 2584 C C . ARG A 1 323 ? 18.748 7.959 -49.019 1.00 92.44 323 ARG A C 1
ATOM 2586 O O . ARG A 1 323 ? 18.478 6.827 -48.615 1.00 92.44 323 ARG A O 1
ATOM 2593 N N . THR A 1 324 ? 19.662 8.730 -48.435 1.00 93.94 324 THR A N 1
ATOM 2594 C CA . THR A 1 324 ? 20.389 8.350 -47.215 1.00 93.94 324 THR A CA 1
ATOM 2595 C C . THR A 1 324 ? 19.422 8.140 -46.056 1.00 93.94 324 THR A C 1
ATOM 2597 O O . THR A 1 324 ? 19.429 7.072 -45.450 1.00 93.94 324 THR A O 1
ATOM 2600 N N . LEU A 1 325 ? 18.524 9.100 -45.811 1.00 94.12 325 LEU A N 1
ATOM 2601 C CA . LEU A 1 325 ? 17.532 9.026 -44.743 1.00 94.12 325 LEU A CA 1
ATOM 2602 C C . LEU A 1 325 ? 16.592 7.830 -44.923 1.00 94.12 325 LEU A C 1
ATOM 2604 O O . LEU A 1 325 ? 16.349 7.106 -43.967 1.00 94.12 325 LEU A O 1
ATOM 2608 N N . ARG A 1 326 ? 16.126 7.554 -46.149 1.00 94.12 326 ARG A N 1
ATOM 2609 C CA . ARG A 1 326 ? 15.331 6.347 -46.439 1.00 94.12 326 ARG A CA 1
ATOM 2610 C C . ARG A 1 326 ? 16.086 5.066 -46.097 1.00 94.12 326 ARG A C 1
ATOM 2612 O O . ARG A 1 326 ? 15.511 4.163 -45.512 1.00 94.12 326 ARG A O 1
ATOM 2619 N N . THR A 1 327 ? 17.370 4.994 -46.438 1.00 92.12 327 THR A N 1
ATOM 2620 C CA . THR A 1 327 ? 18.207 3.820 -46.131 1.00 92.12 327 THR A CA 1
ATOM 2621 C C . THR A 1 327 ? 18.394 3.657 -44.634 1.00 92.12 327 THR A C 1
ATOM 2623 O O . THR A 1 327 ? 18.242 2.561 -44.116 1.00 92.12 327 THR A O 1
ATOM 2626 N N . PHE A 1 328 ? 18.682 4.756 -43.944 1.00 93.00 328 PHE A N 1
ATOM 2627 C CA . PHE A 1 328 ? 18.839 4.787 -42.500 1.00 93.00 328 PHE A CA 1
ATOM 2628 C C . PHE A 1 328 ? 17.551 4.359 -41.776 1.00 93.00 328 PHE A C 1
ATOM 2630 O O . PHE A 1 328 ? 17.613 3.526 -40.881 1.00 93.00 328 PHE A O 1
ATOM 2637 N N . LEU A 1 329 ? 16.385 4.857 -42.206 1.00 92.19 329 LEU A N 1
ATOM 2638 C CA . LEU A 1 329 ? 15.080 4.523 -41.617 1.00 92.19 329 LEU A CA 1
ATOM 2639 C C . LEU A 1 329 ? 14.590 3.101 -41.941 1.00 92.19 329 LEU A C 1
ATOM 2641 O O . LEU A 1 329 ? 13.733 2.589 -41.229 1.00 92.19 329 LEU A O 1
ATOM 2645 N N . LEU A 1 330 ? 15.114 2.457 -42.991 1.00 93.75 330 LEU A N 1
ATOM 2646 C CA . LEU A 1 330 ? 14.825 1.047 -43.288 1.00 93.75 330 LEU A CA 1
ATOM 2647 C C . LEU A 1 330 ? 15.516 0.087 -42.312 1.00 93.75 330 LEU A C 1
ATOM 2649 O O . LEU A 1 330 ? 15.106 -1.067 -42.203 1.00 93.75 330 LEU A O 1
ATOM 2653 N N . ILE A 1 331 ? 16.565 0.537 -41.620 1.00 90.69 331 ILE A N 1
ATOM 2654 C CA . ILE A 1 331 ? 17.305 -0.288 -40.667 1.00 90.69 331 ILE A CA 1
ATOM 2655 C C . ILE A 1 331 ? 16.535 -0.296 -39.340 1.00 90.69 331 ILE A C 1
ATOM 2657 O O . ILE A 1 331 ? 16.339 0.768 -38.749 1.00 90.69 331 ILE A O 1
ATOM 2661 N N . PRO A 1 332 ? 16.106 -1.468 -38.830 1.00 88.81 332 PRO A N 1
ATOM 2662 C CA . PRO A 1 332 ? 15.333 -1.532 -37.596 1.00 88.81 332 PRO A CA 1
ATOM 2663 C C . PRO A 1 332 ? 16.114 -0.958 -36.409 1.00 88.81 332 PRO A C 1
ATOM 2665 O O . PRO A 1 332 ? 17.191 -1.450 -36.062 1.00 88.81 332 PRO A O 1
ATOM 2668 N N . ALA A 1 333 ? 15.545 0.041 -35.729 1.00 83.12 333 ALA A N 1
ATOM 2669 C CA . ALA A 1 333 ? 16.165 0.658 -34.553 1.00 83.12 333 ALA A CA 1
ATOM 2670 C C . ALA A 1 333 ? 16.441 -0.360 -33.430 1.00 83.12 333 ALA A C 1
ATOM 2672 O O . ALA A 1 333 ? 17.428 -0.241 -32.708 1.00 83.12 333 ALA A O 1
ATOM 2673 N N . GLN A 1 334 ? 15.622 -1.412 -33.329 1.00 83.75 334 GLN A N 1
ATOM 2674 C CA . GLN A 1 334 ? 15.813 -2.511 -32.379 1.00 83.75 334 GLN A CA 1
ATOM 2675 C C . GLN A 1 334 ? 17.164 -3.216 -32.578 1.00 83.75 334 GLN A C 1
ATOM 2677 O O . GLN A 1 334 ? 17.870 -3.457 -31.606 1.00 83.75 334 GLN A O 1
ATOM 2682 N N . ALA A 1 335 ? 17.578 -3.470 -33.824 1.00 83.88 335 ALA A N 1
ATOM 2683 C CA . ALA A 1 335 ? 18.870 -4.095 -34.114 1.00 83.88 335 ALA A CA 1
ATOM 2684 C C . ALA A 1 335 ? 20.052 -3.175 -33.755 1.00 83.88 335 ALA A C 1
ATOM 2686 O O . ALA A 1 335 ? 21.126 -3.640 -33.373 1.00 83.88 335 ALA A O 1
ATOM 2687 N N . LEU A 1 336 ? 19.853 -1.857 -33.844 1.00 85.19 336 LEU A N 1
ATOM 2688 C CA . LEU A 1 336 ? 20.861 -0.863 -33.485 1.00 85.19 336 LEU A CA 1
ATOM 2689 C C . LEU A 1 336 ? 21.037 -0.737 -31.965 1.00 85.19 336 LEU A C 1
ATOM 2691 O O . LEU A 1 336 ? 22.166 -0.655 -31.480 1.00 85.19 336 LEU A O 1
ATOM 2695 N N . VAL A 1 337 ? 19.931 -0.713 -31.222 1.00 84.94 337 VAL A N 1
ATOM 2696 C CA . VAL A 1 337 ? 19.931 -0.498 -29.768 1.00 84.94 337 VAL A CA 1
ATOM 2697 C C . VAL A 1 337 ? 20.239 -1.796 -29.021 1.00 84.94 337 VAL A C 1
ATOM 2699 O O . VAL A 1 337 ? 21.114 -1.819 -28.159 1.00 84.94 337 VAL A O 1
ATOM 2702 N N . PHE A 1 338 ? 19.572 -2.887 -29.393 1.00 86.62 338 PHE A N 1
ATOM 2703 C CA . PHE A 1 338 ? 19.650 -4.177 -28.707 1.00 86.62 338 PHE A CA 1
ATOM 2704 C C . PHE A 1 338 ? 20.636 -5.156 -29.348 1.00 86.62 338 PHE A C 1
ATOM 2706 O O . PHE A 1 338 ? 20.837 -6.242 -28.827 1.00 86.62 338 PHE A O 1
ATOM 2713 N N . GLY A 1 339 ? 21.286 -4.806 -30.461 1.00 85.50 339 GLY A N 1
ATOM 2714 C CA . GLY A 1 339 ? 22.250 -5.693 -31.123 1.00 85.50 339 GLY A CA 1
ATOM 2715 C C . GLY A 1 339 ? 23.648 -5.708 -30.499 1.00 85.50 339 GLY A C 1
ATOM 2716 O O . GLY A 1 339 ? 24.569 -6.254 -31.099 1.00 85.50 339 GLY A O 1
ATOM 2717 N N . SER A 1 340 ? 23.869 -5.039 -29.365 1.00 88.62 340 SER A N 1
ATOM 2718 C CA . SER A 1 340 ? 25.183 -4.991 -28.713 1.00 88.62 340 SER A CA 1
ATOM 2719 C C . SER A 1 340 ? 25.074 -5.135 -27.204 1.00 88.62 340 SER A C 1
ATOM 2721 O O . SER A 1 340 ? 24.238 -4.499 -26.571 1.00 88.62 340 SER A O 1
ATOM 2723 N N . TRP A 1 341 ? 25.986 -5.923 -26.638 1.00 90.31 341 TRP A N 1
ATOM 2724 C CA . TRP A 1 341 ? 26.064 -6.205 -25.207 1.00 90.31 341 TRP A CA 1
ATOM 2725 C C . TRP A 1 341 ? 26.335 -4.976 -24.325 1.00 90.31 341 TRP A C 1
ATOM 2727 O O . TRP A 1 341 ? 25.628 -4.815 -23.334 1.00 90.31 341 TRP A O 1
ATOM 2737 N N . PRO A 1 342 ? 27.292 -4.070 -24.638 1.00 90.88 342 PRO A N 1
ATOM 2738 C CA . PRO A 1 342 ? 27.659 -2.996 -23.711 1.00 90.88 342 PRO A CA 1
ATOM 2739 C C . PRO A 1 342 ? 26.507 -2.068 -23.276 1.00 90.88 342 PRO A C 1
ATOM 2741 O O . PRO A 1 342 ? 26.354 -1.867 -22.070 1.00 90.88 342 PRO A O 1
ATOM 2744 N N . PRO A 1 343 ? 25.667 -1.512 -24.179 1.00 91.19 343 PRO A N 1
ATOM 2745 C CA . PRO A 1 343 ? 24.561 -0.654 -23.757 1.00 91.19 343 PRO A CA 1
ATOM 2746 C C . PRO A 1 343 ? 23.465 -1.433 -23.023 1.00 91.19 343 PRO A C 1
ATOM 2748 O O . PRO A 1 343 ? 22.879 -0.888 -22.089 1.00 91.19 343 PRO A O 1
ATOM 2751 N N . VAL A 1 344 ? 23.214 -2.692 -23.405 1.00 92.00 344 VAL A N 1
ATOM 2752 C CA . VAL A 1 344 ? 22.219 -3.558 -22.755 1.00 92.00 344 VAL A CA 1
ATOM 2753 C C . VAL A 1 344 ? 22.649 -3.877 -21.325 1.00 92.00 344 VAL A C 1
ATOM 2755 O O . VAL A 1 344 ? 21.879 -3.639 -20.400 1.00 92.00 344 VAL A O 1
ATOM 2758 N N . LEU A 1 345 ? 23.897 -4.309 -21.121 1.00 91.75 345 LEU A N 1
ATOM 2759 C CA . LEU A 1 345 ? 24.458 -4.580 -19.795 1.00 91.75 345 LEU A CA 1
ATOM 2760 C C . LEU A 1 345 ? 24.459 -3.329 -18.913 1.00 91.75 345 LEU A C 1
ATOM 2762 O O . LEU A 1 345 ? 24.032 -3.395 -17.765 1.00 91.75 345 LEU A O 1
ATOM 2766 N N . ALA A 1 346 ? 24.884 -2.178 -19.442 1.00 92.88 346 ALA A N 1
ATOM 2767 C CA . ALA A 1 346 ? 24.923 -0.938 -18.671 1.00 92.88 346 ALA A CA 1
ATOM 2768 C C . ALA A 1 346 ? 23.526 -0.512 -18.184 1.00 92.88 346 ALA A C 1
ATOM 2770 O O . ALA A 1 346 ? 23.361 -0.157 -17.015 1.00 92.88 346 ALA A O 1
ATOM 2771 N N . HIS A 1 347 ? 22.505 -0.594 -19.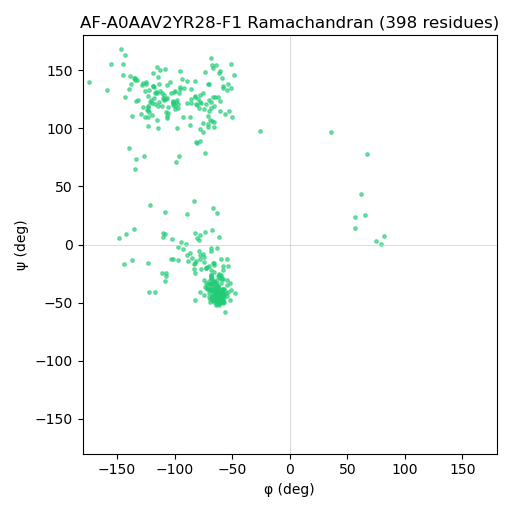046 1.00 92.75 347 HIS A N 1
ATOM 2772 C CA . HIS A 1 347 ? 21.129 -0.278 -18.659 1.00 92.75 347 HIS A CA 1
ATOM 2773 C C . HIS A 1 347 ? 20.511 -1.344 -17.749 1.00 92.75 347 HIS A C 1
ATOM 2775 O O . HIS A 1 347 ? 19.802 -0.977 -16.814 1.00 92.75 347 HIS A O 1
ATOM 2781 N N . ALA A 1 348 ? 20.796 -2.629 -17.975 1.00 91.44 348 ALA A N 1
ATOM 2782 C CA . ALA A 1 348 ? 20.310 -3.715 -17.129 1.00 91.44 348 ALA A CA 1
ATOM 2783 C C . ALA A 1 348 ? 20.899 -3.642 -15.713 1.00 91.44 348 ALA A C 1
ATOM 2785 O O . ALA A 1 348 ? 20.160 -3.775 -14.746 1.00 91.44 348 ALA A O 1
ATOM 2786 N N . ILE A 1 349 ? 22.197 -3.346 -15.567 1.00 90.50 349 ILE A N 1
ATOM 2787 C CA . ILE A 1 349 ? 22.830 -3.129 -14.255 1.00 90.50 349 ILE A CA 1
ATOM 2788 C C . ILE A 1 349 ? 22.264 -1.872 -13.592 1.00 90.50 349 ILE A C 1
ATOM 2790 O O . ILE A 1 349 ? 21.910 -1.907 -12.418 1.00 90.50 349 ILE A O 1
ATOM 2794 N N . ALA A 1 350 ? 22.126 -0.765 -14.332 1.00 91.75 350 ALA A N 1
ATOM 2795 C CA . ALA A 1 350 ? 21.527 0.453 -13.783 1.00 91.75 350 ALA A CA 1
ATOM 2796 C C . ALA A 1 350 ? 20.099 0.208 -13.277 1.00 91.75 350 ALA A C 1
ATOM 2798 O O . ALA A 1 350 ? 19.728 0.738 -12.235 1.00 91.75 350 ALA A O 1
ATOM 2799 N N . HIS A 1 351 ? 19.323 -0.597 -14.005 1.00 90.19 351 HIS A N 1
ATOM 2800 C CA . HIS A 1 351 ? 17.971 -0.982 -13.624 1.00 90.19 351 HIS A CA 1
ATOM 2801 C C . HIS A 1 351 ? 17.941 -2.007 -12.482 1.00 90.19 351 HIS A C 1
ATOM 2803 O O . HIS A 1 351 ? 17.033 -1.949 -11.666 1.00 90.19 351 HIS A O 1
ATOM 2809 N N . ALA A 1 352 ? 18.947 -2.877 -12.353 1.00 88.06 352 ALA A N 1
ATOM 2810 C CA . ALA A 1 352 ? 19.095 -3.756 -11.188 1.00 88.06 352 ALA A CA 1
ATOM 2811 C C . ALA A 1 352 ? 19.298 -2.972 -9.902 1.00 88.06 352 ALA A C 1
ATOM 2813 O O . ALA A 1 352 ? 18.769 -3.346 -8.863 1.00 88.06 352 ALA A O 1
ATOM 2814 N N . ILE A 1 353 ? 20.027 -1.862 -9.997 1.00 88.50 353 ILE A N 1
ATOM 2815 C CA . ILE A 1 353 ? 20.292 -1.005 -8.852 1.00 88.50 353 ILE A CA 1
ATOM 2816 C C . ILE A 1 353 ? 19.009 -0.296 -8.398 1.00 88.50 353 ILE A C 1
ATOM 2818 O O . ILE A 1 353 ? 18.700 -0.325 -7.213 1.00 88.50 353 ILE A O 1
ATOM 2822 N N . ASP A 1 354 ? 18.257 0.342 -9.304 1.00 89.06 354 ASP A N 1
ATOM 2823 C CA . ASP A 1 354 ? 17.107 1.195 -8.941 1.00 89.06 354 ASP A CA 1
ATOM 2824 C C . ASP A 1 354 ? 15.716 0.628 -9.281 1.00 89.06 354 ASP A C 1
ATOM 2826 O O . ASP A 1 354 ? 14.704 1.323 -9.145 1.00 89.06 354 ASP A O 1
ATOM 2830 N N . GLY A 1 355 ? 15.645 -0.637 -9.691 1.00 86.75 355 GLY A N 1
ATOM 2831 C CA . GLY A 1 355 ? 14.420 -1.308 -10.123 1.00 86.75 355 GLY A CA 1
ATOM 2832 C C . GLY A 1 355 ? 13.351 -1.363 -9.038 1.00 86.75 355 GLY A C 1
ATOM 2833 O O . GLY A 1 355 ? 12.189 -1.082 -9.318 1.00 86.75 355 GLY A O 1
ATOM 2834 N N . CYS A 1 356 ? 13.733 -1.628 -7.788 1.00 83.38 356 CYS A N 1
ATOM 2835 C CA . CYS A 1 356 ? 12.800 -1.672 -6.660 1.00 83.38 356 CYS A CA 1
ATOM 2836 C C . CYS A 1 356 ? 12.050 -0.339 -6.466 1.00 83.38 356 CYS A C 1
ATOM 2838 O O . CYS A 1 356 ? 10.835 -0.329 -6.282 1.00 83.38 356 CYS A O 1
ATOM 2840 N N . VAL A 1 357 ? 12.748 0.794 -6.598 1.00 84.62 357 VAL A N 1
ATOM 2841 C CA . VAL A 1 357 ? 12.159 2.140 -6.494 1.00 84.62 357 VAL A CA 1
ATOM 2842 C C . VAL A 1 357 ? 11.259 2.440 -7.686 1.00 84.62 357 VAL A C 1
ATOM 2844 O O . VAL A 1 357 ? 10.204 3.048 -7.525 1.00 84.62 357 VAL A O 1
ATOM 2847 N N . ILE A 1 358 ? 11.656 2.000 -8.882 1.00 84.94 358 ILE A N 1
ATOM 2848 C CA . ILE A 1 358 ? 10.839 2.121 -10.093 1.00 84.94 358 ILE A CA 1
ATOM 2849 C C . ILE A 1 358 ? 9.516 1.370 -9.928 1.00 84.94 358 ILE A C 1
ATOM 2851 O O . ILE A 1 358 ? 8.462 1.939 -10.210 1.00 84.94 358 ILE A O 1
ATOM 2855 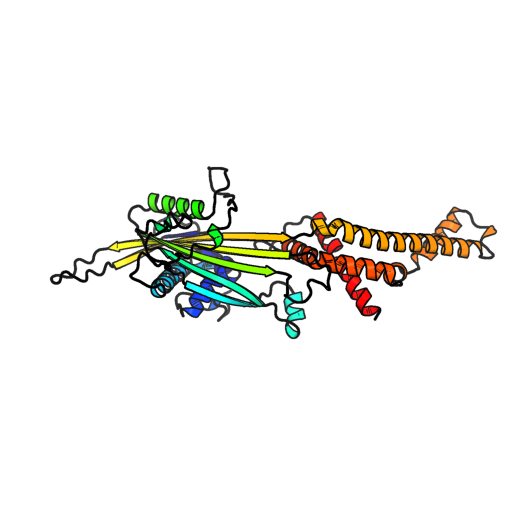N N . HIS A 1 359 ? 9.563 0.121 -9.464 1.00 83.50 359 HIS A N 1
ATOM 2856 C CA . HIS A 1 359 ? 8.365 -0.687 -9.259 1.00 83.50 359 HIS A CA 1
ATOM 2857 C C . HIS A 1 359 ? 7.466 -0.088 -8.182 1.00 83.50 359 HIS A C 1
ATOM 2859 O O . HIS A 1 359 ? 6.286 0.102 -8.450 1.00 83.50 359 HIS A O 1
ATOM 2865 N N . LEU A 1 360 ? 8.022 0.342 -7.045 1.00 82.38 360 LEU A N 1
ATOM 2866 C CA . LEU A 1 360 ? 7.242 1.011 -6.003 1.00 82.38 360 LEU A CA 1
ATOM 2867 C C . LEU A 1 360 ? 6.596 2.313 -6.499 1.00 82.38 360 LEU A C 1
ATOM 2869 O O . LEU A 1 360 ? 5.415 2.555 -6.274 1.00 82.38 360 LEU A O 1
ATOM 2873 N N . SER A 1 361 ? 7.350 3.154 -7.214 1.00 81.62 361 SER A N 1
ATOM 2874 C CA . SER A 1 361 ? 6.806 4.392 -7.782 1.00 81.62 361 SER A CA 1
ATOM 2875 C C . SER A 1 361 ? 5.699 4.112 -8.792 1.00 81.62 361 SER A C 1
ATOM 2877 O O . SER A 1 361 ? 4.757 4.893 -8.893 1.00 81.62 361 SER A O 1
ATOM 2879 N N . ASN A 1 362 ? 5.827 3.032 -9.560 1.00 81.00 362 ASN A N 1
ATOM 2880 C CA . ASN A 1 362 ? 4.804 2.607 -10.497 1.00 81.00 362 ASN A CA 1
ATOM 2881 C C . ASN A 1 362 ? 3.574 2.074 -9.755 1.00 81.00 362 ASN A C 1
ATOM 2883 O O . ASN A 1 362 ? 2.455 2.409 -10.122 1.00 81.00 362 ASN A O 1
ATOM 2887 N N . ASP A 1 363 ? 3.765 1.302 -8.690 1.00 78.81 363 ASP A N 1
ATOM 2888 C CA . ASP A 1 363 ? 2.666 0.777 -7.889 1.00 78.81 363 ASP A CA 1
ATOM 2889 C C . ASP A 1 363 ? 1.856 1.895 -7.244 1.00 78.81 363 ASP A C 1
ATOM 2891 O O . ASP A 1 363 ? 0.637 1.886 -7.391 1.00 78.81 363 ASP A O 1
ATOM 2895 N N . ASN A 1 364 ? 2.529 2.907 -6.696 1.00 77.75 364 ASN A N 1
ATOM 2896 C CA . ASN A 1 364 ? 1.894 4.106 -6.153 1.00 77.75 364 ASN A CA 1
ATOM 2897 C C . ASN A 1 364 ? 1.228 4.966 -7.234 1.00 77.75 364 ASN A C 1
ATOM 2899 O O . ASN A 1 364 ? 0.204 5.587 -6.976 1.00 77.75 364 ASN A O 1
ATOM 2903 N N . PHE A 1 365 ? 1.782 5.014 -8.450 1.00 77.12 365 PHE A N 1
ATOM 2904 C CA . PHE A 1 365 ? 1.168 5.754 -9.558 1.00 77.12 365 PHE A CA 1
ATOM 2905 C C . PHE A 1 365 ? -0.168 5.142 -10.000 1.00 77.12 365 PHE A C 1
ATOM 2907 O O . PHE A 1 365 ? -1.104 5.872 -10.321 1.00 77.12 365 PHE A O 1
ATOM 2914 N N . TRP A 1 366 ? -0.245 3.811 -10.012 1.00 74.38 366 TRP A N 1
ATOM 2915 C CA . TRP A 1 366 ? -1.456 3.066 -10.361 1.00 74.38 366 TRP A CA 1
ATOM 2916 C C . TRP A 1 366 ? -2.350 2.766 -9.149 1.00 74.38 366 TRP A C 1
ATOM 2918 O O . TRP A 1 366 ? -3.381 2.121 -9.313 1.00 74.38 366 TRP A O 1
ATOM 2928 N N . ALA A 1 367 ? -1.976 3.202 -7.943 1.00 70.94 367 ALA A N 1
ATOM 2929 C CA . ALA A 1 367 ? -2.828 3.084 -6.769 1.00 70.94 367 ALA A CA 1
ATOM 2930 C C . ALA A 1 367 ? -3.996 4.071 -6.904 1.00 70.94 367 ALA A C 1
ATOM 2932 O O . ALA A 1 367 ? -3.818 5.289 -6.863 1.00 70.94 367 ALA A O 1
ATOM 2933 N N . THR A 1 368 ? -5.203 3.548 -7.100 1.00 61.53 368 THR A N 1
ATOM 2934 C CA . THR A 1 368 ? -6.422 4.353 -7.201 1.00 61.53 368 THR A CA 1
ATOM 2935 C C . THR A 1 368 ? -7.165 4.342 -5.874 1.00 61.53 368 THR A C 1
ATOM 2937 O O . THR A 1 368 ? -7.632 3.289 -5.441 1.00 61.53 368 THR A O 1
ATOM 2940 N N . LEU A 1 369 ? -7.344 5.511 -5.259 1.00 54.62 369 LEU A N 1
ATOM 2941 C CA . LEU A 1 369 ? -8.340 5.683 -4.201 1.00 54.62 369 LEU A CA 1
ATOM 2942 C C . LEU A 1 369 ? -9.726 5.556 -4.861 1.00 54.62 369 LEU A C 1
ATOM 2944 O O . LEU A 1 369 ? -10.052 6.329 -5.759 1.00 54.62 369 LEU A O 1
ATOM 2948 N N . ASN A 1 370 ? -10.512 4.549 -4.470 1.00 52.97 370 ASN A N 1
ATOM 2949 C CA . ASN A 1 370 ? -11.854 4.242 -5.001 1.00 52.97 370 ASN A CA 1
ATOM 2950 C C . ASN A 1 370 ? -11.926 3.797 -6.478 1.00 52.97 370 ASN A C 1
ATOM 2952 O O . ASN A 1 370 ? -12.957 3.968 -7.125 1.00 52.97 370 ASN A O 1
ATOM 2956 N N . GLY A 1 371 ? -10.855 3.225 -7.038 1.00 53.16 371 GLY A N 1
ATOM 2957 C CA . GLY A 1 371 ? -10.906 2.619 -8.380 1.00 53.16 371 GLY A CA 1
ATOM 2958 C C . GLY A 1 371 ? -10.934 3.604 -9.558 1.00 53.16 371 GLY A C 1
ATOM 2959 O O . GLY A 1 371 ? -11.008 3.168 -10.705 1.00 53.16 371 GLY A O 1
ATOM 2960 N N . ALA A 1 372 ? -10.848 4.916 -9.310 1.00 55.81 372 ALA A N 1
ATOM 2961 C CA . ALA A 1 372 ? -10.785 5.942 -10.350 1.00 55.81 372 ALA A CA 1
ATOM 2962 C C . ALA A 1 372 ? -9.426 6.658 -10.323 1.00 55.81 372 ALA A C 1
ATOM 2964 O O . ALA A 1 372 ? -9.050 7.276 -9.327 1.00 55.81 372 ALA A O 1
ATOM 2965 N N . GLN A 1 373 ? -8.674 6.578 -11.423 1.00 61.72 373 GLN A N 1
ATOM 2966 C CA . GLN A 1 373 ? -7.417 7.309 -11.581 1.00 61.72 373 GLN A CA 1
ATOM 2967 C C . GLN A 1 373 ? -7.703 8.718 -12.104 1.00 61.72 373 GLN A C 1
ATOM 2969 O O . GLN A 1 373 ? -8.482 8.898 -13.035 1.00 61.72 373 GLN A O 1
ATOM 2974 N N . GLN A 1 374 ? -7.075 9.730 -11.508 1.00 63.19 374 GLN A N 1
ATOM 2975 C CA . GLN A 1 374 ? -7.191 11.100 -11.999 1.00 63.19 374 GLN A CA 1
ATOM 2976 C C . GLN A 1 374 ? -6.305 11.275 -13.246 1.00 63.19 374 GLN A C 1
ATOM 2978 O O . GLN A 1 374 ? -5.091 11.056 -13.196 1.00 63.19 374 GLN A O 1
ATOM 2983 N N . ASP A 1 375 ? -6.924 11.659 -14.362 1.00 61.78 375 ASP A N 1
ATOM 2984 C CA . ASP A 1 375 ? -6.327 11.672 -15.702 1.00 61.78 375 ASP A CA 1
ATOM 2985 C C . ASP A 1 375 ? -5.306 12.806 -15.910 1.00 61.78 375 ASP A C 1
ATOM 2987 O O . ASP A 1 375 ? -5.584 13.822 -16.546 1.00 61.78 375 ASP A O 1
ATOM 2991 N N . ASP A 1 376 ? -4.078 12.639 -15.414 1.00 79.31 376 ASP A N 1
ATOM 2992 C CA . ASP A 1 376 ? -2.941 13.448 -15.867 1.00 79.31 376 ASP A CA 1
ATOM 2993 C C . ASP A 1 376 ? -2.131 12.675 -16.916 1.00 79.31 376 ASP A C 1
ATOM 2995 O O . ASP A 1 376 ? -1.314 11.802 -16.598 1.00 79.31 376 ASP A O 1
ATOM 2999 N N . VAL A 1 377 ? -2.358 13.003 -18.189 1.00 84.75 377 VAL A N 1
ATOM 3000 C CA . VAL A 1 377 ? -1.689 12.384 -19.347 1.00 84.75 377 VAL A CA 1
ATOM 3001 C C . VAL A 1 377 ? -0.164 12.455 -19.231 1.00 84.75 377 VAL A C 1
ATOM 3003 O O . VAL A 1 377 ? 0.532 11.520 -19.629 1.00 84.75 377 VAL A O 1
ATOM 3006 N N . TRP A 1 378 ? 0.384 13.532 -18.660 1.00 85.81 378 TRP A N 1
ATOM 3007 C CA . TRP A 1 378 ? 1.832 13.674 -18.536 1.00 85.81 378 TRP A CA 1
ATOM 3008 C C . TRP A 1 378 ? 2.413 12.647 -17.567 1.00 85.81 378 TRP A C 1
ATOM 3010 O O . TRP A 1 378 ? 3.404 11.983 -17.881 1.00 85.81 378 TRP A O 1
ATOM 3020 N N . LYS A 1 379 ? 1.763 12.450 -16.415 1.00 81.81 379 LYS A N 1
ATOM 3021 C CA . LYS A 1 379 ? 2.195 11.433 -15.449 1.00 81.81 379 LYS A CA 1
ATOM 3022 C C . LYS A 1 379 ? 2.098 10.023 -16.037 1.00 81.81 379 LYS A C 1
ATOM 3024 O O . LYS A 1 379 ? 3.000 9.220 -15.809 1.00 81.81 379 LYS A O 1
ATOM 3029 N N . HIS A 1 380 ? 1.092 9.756 -16.872 1.00 83.56 380 HIS A N 1
ATOM 3030 C CA . HIS A 1 380 ? 0.979 8.491 -17.605 1.00 83.56 380 HIS A CA 1
ATOM 3031 C C . HIS A 1 380 ? 2.153 8.261 -18.563 1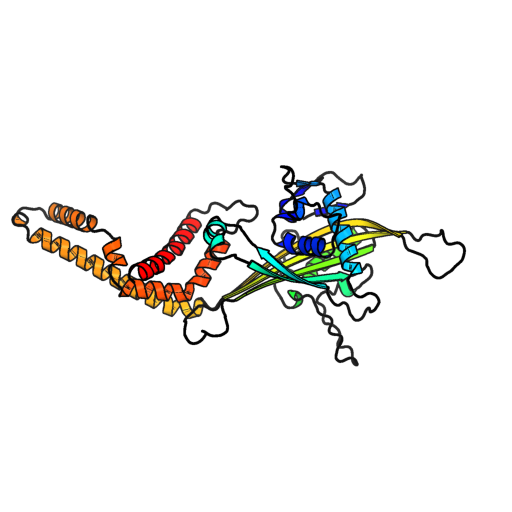.00 83.56 380 HIS A C 1
ATOM 3033 O O . HIS A 1 380 ? 2.741 7.180 -18.572 1.00 83.56 380 HIS A O 1
ATOM 3039 N N . ILE A 1 381 ? 2.544 9.274 -19.343 1.00 85.88 381 ILE A N 1
ATOM 3040 C CA . ILE A 1 381 ? 3.703 9.180 -20.247 1.00 85.88 381 ILE A CA 1
ATOM 3041 C C . ILE A 1 381 ? 4.982 8.897 -19.453 1.00 85.88 381 ILE A C 1
ATOM 3043 O O . ILE A 1 381 ? 5.788 8.052 -19.854 1.00 85.88 381 ILE A O 1
ATOM 3047 N N . VAL A 1 382 ? 5.167 9.566 -18.312 1.00 85.44 382 VAL A N 1
ATOM 3048 C CA . VAL A 1 382 ? 6.319 9.342 -17.429 1.00 85.44 382 VAL A CA 1
ATOM 3049 C C . VAL A 1 382 ? 6.322 7.909 -16.893 1.00 85.44 382 VAL A C 1
ATOM 3051 O O . VAL A 1 382 ? 7.344 7.229 -17.011 1.00 85.44 382 VAL A O 1
ATOM 3054 N N . ALA A 1 383 ? 5.191 7.417 -16.381 1.00 83.25 383 ALA A N 1
ATOM 3055 C CA . ALA A 1 383 ? 5.061 6.050 -15.880 1.00 83.25 383 ALA A CA 1
ATOM 3056 C C . ALA A 1 383 ? 5.358 5.009 -16.974 1.00 83.25 383 ALA A C 1
ATOM 3058 O O . ALA A 1 383 ? 6.176 4.111 -16.766 1.00 83.25 383 ALA A O 1
ATOM 3059 N N . MET A 1 384 ? 4.796 5.174 -18.177 1.00 84.12 384 MET A N 1
ATOM 3060 C CA . MET A 1 384 ? 5.081 4.296 -19.319 1.00 84.12 384 MET A CA 1
ATOM 3061 C C . MET A 1 384 ? 6.563 4.322 -19.717 1.00 84.12 384 MET A C 1
ATOM 3063 O O . MET A 1 384 ? 7.166 3.273 -19.946 1.00 84.12 384 MET A O 1
ATOM 3067 N N . THR A 1 385 ? 7.187 5.502 -19.750 1.00 85.12 385 THR A N 1
ATOM 3068 C CA . THR A 1 385 ? 8.617 5.648 -20.081 1.00 85.12 385 THR A CA 1
ATOM 3069 C C . THR A 1 385 ? 9.506 4.950 -19.051 1.00 85.12 385 THR A C 1
ATOM 3071 O O . THR A 1 385 ? 10.534 4.362 -19.392 1.00 85.12 385 THR A O 1
ATOM 3074 N N . ILE A 1 386 ? 9.114 4.991 -17.778 1.00 83.69 386 ILE A N 1
ATOM 3075 C CA . ILE A 1 386 ? 9.804 4.275 -16.707 1.00 83.69 386 ILE A CA 1
ATOM 3076 C C . ILE A 1 386 ? 9.644 2.757 -16.890 1.00 83.69 386 ILE A C 1
ATOM 3078 O O . ILE A 1 386 ? 10.644 2.044 -16.820 1.00 83.69 386 ILE A O 1
ATOM 3082 N N . GLN A 1 387 ? 8.442 2.265 -17.209 1.00 85.12 387 GLN A N 1
ATOM 3083 C CA . GLN A 1 387 ? 8.194 0.837 -17.453 1.00 85.12 387 GLN A CA 1
ATOM 3084 C C . GLN A 1 387 ? 8.959 0.282 -18.662 1.00 85.12 387 GLN A C 1
ATOM 3086 O O . GLN A 1 387 ? 9.368 -0.880 -18.644 1.00 85.12 387 GLN A O 1
ATOM 3091 N N . MET A 1 388 ? 9.236 1.101 -19.687 1.00 85.00 388 MET A N 1
ATOM 3092 C CA . MET A 1 388 ? 10.062 0.683 -20.831 1.00 85.00 388 MET A CA 1
ATOM 3093 C C . MET A 1 388 ? 11.465 0.210 -20.419 1.00 85.00 388 MET A C 1
ATOM 3095 O O . MET A 1 388 ? 12.110 -0.515 -21.177 1.00 85.00 388 MET A O 1
ATOM 3099 N N . ARG A 1 389 ? 11.943 0.545 -19.213 1.00 86.44 389 ARG A N 1
ATOM 3100 C CA . ARG A 1 389 ? 13.232 0.067 -18.685 1.00 86.44 389 ARG A CA 1
ATOM 3101 C C . ARG A 1 389 ? 13.261 -1.447 -18.442 1.00 86.44 389 ARG A C 1
ATOM 3103 O O . ARG A 1 389 ? 14.331 -2.037 -18.562 1.00 86.44 389 ARG A O 1
ATOM 3110 N N . ASN A 1 390 ? 12.108 -2.087 -18.240 1.00 86.44 390 ASN A N 1
ATOM 3111 C CA . ASN A 1 390 ? 12.013 -3.545 -18.110 1.00 86.44 390 ASN A CA 1
ATOM 3112 C C . ASN A 1 390 ? 12.486 -4.272 -19.387 1.00 86.44 390 ASN A C 1
ATOM 3114 O O . ASN A 1 390 ? 12.957 -5.408 -19.325 1.00 86.44 390 ASN A O 1
ATOM 3118 N N . SER A 1 391 ? 12.420 -3.612 -20.552 1.00 87.25 391 SER A N 1
ATOM 3119 C CA . SER A 1 391 ? 12.862 -4.188 -21.831 1.00 87.25 391 SER A CA 1
ATOM 3120 C C . SER A 1 391 ? 14.353 -4.541 -21.862 1.00 87.25 391 SER A C 1
ATOM 3122 O O . SER A 1 391 ? 14.746 -5.465 -22.577 1.00 87.25 391 SER A O 1
ATOM 3124 N N . TRP A 1 392 ? 15.186 -3.865 -21.061 1.00 89.25 392 TRP A N 1
ATOM 3125 C CA . TRP A 1 392 ? 16.618 -4.157 -20.981 1.00 89.25 392 TRP A CA 1
ATOM 3126 C C . TRP A 1 392 ? 16.886 -5.540 -20.389 1.00 89.25 392 TRP A C 1
ATOM 3128 O O . TRP A 1 392 ? 17.778 -6.233 -20.871 1.00 89.25 392 TRP A O 1
ATOM 3138 N N . TYR A 1 393 ? 16.080 -5.983 -19.419 1.00 86.31 393 TYR A N 1
ATOM 3139 C CA . TYR A 1 393 ? 16.177 -7.340 -18.881 1.00 86.31 393 TYR A CA 1
ATOM 3140 C C . TYR A 1 393 ? 15.710 -8.392 -19.867 1.00 86.31 393 TYR A C 1
ATOM 3142 O O . TYR A 1 393 ? 16.398 -9.388 -20.053 1.00 86.31 393 TYR A O 1
ATOM 3150 N N . ILE A 1 394 ? 14.573 -8.155 -20.525 1.00 86.25 394 ILE A N 1
ATOM 3151 C CA . ILE A 1 394 ? 14.057 -9.071 -21.547 1.00 86.25 394 ILE A CA 1
ATOM 3152 C C . ILE A 1 394 ? 15.110 -9.254 -22.644 1.00 86.25 394 ILE A C 1
ATOM 3154 O O . ILE A 1 394 ? 15.418 -10.375 -23.030 1.00 86.25 394 ILE A O 1
ATOM 3158 N N . THR A 1 395 ? 15.722 -8.155 -23.091 1.00 86.19 395 THR A N 1
ATOM 3159 C CA . THR A 1 395 ? 16.800 -8.197 -24.085 1.00 86.19 395 THR A CA 1
ATOM 3160 C C . THR A 1 395 ? 18.011 -8.968 -23.576 1.00 86.19 395 THR A C 1
ATOM 3162 O O . THR A 1 395 ? 18.556 -9.782 -24.312 1.00 86.19 395 THR A O 1
ATOM 3165 N N . LEU A 1 396 ? 18.435 -8.724 -22.333 1.00 86.94 396 LEU A N 1
ATOM 3166 C CA . LEU A 1 396 ? 19.569 -9.424 -21.739 1.00 86.94 396 LEU A CA 1
ATOM 3167 C C . LEU A 1 396 ? 19.316 -10.932 -21.673 1.00 86.94 396 LEU A C 1
ATOM 3169 O O . LEU A 1 396 ? 20.193 -11.695 -22.048 1.00 86.94 396 LEU A O 1
ATOM 3173 N N . VAL A 1 397 ? 18.117 -11.356 -21.265 1.00 85.44 397 VAL A N 1
ATOM 3174 C CA . VAL A 1 397 ? 17.731 -12.774 -21.209 1.00 85.44 397 VAL A CA 1
ATOM 3175 C C . VAL A 1 397 ? 17.692 -13.402 -22.600 1.00 85.44 397 VAL A C 1
ATOM 3177 O O . VAL A 1 397 ? 18.163 -14.514 -22.748 1.00 85.44 397 VAL A O 1
ATOM 3180 N N . LEU A 1 398 ? 17.175 -12.702 -23.615 1.00 85.31 398 LEU A N 1
ATOM 3181 C CA . LEU A 1 398 ? 17.096 -13.216 -24.991 1.00 85.31 398 LEU A CA 1
ATOM 3182 C C . LEU A 1 398 ? 18.445 -13.241 -25.733 1.00 85.31 398 LEU A C 1
ATOM 3184 O O . LEU A 1 398 ? 18.536 -13.832 -26.807 1.00 85.31 398 LEU A O 1
ATOM 3188 N N . GLN A 1 399 ? 19.464 -12.543 -25.223 1.00 77.81 399 GLN A N 1
ATOM 3189 C CA . GLN A 1 399 ? 20.825 -12.589 -25.767 1.00 77.81 399 GLN A CA 1
ATOM 3190 C C . GLN A 1 399 ? 21.639 -13.788 -25.252 1.00 77.81 399 GLN A C 1
ATOM 3192 O O . GLN A 1 399 ? 22.671 -14.100 -25.852 1.00 77.81 399 GLN A O 1
ATOM 3197 N N . PHE A 1 400 ? 21.191 -14.425 -24.165 1.00 57.66 400 PHE A N 1
ATOM 3198 C CA . PHE A 1 400 ? 21.681 -15.716 -23.675 1.00 57.66 400 PHE A CA 1
ATOM 3199 C C . PHE A 1 400 ? 20.826 -16.851 -24.241 1.00 57.66 400 PHE A C 1
ATOM 3201 O O . PHE A 1 400 ? 21.411 -17.933 -24.477 1.00 57.66 400 PHE A O 1
#

Radius of gyration: 30.96 Å; Cα contacts (8 Å, |Δi|>4): 490; chains: 1; bounding box: 65×45×110 Å

Foldseek 3Di:
DDKDFQDPDPDDDPQWDFLCCCAVDPLNVVLLVLCVVLVPPLDDVCSNVNDPDPPDRIDGPVSVVSSVVSSLVSLVVPFDPDDPLARAWDKDKDWDQDDDDPVCVVCVVPDTDIFMKIKTKGKDWFPRCVLLVLLPPDPPDPDDPDRDPPRQPLSVPPDFQQDPPDPVRDGHRPSNVSNVVLVVVCVVPVQWGKMKMKMKMKTWDWPDDPDCPPPAQAKTKIKIKIKMKMKIWTWHWDFDPPDPDDDDDRPTDIDTGMIDIDMDIDMDMDIPVVVCCVVLVVLQVQLVVQLVVLLVVLLVVLLVVLCPDPCNVVDDPVRSNVSSVVVSVVDDSCCSNLVDDSSLVSLVSSCSHCVVVLVVVLVVQPDDDVNDHDDDVVVVVVNVVSVCSVVSVVSVVVVD

Nearest PDB structures (foldseek):
  5fok-assembly1_A  TM=2.108E-01  e=2.886E+00  Pseudomonas aeruginosa PAO1